Protein AF-A0A3M2DKM9-F1 (afdb_monomer_lite)

Structure (mmCIF, N/CA/C/O backbone):
data_AF-A0A3M2DKM9-F1
#
_entry.id   AF-A0A3M2DKM9-F1
#
loop_
_atom_site.group_PDB
_atom_site.id
_atom_site.type_symbol
_atom_site.label_atom_id
_atom_site.label_alt_id
_atom_site.label_comp_id
_atom_site.label_asym_id
_atom_site.label_entity_id
_atom_site.label_seq_id
_atom_site.pdbx_PDB_ins_code
_atom_site.Cartn_x
_atom_site.Cartn_y
_atom_site.Cartn_z
_atom_site.occupancy
_atom_site.B_iso_or_equiv
_atom_site.auth_seq_id
_atom_site.auth_comp_id
_atom_site.auth_asym_id
_atom_site.auth_atom_id
_atom_site.pdbx_PDB_model_num
ATOM 1 N N . MET A 1 1 ? 48.509 48.312 -132.848 1.00 40.78 1 MET A N 1
ATOM 2 C CA . MET A 1 1 ? 49.251 49.530 -132.464 1.00 40.78 1 MET A CA 1
ATOM 3 C C . MET A 1 1 ? 50.641 49.055 -132.110 1.00 40.78 1 MET A C 1
ATOM 5 O O . MET A 1 1 ? 50.792 48.368 -131.117 1.00 40.78 1 MET A O 1
ATOM 9 N N . ALA A 1 2 ? 51.507 49.007 -133.115 1.00 39.03 2 ALA A N 1
ATOM 10 C CA . ALA A 1 2 ? 52.372 50.134 -133.467 1.00 39.03 2 ALA A CA 1
ATOM 11 C C . ALA A 1 2 ? 53.429 50.289 -132.359 1.00 39.03 2 ALA A C 1
ATOM 13 O O . ALA A 1 2 ? 53.085 50.701 -131.257 1.00 39.03 2 ALA A O 1
ATOM 14 N N . THR A 1 3 ? 54.604 49.678 -132.530 1.00 37.81 3 THR A N 1
ATOM 15 C CA . THR A 1 3 ? 55.772 50.157 -133.320 1.00 37.81 3 THR A CA 1
ATOM 16 C C . THR A 1 3 ? 56.804 50.645 -132.294 1.00 37.81 3 THR A C 1
ATOM 18 O O . THR A 1 3 ? 56.481 51.518 -131.496 1.00 37.81 3 THR A O 1
ATOM 21 N N . ASP A 1 4 ? 57.950 49.975 -132.148 1.00 36.50 4 ASP A N 1
ATOM 22 C CA . ASP A 1 4 ? 59.178 50.271 -132.921 1.00 36.50 4 ASP A CA 1
ATOM 23 C C . ASP A 1 4 ? 60.067 51.219 -132.097 1.00 36.50 4 ASP A C 1
ATOM 25 O O . ASP A 1 4 ? 59.572 51.957 -131.256 1.00 36.50 4 ASP A O 1
ATOM 29 N N . HIS A 1 5 ? 61.379 51.312 -132.236 1.00 39.25 5 HIS A N 1
ATOM 30 C CA . HIS A 1 5 ? 62.398 50.636 -133.030 1.00 39.25 5 HIS A CA 1
ATOM 31 C C . HIS A 1 5 ? 63.730 51.099 -132.377 1.00 39.25 5 HIS A C 1
ATOM 33 O O . HIS A 1 5 ? 63.782 52.173 -131.783 1.00 39.25 5 HIS A O 1
ATOM 39 N N . GLU A 1 6 ? 64.765 50.253 -132.312 1.00 41.53 6 GLU A N 1
ATOM 40 C CA . GLU A 1 6 ? 65.942 50.352 -133.209 1.00 41.53 6 GLU A CA 1
ATOM 41 C C . GLU A 1 6 ? 67.006 51.303 -132.648 1.00 41.53 6 GLU A C 1
ATOM 43 O O . GLU A 1 6 ? 66.744 52.347 -132.068 1.00 41.53 6 GLU A O 1
ATOM 48 N N . THR A 1 7 ? 68.275 50.948 -132.703 1.00 38.78 7 THR A N 1
ATOM 49 C CA . THR A 1 7 ? 69.098 51.061 -133.911 1.00 38.78 7 THR A CA 1
ATOM 50 C C . THR A 1 7 ? 70.447 50.454 -133.542 1.00 38.78 7 THR A C 1
ATOM 52 O O . THR A 1 7 ? 70.921 50.608 -132.420 1.00 38.78 7 THR A O 1
ATOM 55 N N . SER A 1 8 ? 71.133 49.698 -134.386 1.00 37.88 8 SER A N 1
ATOM 56 C CA . SER A 1 8 ? 71.907 50.156 -135.552 1.00 37.88 8 SER A CA 1
ATOM 57 C C . SER A 1 8 ? 72.928 49.024 -135.790 1.00 37.88 8 SER A C 1
ATOM 59 O O . SER A 1 8 ? 73.368 48.421 -134.817 1.00 37.88 8 SER A O 1
ATOM 61 N N . SER A 1 9 ? 73.417 48.628 -136.962 1.00 36.59 9 SER A N 1
ATOM 62 C CA . SER A 1 9 ? 73.521 49.200 -138.311 1.00 36.59 9 SER A CA 1
ATOM 63 C C . SER A 1 9 ? 74.550 48.312 -139.046 1.00 36.59 9 SER A C 1
ATOM 65 O O . SER A 1 9 ? 75.369 47.689 -138.380 1.00 36.59 9 SER A O 1
ATOM 67 N N . PHE A 1 10 ? 74.710 48.201 -140.362 1.00 33.03 10 PHE A N 1
ATOM 68 C CA . PHE A 1 10 ? 74.061 48.671 -141.588 1.00 33.03 10 PHE A CA 1
ATOM 69 C C . PHE A 1 10 ? 74.544 47.683 -142.700 1.00 33.03 10 PHE A C 1
ATOM 71 O O . PHE A 1 10 ? 75.555 47.001 -142.507 1.00 33.03 10 PHE A O 1
ATOM 78 N N . PRO A 1 11 ? 73.866 47.593 -143.857 1.00 62.91 11 PRO A N 1
ATOM 79 C CA . PRO A 1 11 ? 74.068 46.610 -144.925 1.00 62.91 11 PRO A CA 1
ATOM 80 C C . PRO A 1 11 ? 74.673 47.247 -146.198 1.00 62.91 11 PRO A C 1
ATOM 82 O O . PRO A 1 11 ? 75.058 48.409 -146.172 1.00 62.91 11 PRO A O 1
ATOM 85 N N . PHE A 1 12 ? 74.716 46.517 -147.323 1.00 32.66 12 PHE A N 1
ATOM 86 C CA . PHE A 1 12 ? 74.093 46.943 -148.595 1.00 32.66 12 PHE A CA 1
ATOM 87 C C . PHE A 1 12 ? 74.062 45.801 -149.638 1.00 32.66 12 PHE A C 1
ATOM 89 O O . PHE A 1 12 ? 74.926 44.928 -149.664 1.00 32.66 12 PHE A O 1
ATOM 96 N N . LEU A 1 13 ? 73.001 45.816 -150.452 1.00 40.53 13 LEU A N 1
ATOM 97 C CA . LEU A 1 13 ? 72.541 44.833 -151.447 1.00 40.53 13 LEU A CA 1
ATOM 98 C C . LEU A 1 13 ? 73.169 45.010 -152.848 1.00 40.53 13 LEU A C 1
ATOM 100 O O . LEU A 1 13 ? 73.512 46.129 -153.221 1.00 40.53 13 LEU A O 1
ATOM 104 N N . GLY A 1 14 ? 73.090 43.958 -153.685 1.00 32.16 14 GLY A N 1
ATOM 105 C CA . GLY A 1 14 ? 72.869 44.102 -155.140 1.00 32.16 14 GLY A CA 1
ATOM 106 C C . GLY A 1 14 ? 73.488 43.023 -156.048 1.00 32.16 14 GLY A C 1
ATOM 107 O O . GLY A 1 14 ? 74.704 42.954 -156.179 1.00 32.16 14 GLY A O 1
ATOM 108 N N . PHE A 1 15 ? 72.649 42.224 -156.724 1.00 48.16 15 PHE A N 1
ATOM 109 C CA . PHE A 1 15 ? 73.003 41.227 -157.754 1.00 48.16 15 PHE A CA 1
ATOM 110 C C . PHE A 1 15 ? 72.816 41.790 -159.178 1.00 48.16 15 PHE A C 1
ATOM 112 O O . PHE A 1 15 ? 71.734 42.279 -159.488 1.00 48.16 15 PHE A O 1
ATOM 119 N N . ALA A 1 16 ? 73.824 41.620 -160.044 1.00 37.25 16 ALA A N 1
ATOM 120 C CA . ALA A 1 16 ? 73.736 41.362 -161.492 1.00 37.25 16 ALA A CA 1
ATOM 121 C C . ALA A 1 16 ? 75.155 41.065 -162.037 1.00 37.25 16 ALA A C 1
ATOM 123 O O . ALA A 1 16 ? 76.061 41.885 -161.919 1.00 37.25 16 ALA A O 1
ATOM 124 N N . THR A 1 17 ? 75.352 39.875 -162.609 1.00 44.47 17 THR A N 1
ATOM 125 C CA . THR A 1 17 ? 76.458 39.493 -163.525 1.00 44.47 17 THR A CA 1
ATOM 126 C C . THR A 1 17 ? 76.159 40.058 -164.945 1.00 44.47 17 THR A C 1
ATOM 128 O O . THR A 1 17 ? 75.095 40.669 -165.065 1.00 44.47 17 THR A O 1
ATOM 131 N N . PRO A 1 18 ? 76.925 39.860 -166.061 1.00 55.22 18 PRO A N 1
ATOM 132 C CA . PRO A 1 18 ? 78.117 39.013 -166.307 1.00 55.22 18 PRO A CA 1
ATOM 133 C C . PRO A 1 18 ? 79.193 39.559 -167.318 1.00 55.22 18 PRO A C 1
ATOM 135 O O . PRO A 1 18 ? 78.980 40.533 -168.025 1.00 55.22 18 PRO A O 1
ATOM 138 N N . VAL A 1 19 ? 80.318 38.821 -167.435 1.00 34.06 19 VAL A N 1
ATOM 139 C CA . VAL A 1 19 ? 81.259 38.656 -168.589 1.00 34.06 19 VAL A CA 1
ATOM 140 C C . VAL A 1 19 ? 81.908 39.909 -169.229 1.00 34.06 19 VAL A C 1
ATOM 142 O O . VAL A 1 19 ? 81.307 40.576 -170.059 1.00 34.06 19 VAL A O 1
ATOM 145 N N . LEU A 1 20 ? 83.204 40.149 -168.969 1.00 31.19 20 LEU A N 1
ATOM 146 C CA . LEU A 1 20 ? 84.380 39.791 -169.805 1.00 31.19 20 LEU A CA 1
ATOM 147 C C . LEU A 1 20 ? 85.623 40.584 -169.327 1.00 31.19 20 LEU A C 1
ATOM 149 O O . LEU A 1 20 ? 85.521 41.684 -168.794 1.00 31.19 20 LEU A O 1
ATOM 153 N N . ALA A 1 21 ? 86.800 39.990 -169.507 1.00 35.53 21 ALA A N 1
ATOM 154 C CA . ALA A 1 21 ? 88.103 40.449 -169.043 1.00 35.53 21 ALA A CA 1
ATOM 155 C C . ALA A 1 21 ? 88.785 41.543 -169.906 1.00 35.53 21 ALA A C 1
ATOM 157 O O . ALA A 1 21 ? 88.562 41.605 -171.113 1.00 35.53 21 ALA A O 1
ATOM 158 N N . LEU A 1 22 ? 89.760 42.215 -169.257 1.00 32.47 22 LEU A N 1
ATOM 159 C CA . LEU A 1 22 ? 91.100 42.639 -169.742 1.00 32.47 22 LEU A CA 1
ATOM 160 C C . LEU A 1 22 ? 91.321 44.077 -170.297 1.00 32.47 22 LEU A C 1
ATOM 162 O O . LEU A 1 22 ? 90.711 44.438 -171.295 1.00 32.47 22 LEU A O 1
ATOM 166 N N . ALA A 1 23 ? 92.277 44.825 -169.689 1.00 25.06 23 ALA A N 1
ATOM 167 C CA . ALA A 1 23 ? 93.256 45.784 -170.286 1.00 25.06 23 ALA A CA 1
ATOM 168 C C . ALA A 1 23 ? 93.846 46.737 -169.199 1.00 25.06 23 ALA A C 1
ATOM 170 O O . ALA A 1 23 ? 93.084 47.477 -168.589 1.00 25.06 23 ALA A O 1
ATOM 171 N N . LEU A 1 24 ? 95.146 46.862 -168.867 1.00 24.81 24 LEU A N 1
ATOM 172 C CA . LEU A 1 24 ? 96.426 46.237 -169.273 1.00 24.81 24 LEU A CA 1
ATOM 173 C C . LEU A 1 24 ? 96.325 44.702 -169.406 1.00 24.81 24 LEU A C 1
ATOM 175 O O . LEU A 1 24 ? 95.862 44.056 -168.480 1.00 24.81 24 LEU A O 1
ATOM 179 N N . ALA A 1 25 ? 96.752 43.996 -170.455 1.00 24.02 25 ALA A N 1
ATOM 180 C CA . ALA A 1 25 ? 97.632 44.323 -171.570 1.00 24.02 25 ALA A CA 1
ATOM 181 C C . ALA A 1 25 ? 97.016 45.196 -172.679 1.00 24.02 25 ALA A C 1
ATOM 183 O O . ALA A 1 25 ? 95.804 45.352 -172.793 1.00 24.02 25 ALA A O 1
ATOM 184 N N . VAL A 1 26 ? 97.927 45.765 -173.473 1.00 28.75 26 VAL A N 1
ATOM 185 C CA . VAL A 1 26 ? 97.728 46.604 -174.658 1.00 28.75 26 VAL A CA 1
ATOM 186 C C . VAL A 1 26 ? 96.779 45.968 -175.679 1.00 28.75 26 VAL A C 1
ATOM 188 O O . VAL A 1 26 ? 96.843 44.777 -175.975 1.00 28.75 26 VAL A O 1
ATOM 191 N N . ALA A 1 27 ? 95.921 46.844 -176.198 1.00 25.73 27 ALA A N 1
ATOM 192 C CA . ALA A 1 27 ? 94.850 46.645 -177.151 1.00 25.73 27 ALA A CA 1
ATOM 193 C C . ALA A 1 27 ? 95.329 46.400 -178.596 1.00 25.73 27 ALA A C 1
ATOM 195 O O . ALA A 1 27 ? 96.192 47.113 -179.103 1.00 25.73 27 ALA A O 1
ATOM 196 N N . LEU A 1 28 ? 94.653 45.482 -179.293 1.00 35.88 28 LEU A N 1
ATOM 197 C CA . LEU A 1 28 ? 94.324 45.604 -180.717 1.00 35.88 28 LEU A CA 1
ATOM 198 C C . LEU A 1 28 ? 92.892 45.070 -180.918 1.00 35.88 28 LEU A C 1
ATOM 200 O O . LEU A 1 28 ? 92.553 44.034 -180.340 1.00 35.88 28 LEU A O 1
ATOM 204 N N . PRO A 1 29 ? 92.029 45.759 -181.687 1.00 37.44 29 PRO A N 1
ATOM 205 C CA . PRO A 1 29 ? 90.675 45.300 -181.971 1.00 37.44 29 PRO A CA 1
ATOM 206 C C . PRO A 1 29 ? 90.658 44.207 -183.052 1.00 37.44 29 PRO A C 1
ATOM 208 O O . PRO A 1 29 ? 91.504 44.188 -183.945 1.00 37.44 29 PRO A O 1
ATOM 211 N N . SER A 1 30 ? 89.602 43.385 -183.047 1.00 63.59 30 SER A N 1
ATOM 212 C CA . SER A 1 30 ? 88.922 43.017 -184.293 1.00 63.59 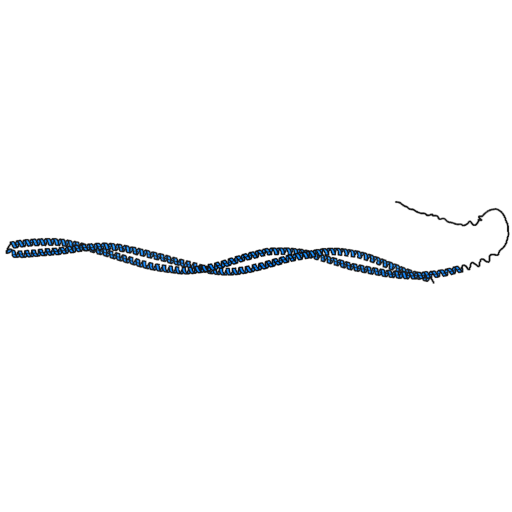30 SER A CA 1
ATOM 213 C C . SER A 1 30 ? 87.429 43.358 -184.185 1.00 63.59 30 SER A C 1
ATOM 215 O O . SER A 1 30 ? 86.724 42.918 -183.282 1.00 63.59 30 SER A O 1
ATOM 217 N N . GLN A 1 31 ? 86.981 44.194 -185.116 1.00 35.72 31 GLN A N 1
ATOM 218 C CA . GLN A 1 31 ? 85.618 44.336 -185.620 1.00 35.72 31 GLN A CA 1
ATOM 219 C C . GLN A 1 31 ? 85.753 44.486 -187.145 1.00 35.72 31 GLN A C 1
ATOM 221 O O . GLN A 1 31 ? 86.799 44.944 -187.616 1.00 35.72 31 GLN A O 1
ATOM 226 N N . PRO A 1 32 ? 84.748 44.053 -187.921 1.00 47.41 32 PRO A N 1
ATOM 227 C CA . PRO A 1 32 ? 84.899 43.715 -189.325 1.00 47.41 32 PRO A CA 1
ATOM 228 C C . PRO A 1 32 ? 84.267 44.760 -190.254 1.00 47.41 32 PRO A C 1
ATOM 230 O O . PRO A 1 32 ? 83.357 45.488 -189.864 1.00 47.41 32 PRO A O 1
ATOM 233 N N . ARG A 1 33 ? 84.675 44.692 -191.529 1.00 31.95 33 ARG A N 1
ATOM 234 C CA . ARG A 1 33 ? 84.238 45.466 -192.711 1.00 31.95 33 ARG A CA 1
ATOM 235 C C . ARG A 1 33 ? 85.130 46.648 -193.075 1.00 31.95 33 ARG A C 1
ATOM 237 O O . ARG A 1 33 ? 85.587 47.393 -192.223 1.00 31.95 33 ARG A O 1
ATOM 244 N N . ALA A 1 34 ? 85.185 46.841 -194.395 1.00 30.95 34 ALA A N 1
ATOM 245 C CA . ALA A 1 34 ? 85.683 48.015 -195.102 1.00 30.95 34 ALA A CA 1
ATOM 246 C C . ALA A 1 34 ? 87.230 48.100 -195.153 1.00 30.95 34 ALA A C 1
ATOM 248 O O . ALA A 1 34 ? 87.918 47.831 -194.183 1.00 30.95 34 ALA A O 1
ATOM 249 N N . VAL A 1 35 ? 87.854 48.278 -196.327 1.00 45.62 35 VAL A N 1
ATOM 250 C CA . VAL A 1 35 ? 88.031 49.607 -196.957 1.00 45.62 35 VAL A CA 1
ATOM 251 C C . VAL A 1 35 ? 88.682 50.537 -195.915 1.00 45.62 35 VAL A C 1
ATOM 253 O O . VAL A 1 35 ? 88.012 50.931 -194.975 1.00 45.62 35 VAL A O 1
ATOM 256 N N . TYR A 1 36 ? 89.958 50.925 -195.969 1.00 35.00 36 TYR A N 1
ATOM 257 C CA . TYR A 1 36 ? 90.927 51.001 -197.062 1.00 35.00 36 TYR A CA 1
ATOM 258 C C . TYR A 1 36 ? 92.336 51.244 -196.452 1.00 35.00 36 TYR A C 1
ATOM 260 O O . TYR A 1 36 ? 92.433 52.038 -195.525 1.00 35.00 36 TYR A O 1
ATOM 268 N N . ALA A 1 37 ? 93.377 50.633 -197.047 1.00 40.59 37 ALA A N 1
ATOM 269 C CA . ALA A 1 37 ? 94.753 51.149 -197.256 1.00 40.59 37 ALA A CA 1
ATOM 270 C C . ALA A 1 37 ? 95.659 51.442 -196.014 1.00 40.59 37 ALA A C 1
ATOM 272 O O . ALA A 1 37 ? 95.249 52.117 -195.087 1.00 40.59 37 ALA A O 1
ATOM 273 N N . ILE A 1 38 ? 96.928 51.007 -195.894 1.00 37.72 38 ILE A N 1
ATOM 274 C CA . ILE A 1 38 ? 98.065 50.952 -196.839 1.00 37.72 38 ILE A CA 1
ATOM 275 C C . ILE A 1 38 ? 99.169 49.993 -196.298 1.00 37.72 38 ILE A C 1
ATOM 277 O O . ILE A 1 38 ? 99.542 50.118 -195.139 1.00 37.72 38 ILE A O 1
ATOM 281 N N . LEU A 1 39 ? 99.658 49.092 -197.179 1.00 42.66 39 LEU A N 1
ATOM 282 C CA . LEU A 1 39 ? 101.039 48.596 -197.474 1.00 42.66 39 LEU A CA 1
ATOM 283 C C . LEU A 1 39 ? 102.097 48.309 -196.362 1.00 42.66 39 LEU A C 1
ATOM 285 O O . LEU A 1 39 ? 102.216 49.082 -195.431 1.00 42.66 39 LEU A O 1
ATOM 289 N N . VAL A 1 40 ? 103.060 47.360 -196.447 1.00 47.22 40 VAL A N 1
ATOM 290 C CA . VAL A 1 40 ? 103.466 46.247 -197.355 1.00 47.22 40 VAL A CA 1
ATOM 291 C C . VAL A 1 40 ? 104.731 45.549 -196.763 1.00 47.22 40 VAL A C 1
ATOM 293 O O . VAL A 1 40 ? 105.481 46.185 -196.033 1.00 47.22 40 VAL A O 1
ATOM 296 N N . ALA A 1 41 ? 104.987 44.299 -197.198 1.00 41.50 41 ALA A N 1
ATOM 297 C CA . ALA A 1 41 ? 106.278 43.569 -197.350 1.00 41.50 41 ALA A CA 1
ATOM 298 C C . ALA A 1 41 ? 106.975 42.803 -196.186 1.00 41.50 41 ALA A C 1
ATOM 300 O O . ALA A 1 41 ? 107.648 43.382 -195.347 1.00 41.50 41 ALA A O 1
ATOM 301 N N . ALA A 1 42 ? 106.949 41.465 -196.346 1.00 43.56 42 ALA A N 1
ATOM 302 C CA . ALA A 1 42 ? 108.077 40.520 -196.539 1.00 43.56 42 ALA A CA 1
ATOM 303 C C . ALA A 1 42 ? 109.099 40.171 -195.425 1.00 43.56 42 ALA A C 1
ATOM 305 O O . ALA A 1 42 ? 109.743 41.037 -194.850 1.00 43.56 42 ALA A O 1
ATOM 306 N N . GLY A 1 43 ? 109.407 38.862 -195.318 1.00 36.06 43 GLY A N 1
ATOM 307 C CA . GLY A 1 43 ? 110.764 38.359 -195.012 1.00 36.06 43 GLY A CA 1
ATOM 308 C C . GLY A 1 43 ? 110.853 37.139 -194.077 1.00 36.06 43 GLY A C 1
ATOM 309 O O . GLY A 1 43 ? 110.277 37.153 -193.005 1.00 36.06 43 GLY A O 1
ATOM 310 N N . ALA A 1 44 ? 111.577 36.091 -194.487 1.00 47.34 44 ALA A N 1
ATOM 311 C CA . ALA A 1 44 ? 111.606 34.720 -193.944 1.00 47.34 44 ALA A CA 1
ATOM 312 C C . ALA A 1 44 ? 112.627 34.414 -192.803 1.00 47.34 44 ALA A C 1
ATOM 314 O O . ALA A 1 44 ? 113.497 35.236 -192.531 1.00 47.34 44 ALA A O 1
ATOM 315 N N . LEU A 1 45 ? 112.566 33.151 -192.301 1.00 43.47 45 LEU A N 1
ATOM 316 C CA . LEU A 1 45 ? 113.481 32.334 -191.435 1.00 43.47 45 LEU A CA 1
ATOM 317 C C . LEU A 1 45 ? 113.050 32.203 -189.949 1.00 43.47 45 LEU A C 1
ATOM 319 O O . LEU A 1 45 ? 112.655 33.188 -189.351 1.00 43.47 45 LEU A O 1
ATOM 323 N N . GLY A 1 46 ? 113.101 31.060 -189.240 1.00 38.03 46 GLY A N 1
ATOM 324 C CA . GLY A 1 46 ? 113.615 29.703 -189.490 1.00 38.03 46 GLY A CA 1
ATOM 325 C C . GLY A 1 46 ? 113.343 28.779 -188.257 1.00 38.03 46 GLY A C 1
ATOM 326 O O . GLY A 1 46 ? 113.470 29.246 -187.126 1.00 38.03 46 GLY A O 1
ATOM 327 N N . PRO A 1 47 ? 112.935 27.501 -188.427 1.00 53.94 47 PRO A N 1
ATOM 328 C CA . PRO A 1 47 ? 112.438 26.610 -187.358 1.00 53.94 47 PRO A CA 1
ATOM 329 C C . PRO A 1 47 ? 113.540 25.767 -186.673 1.00 53.94 47 PRO A C 1
ATOM 331 O O . PRO A 1 47 ? 114.344 25.170 -187.384 1.00 53.94 47 PRO A O 1
ATOM 334 N N . LEU A 1 48 ? 113.555 25.656 -185.323 1.00 36.31 48 LEU A N 1
ATOM 335 C CA . LEU A 1 48 ? 114.358 24.648 -184.571 1.00 36.31 48 LEU A CA 1
ATOM 336 C C . LEU A 1 48 ? 114.058 24.472 -183.045 1.00 36.31 48 LEU A C 1
ATOM 338 O O . LEU A 1 48 ? 114.944 24.044 -182.309 1.00 36.31 48 LEU A O 1
ATOM 342 N N . TRP A 1 49 ? 112.857 24.767 -182.512 1.00 45.88 49 TRP A N 1
ATOM 343 C CA . TRP A 1 49 ? 112.638 24.829 -181.037 1.00 45.88 49 TRP A CA 1
ATOM 344 C C . TRP A 1 49 ? 111.516 23.939 -180.446 1.00 45.88 49 TRP A C 1
ATOM 346 O O . TRP A 1 49 ? 111.094 24.142 -179.311 1.00 45.88 49 TRP A O 1
ATOM 356 N N . GLU A 1 50 ? 111.035 22.924 -181.173 1.00 47.28 50 GLU A N 1
ATOM 357 C CA . GLU A 1 50 ? 109.792 22.199 -180.818 1.00 47.28 50 GLU A CA 1
ATOM 358 C C . GLU A 1 50 ? 109.977 20.818 -180.145 1.00 47.28 50 GLU A C 1
ATOM 360 O O . GLU A 1 50 ? 109.004 20.203 -179.720 1.00 47.28 50 GLU A O 1
ATOM 365 N N . LEU A 1 51 ? 111.204 20.307 -179.988 1.00 46.03 51 LEU A N 1
ATOM 366 C CA . LEU A 1 51 ? 111.432 18.924 -179.518 1.00 46.03 51 LEU A CA 1
ATOM 367 C C . LEU A 1 51 ? 111.824 18.771 -178.035 1.00 46.03 5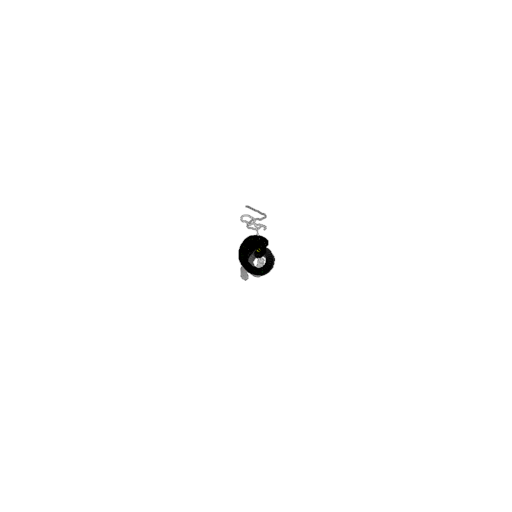1 LEU A C 1
ATOM 369 O O . LEU A 1 51 ? 111.763 17.663 -177.514 1.00 46.03 51 LEU A O 1
ATOM 373 N N . PHE A 1 52 ? 112.135 19.850 -177.308 1.00 49.81 52 PHE A N 1
ATOM 374 C CA . PHE A 1 52 ? 112.600 19.752 -175.909 1.00 49.81 52 PHE A CA 1
ATOM 375 C C . PHE A 1 52 ? 111.524 19.969 -174.824 1.00 49.81 52 PHE A C 1
ATOM 377 O O . PHE A 1 52 ? 111.808 19.772 -173.646 1.00 49.81 52 PHE A O 1
ATOM 384 N N . ARG A 1 53 ? 110.274 20.329 -175.166 1.00 50.38 53 ARG A N 1
ATOM 385 C CA . ARG A 1 53 ? 109.247 20.686 -174.156 1.00 50.38 53 ARG A CA 1
ATOM 386 C C . ARG A 1 53 ? 108.366 19.525 -173.664 1.00 50.38 53 ARG A C 1
ATOM 388 O O . ARG A 1 53 ? 107.687 19.683 -172.656 1.00 50.38 53 ARG A O 1
ATOM 395 N N . ARG A 1 54 ? 108.355 18.362 -174.327 1.00 52.72 54 ARG A N 1
ATOM 396 C CA . ARG A 1 54 ? 107.404 17.269 -174.013 1.00 52.72 54 ARG A CA 1
ATOM 397 C C . ARG A 1 54 ? 107.847 16.263 -172.939 1.00 52.72 54 ARG A C 1
ATOM 399 O O . ARG A 1 54 ? 106.991 15.543 -172.442 1.00 52.72 54 ARG A O 1
ATOM 406 N N . GLN A 1 55 ? 109.117 16.228 -172.529 1.00 53.84 55 GLN A N 1
ATOM 407 C CA . GLN A 1 55 ? 109.595 15.212 -171.573 1.00 53.84 55 GLN A CA 1
ATOM 408 C C . GLN A 1 55 ? 109.300 15.555 -170.092 1.00 53.84 55 GLN A C 1
ATOM 410 O O . GLN A 1 55 ? 109.223 14.656 -169.268 1.00 53.84 55 GLN A O 1
ATOM 415 N N . ALA A 1 56 ? 109.074 16.827 -169.734 1.00 55.78 56 ALA A N 1
ATOM 416 C CA . ALA A 1 56 ? 108.969 17.263 -168.330 1.00 55.78 56 ALA A CA 1
ATOM 417 C C . ALA A 1 56 ? 107.558 17.177 -167.695 1.00 55.78 56 ALA A C 1
ATOM 419 O O . ALA A 1 56 ? 107.407 17.477 -166.515 1.00 55.78 56 ALA A O 1
ATOM 420 N N . GLN A 1 57 ? 106.510 16.800 -168.443 1.00 56.50 57 GLN A N 1
ATOM 421 C CA . GLN A 1 57 ? 105.119 16.793 -167.944 1.00 56.50 57 GLN A CA 1
ATOM 422 C C . GLN A 1 57 ? 104.609 15.424 -167.455 1.00 56.50 57 GLN A C 1
ATOM 424 O O . GLN A 1 57 ? 103.571 15.380 -166.800 1.00 56.50 57 GLN A O 1
ATOM 429 N N . ILE A 1 58 ? 105.310 14.319 -167.735 1.00 58.56 58 ILE A N 1
ATOM 430 C CA . ILE A 1 58 ? 104.858 12.968 -167.345 1.00 58.56 58 ILE A CA 1
ATOM 431 C C . ILE A 1 58 ? 105.338 12.588 -165.932 1.00 58.56 58 ILE A C 1
ATOM 433 O O . ILE A 1 58 ? 104.570 11.989 -165.180 1.00 58.56 58 ILE A O 1
ATOM 437 N N . ASP A 1 59 ? 106.524 13.034 -165.508 1.00 56.28 59 ASP A N 1
ATOM 438 C CA . ASP A 1 59 ? 107.055 12.718 -164.169 1.00 56.28 59 ASP A CA 1
ATOM 439 C C . ASP A 1 59 ? 106.275 13.401 -163.022 1.00 56.28 59 ASP A C 1
ATOM 441 O O . ASP A 1 59 ? 106.266 12.910 -161.897 1.00 56.28 59 ASP A O 1
ATOM 445 N N . ALA A 1 60 ? 105.527 14.480 -163.295 1.00 58.09 60 ALA A N 1
ATOM 446 C CA . ALA A 1 60 ? 104.760 15.212 -162.278 1.00 58.09 60 ALA A CA 1
ATOM 447 C C . ALA A 1 60 ? 103.405 14.568 -161.888 1.00 58.09 60 ALA A C 1
ATOM 449 O O . ALA A 1 60 ? 102.879 14.864 -160.817 1.00 58.09 60 ALA A O 1
ATOM 450 N N . LEU A 1 61 ? 102.821 13.690 -162.717 1.00 57.47 61 LEU A N 1
ATOM 451 C CA . LEU A 1 61 ? 101.510 13.067 -162.440 1.00 57.47 61 LEU A CA 1
ATOM 452 C C . LEU A 1 61 ? 101.610 11.754 -161.645 1.00 57.47 61 LEU A C 1
ATOM 454 O O . LEU A 1 61 ? 100.672 11.396 -160.931 1.00 57.47 61 LEU A O 1
ATOM 458 N N . VAL A 1 62 ? 102.749 11.058 -161.714 1.00 60.84 62 VAL A N 1
ATOM 459 C CA . VAL A 1 62 ? 102.977 9.813 -160.959 1.00 60.84 62 VAL A CA 1
ATOM 460 C C . VAL A 1 62 ? 103.171 10.098 -159.462 1.00 60.84 62 VAL A C 1
ATOM 462 O O . VAL A 1 62 ? 102.648 9.360 -158.625 1.00 60.84 62 VAL A O 1
ATOM 465 N N . ASP A 1 63 ? 103.800 11.222 -159.105 1.00 57.12 63 ASP A N 1
ATOM 466 C CA . ASP A 1 63 ? 104.006 11.607 -157.701 1.00 57.12 63 ASP A CA 1
ATOM 467 C C . ASP A 1 63 ? 102.708 12.054 -156.994 1.00 57.12 63 ASP A C 1
ATOM 469 O O . ASP A 1 63 ? 102.537 11.844 -155.790 1.00 57.12 63 ASP A O 1
ATOM 473 N N . GLN A 1 64 ? 101.731 12.597 -157.732 1.00 57.41 64 GLN A N 1
ATOM 474 C CA . GLN A 1 64 ? 100.469 13.065 -157.148 1.00 57.41 64 GLN A CA 1
ATOM 475 C C . GLN A 1 64 ? 99.502 11.912 -156.800 1.00 57.41 64 GLN A C 1
ATOM 477 O O . GLN A 1 64 ? 98.786 11.987 -155.797 1.00 57.41 64 GLN A O 1
ATOM 482 N N . LEU A 1 65 ? 99.516 10.805 -157.558 1.00 57.59 65 LEU A N 1
ATOM 483 C CA . LEU A 1 65 ? 98.695 9.622 -157.256 1.00 57.59 65 LEU A CA 1
ATOM 484 C C . LEU A 1 65 ? 99.265 8.792 -156.088 1.00 57.59 65 LEU A C 1
ATOM 486 O O . LEU A 1 65 ? 98.503 8.289 -155.258 1.00 57.59 65 LEU A O 1
ATOM 490 N N . ALA A 1 66 ? 100.595 8.725 -155.949 1.00 56.75 66 ALA A N 1
ATOM 491 C CA . ALA A 1 66 ? 101.257 8.060 -154.821 1.00 56.75 66 ALA A CA 1
ATOM 492 C C . ALA A 1 66 ? 101.038 8.782 -153.467 1.00 56.75 66 ALA A C 1
ATOM 494 O O . ALA A 1 66 ? 101.204 8.174 -152.400 1.00 56.75 66 ALA A O 1
ATOM 495 N N . GLY A 1 67 ? 100.640 10.063 -153.487 1.00 54.47 67 GLY A N 1
ATOM 496 C CA . GLY A 1 67 ? 100.221 10.833 -152.308 1.00 54.47 67 GLY A CA 1
ATOM 497 C C . GLY A 1 67 ? 98.781 10.551 -151.847 1.00 54.47 67 GLY A C 1
ATOM 498 O O . GLY A 1 67 ? 98.510 10.547 -150.645 1.00 54.47 67 GLY A O 1
ATOM 499 N N . LEU A 1 68 ? 97.863 10.239 -152.769 1.00 58.34 68 LEU A N 1
ATOM 500 C CA . LEU A 1 68 ? 96.447 9.977 -152.464 1.00 58.34 68 LEU A CA 1
ATOM 501 C C . LEU A 1 68 ? 96.215 8.594 -151.831 1.00 58.34 68 LEU A C 1
ATOM 503 O O . LEU A 1 68 ? 95.424 8.482 -150.892 1.00 58.34 68 LEU A O 1
ATOM 507 N N . GLN A 1 69 ? 96.961 7.561 -152.244 1.00 55.97 69 GLN A N 1
ATOM 508 C CA . GLN A 1 69 ? 96.876 6.234 -151.611 1.00 55.97 69 GLN A CA 1
ATOM 509 C C . GLN A 1 69 ? 97.424 6.209 -150.172 1.00 55.97 69 GLN A C 1
ATOM 511 O O . GLN A 1 69 ? 96.844 5.547 -149.313 1.00 55.97 69 GLN A O 1
ATOM 516 N N . ARG A 1 70 ? 98.481 6.975 -149.858 1.00 56.69 70 ARG A N 1
ATOM 517 C CA . ARG A 1 70 ? 98.995 7.084 -148.476 1.00 56.69 70 ARG A CA 1
ATOM 518 C C . ARG A 1 70 ? 98.085 7.916 -147.557 1.00 56.69 70 ARG A C 1
ATOM 520 O O . ARG A 1 70 ? 98.062 7.678 -146.352 1.00 56.69 70 ARG A O 1
ATOM 527 N N . GLY A 1 71 ? 97.292 8.842 -148.103 1.00 55.19 71 GLY A N 1
ATOM 528 C CA . GLY A 1 71 ? 96.350 9.670 -147.336 1.00 55.19 71 GLY A CA 1
ATOM 529 C C . GLY A 1 71 ? 95.053 8.965 -146.904 1.00 55.19 71 GLY A C 1
ATOM 530 O O . GLY A 1 71 ? 94.485 9.323 -145.871 1.00 55.19 71 GLY A O 1
ATOM 531 N N . LEU A 1 72 ? 94.585 7.962 -147.657 1.00 59.31 72 LEU A N 1
ATOM 532 C CA . LEU A 1 72 ? 93.347 7.224 -147.359 1.00 59.31 72 LEU A CA 1
ATOM 533 C C . LEU A 1 72 ? 93.541 6.132 -146.294 1.00 59.31 72 LEU A C 1
ATOM 535 O O . LEU A 1 72 ? 92.714 6.027 -145.388 1.00 59.31 72 LEU A O 1
ATOM 539 N N . GLY A 1 73 ? 94.672 5.414 -146.305 1.00 56.28 73 GLY A N 1
ATOM 540 C CA . GLY A 1 73 ? 94.992 4.421 -145.266 1.00 56.28 73 GLY A CA 1
ATOM 541 C C . GLY A 1 73 ? 95.073 5.025 -143.855 1.00 56.28 73 GLY A C 1
ATOM 542 O O . GLY A 1 73 ? 94.512 4.482 -142.906 1.00 56.28 73 GLY A O 1
ATOM 543 N N . GLY A 1 74 ? 95.649 6.227 -143.724 1.00 56.69 74 GLY A N 1
ATOM 544 C CA . GLY A 1 74 ? 95.784 6.922 -142.436 1.00 56.69 74 GLY A CA 1
ATOM 545 C C . GLY A 1 74 ? 94.499 7.559 -141.874 1.00 56.69 74 GLY A C 1
ATOM 546 O O . GLY A 1 74 ? 94.512 8.035 -140.733 1.00 56.69 74 GLY A O 1
ATOM 547 N N . LYS A 1 75 ? 93.398 7.611 -142.643 1.00 59.62 75 LYS A N 1
ATOM 548 C CA . LYS A 1 75 ? 92.078 8.075 -142.162 1.00 59.62 75 LYS A CA 1
ATOM 549 C C . LYS A 1 75 ? 91.202 6.923 -141.658 1.00 59.62 75 LYS A C 1
ATOM 551 O O . LYS A 1 75 ? 90.477 7.119 -140.686 1.00 59.62 75 LYS A O 1
ATOM 556 N N . VAL A 1 76 ? 91.310 5.732 -142.249 1.00 60.62 76 VAL A N 1
ATOM 557 C CA . VAL A 1 76 ? 90.540 4.544 -141.831 1.00 60.62 76 VAL A CA 1
ATOM 558 C C . VAL A 1 76 ? 91.010 4.021 -140.466 1.00 60.62 76 VAL A C 1
ATOM 560 O O . VAL A 1 76 ? 90.178 3.726 -139.609 1.00 60.62 76 VAL A O 1
ATOM 563 N N . GLU A 1 77 ? 92.320 4.021 -140.189 1.00 57.44 77 GLU A N 1
ATOM 564 C CA . GLU A 1 77 ? 92.840 3.644 -138.861 1.00 57.44 77 GLU A CA 1
ATOM 565 C C . GLU A 1 77 ? 92.412 4.613 -137.746 1.00 57.44 77 GLU A C 1
ATOM 567 O O . GLU A 1 77 ? 92.072 4.176 -136.644 1.00 57.44 77 GLU A O 1
ATOM 572 N N . ARG A 1 78 ? 92.342 5.923 -138.028 1.00 58.69 78 ARG A N 1
ATOM 573 C CA . ARG A 1 78 ? 91.858 6.920 -137.054 1.00 58.69 78 ARG A CA 1
ATOM 574 C C . ARG A 1 78 ? 90.358 6.793 -136.771 1.00 58.69 78 ARG A C 1
ATOM 576 O O . ARG A 1 78 ? 89.951 6.967 -135.625 1.00 58.69 78 ARG A O 1
ATOM 583 N N . LEU A 1 79 ? 89.550 6.423 -137.768 1.00 60.34 79 LEU A N 1
ATOM 584 C CA . LEU A 1 79 ? 88.116 6.170 -137.578 1.00 60.34 79 LEU A CA 1
ATOM 585 C C . LEU A 1 79 ? 87.862 4.891 -136.753 1.00 60.34 79 LEU A C 1
ATOM 587 O O . LEU A 1 79 ? 86.993 4.869 -135.883 1.00 60.34 79 LEU A O 1
ATOM 591 N N . ALA A 1 80 ? 88.658 3.838 -136.971 1.00 58.97 80 ALA A N 1
ATOM 592 C CA . ALA A 1 80 ? 88.563 2.584 -136.220 1.00 58.97 80 ALA A CA 1
ATOM 593 C C . ALA A 1 80 ? 89.057 2.699 -134.761 1.00 58.97 80 ALA A C 1
ATOM 595 O O . ALA A 1 80 ? 88.617 1.933 -133.899 1.00 58.97 80 ALA A O 1
ATOM 596 N N . ALA A 1 81 ? 89.961 3.641 -134.469 1.00 58.53 81 ALA A N 1
ATOM 597 C CA . ALA A 1 81 ? 90.386 3.961 -133.105 1.00 58.53 81 ALA A CA 1
ATOM 598 C C . ALA A 1 81 ? 89.311 4.761 -132.343 1.00 58.53 81 ALA A C 1
ATOM 600 O O . ALA A 1 81 ? 88.879 4.319 -131.281 1.00 58.53 81 ALA A O 1
ATOM 601 N N . ALA A 1 82 ? 88.784 5.847 -132.927 1.00 60.69 82 ALA A N 1
ATOM 602 C CA . ALA A 1 82 ? 87.715 6.654 -132.317 1.00 60.69 82 ALA A CA 1
ATOM 603 C C . ALA A 1 82 ? 86.422 5.848 -132.074 1.00 60.69 82 ALA A C 1
ATOM 605 O O . ALA A 1 82 ? 85.716 6.036 -131.085 1.00 60.69 82 ALA A O 1
ATOM 606 N N . SER A 1 83 ? 86.136 4.884 -132.950 1.00 58.47 83 SER A N 1
ATOM 607 C CA . SER A 1 83 ? 84.992 3.987 -132.807 1.00 58.47 83 SER A CA 1
ATOM 608 C C . SER A 1 83 ? 85.129 2.976 -131.658 1.00 58.47 83 SER A C 1
ATOM 610 O O . SER A 1 83 ? 84.100 2.493 -131.189 1.00 58.47 83 SER A O 1
ATOM 612 N N . ARG A 1 84 ? 86.344 2.599 -131.237 1.00 59.03 84 ARG A N 1
ATOM 613 C CA . ARG A 1 84 ? 86.553 1.690 -130.090 1.00 59.03 84 ARG A CA 1
ATOM 614 C C . ARG A 1 84 ? 86.457 2.424 -128.753 1.00 59.03 84 ARG A C 1
ATOM 616 O O . ARG A 1 84 ? 85.994 1.843 -127.782 1.00 59.03 84 ARG A O 1
ATOM 623 N N . GLU A 1 85 ? 86.826 3.700 -128.726 1.00 58.75 85 GLU A N 1
ATOM 624 C CA . GLU A 1 85 ? 86.668 4.573 -127.558 1.00 58.75 85 GLU A CA 1
ATOM 625 C C . GLU A 1 85 ? 85.184 4.876 -127.270 1.00 58.75 85 GLU A C 1
ATOM 627 O O . GLU A 1 85 ? 84.740 4.781 -126.129 1.00 58.75 85 GLU A O 1
ATOM 632 N N . HIS A 1 86 ? 84.373 5.110 -128.311 1.00 61.50 86 HIS A N 1
ATOM 633 C CA . HIS A 1 86 ? 82.929 5.346 -128.156 1.00 61.50 86 HIS A CA 1
ATOM 634 C C . HIS A 1 86 ? 82.138 4.133 -127.616 1.00 61.50 86 HIS A C 1
ATOM 636 O O . HIS A 1 86 ? 81.133 4.326 -126.937 1.00 61.50 86 HIS A O 1
ATOM 642 N N . ASP A 1 87 ? 82.590 2.895 -127.863 1.00 59.31 87 ASP A N 1
ATOM 643 C CA . ASP A 1 87 ? 81.972 1.681 -127.286 1.00 59.31 87 ASP A CA 1
ATOM 644 C C . ASP A 1 87 ? 82.206 1.559 -125.785 1.00 59.31 87 ASP A C 1
ATOM 646 O O . ASP A 1 87 ? 81.304 1.163 -125.047 1.00 59.31 87 ASP A O 1
ATOM 650 N N . GLY A 1 88 ? 83.408 1.927 -125.332 1.00 60.38 88 GLY A N 1
ATOM 651 C CA . GLY A 1 88 ? 83.715 1.979 -123.908 1.00 60.38 88 GLY A CA 1
ATOM 652 C C . GLY A 1 88 ? 82.770 2.933 -123.181 1.00 60.38 88 GLY A C 1
ATOM 653 O O . GLY A 1 88 ? 82.234 2.577 -122.137 1.00 60.38 88 GLY A O 1
ATOM 654 N N . HIS A 1 89 ? 82.498 4.098 -123.779 1.00 67.88 89 HIS A N 1
ATOM 655 C CA . HIS A 1 89 ? 81.615 5.111 -123.202 1.00 67.88 89 HIS A CA 1
ATOM 656 C C . HIS A 1 89 ? 80.122 4.737 -123.228 1.00 67.88 89 HIS A C 1
ATOM 658 O O . HIS A 1 89 ? 79.424 4.991 -122.245 1.00 67.88 89 HIS A O 1
ATOM 664 N N . LEU A 1 90 ? 79.627 4.099 -124.297 1.00 66.62 90 LEU A N 1
ATOM 665 C CA . LEU A 1 90 ? 78.233 3.629 -124.378 1.00 66.62 90 LEU A CA 1
ATOM 666 C C . LEU A 1 90 ? 77.951 2.481 -123.396 1.00 66.62 90 LEU A C 1
ATOM 668 O O . LEU A 1 90 ? 76.943 2.519 -122.690 1.00 66.62 90 LEU A O 1
ATOM 672 N N . GLY A 1 91 ? 78.868 1.515 -123.281 1.00 65.31 91 GLY A N 1
ATOM 673 C CA . GLY A 1 91 ? 78.752 0.421 -122.313 1.00 65.31 91 GLY A CA 1
ATOM 674 C C . GLY A 1 91 ? 78.784 0.905 -120.859 1.00 65.31 91 GLY A C 1
ATOM 675 O O . GLY A 1 91 ? 78.005 0.429 -120.033 1.00 65.31 91 GLY A O 1
ATOM 676 N N . THR A 1 92 ? 79.619 1.905 -120.540 1.00 73.75 92 THR A N 1
ATOM 677 C CA . THR A 1 92 ? 79.603 2.535 -119.208 1.00 73.75 92 THR A CA 1
ATOM 678 C C . THR A 1 92 ? 78.319 3.319 -118.948 1.00 73.75 92 THR A C 1
ATOM 680 O O . THR A 1 92 ? 77.766 3.205 -117.861 1.00 73.75 92 THR A O 1
ATOM 683 N N . ALA A 1 93 ? 77.789 4.045 -119.940 1.00 73.12 93 ALA A N 1
ATOM 684 C CA . ALA A 1 93 ? 76.557 4.822 -119.781 1.00 73.12 93 ALA A CA 1
ATOM 685 C C . ALA A 1 93 ? 75.325 3.931 -119.540 1.00 73.12 93 ALA A C 1
ATOM 687 O O . ALA A 1 93 ? 74.481 4.258 -118.706 1.00 73.12 93 ALA A O 1
ATOM 688 N N . LEU A 1 94 ? 75.234 2.782 -120.219 1.00 74.88 94 LEU A N 1
ATOM 689 C CA . LEU A 1 94 ? 74.175 1.796 -119.980 1.00 74.88 94 LEU A CA 1
ATOM 690 C C . LEU A 1 94 ? 74.298 1.140 -118.598 1.00 74.88 94 LEU A C 1
ATOM 692 O O . LEU A 1 94 ? 73.288 0.975 -117.915 1.00 74.88 94 LEU A O 1
ATOM 696 N N . GLY A 1 95 ? 75.522 0.827 -118.157 1.00 76.38 95 GLY A N 1
ATOM 697 C CA . GLY A 1 95 ? 75.776 0.315 -116.807 1.00 76.38 95 GLY A CA 1
ATOM 698 C C . GLY A 1 95 ? 75.447 1.329 -115.703 1.00 76.38 95 GLY A C 1
ATOM 699 O O . GLY A 1 95 ? 74.896 0.957 -114.664 1.00 76.38 95 GLY A O 1
ATOM 700 N N . ASP A 1 96 ? 75.724 2.614 -115.932 1.00 79.88 96 ASP A N 1
ATOM 701 C CA . ASP A 1 96 ? 75.375 3.692 -115.004 1.00 79.88 96 ASP A CA 1
ATOM 702 C C . ASP A 1 96 ? 73.859 3.943 -114.961 1.00 79.88 96 ASP A C 1
ATOM 704 O O . ASP A 1 96 ? 73.306 4.105 -113.874 1.00 79.88 96 ASP A O 1
ATOM 708 N N . LEU A 1 97 ? 73.156 3.884 -116.100 1.00 79.62 97 LEU A N 1
ATOM 709 C CA . LEU A 1 97 ? 71.687 3.955 -116.147 1.00 79.62 97 LEU A CA 1
ATOM 710 C C . LEU A 1 97 ? 71.015 2.753 -115.479 1.00 79.62 97 LEU A C 1
ATOM 712 O O . LEU A 1 97 ? 69.995 2.922 -114.818 1.00 79.62 97 LEU A O 1
ATOM 716 N N . GLU A 1 98 ? 71.581 1.550 -115.589 1.00 78.12 98 GLU A N 1
ATOM 717 C CA . GLU A 1 98 ? 71.071 0.366 -114.892 1.00 78.12 98 GLU A CA 1
ATOM 718 C C . GLU A 1 98 ? 71.227 0.488 -113.369 1.00 78.12 98 GLU A C 1
ATOM 720 O O . GLU A 1 98 ? 70.285 0.211 -112.623 1.00 78.12 98 GLU A O 1
ATOM 725 N N . ARG A 1 99 ? 72.369 1.003 -112.898 1.00 81.81 99 ARG A N 1
ATOM 726 C CA . ARG A 1 99 ? 72.564 1.344 -111.479 1.00 81.81 99 ARG A CA 1
ATOM 727 C C . ARG A 1 99 ? 71.602 2.436 -111.016 1.00 81.81 99 ARG A C 1
ATOM 729 O O . ARG A 1 99 ? 71.077 2.348 -109.908 1.00 81.81 99 ARG A O 1
ATOM 736 N N . LEU A 1 100 ? 71.347 3.441 -111.852 1.00 83.88 100 LEU A N 1
ATOM 737 C CA . LEU A 1 100 ? 70.426 4.536 -111.551 1.00 83.88 100 LEU A CA 1
ATOM 738 C C . LEU A 1 100 ? 68.964 4.052 -111.500 1.00 83.88 100 LEU A C 1
ATOM 740 O O . LEU A 1 100 ? 68.226 4.428 -110.592 1.00 83.88 100 LEU A O 1
ATOM 744 N N . ALA A 1 101 ? 68.561 3.161 -112.409 1.00 79.38 101 ALA A N 1
ATOM 745 C CA . ALA A 1 101 ? 67.246 2.522 -112.402 1.00 79.38 101 ALA A CA 1
ATOM 746 C C . ALA A 1 101 ? 67.056 1.658 -111.146 1.00 79.38 101 ALA A C 1
ATOM 748 O O . ALA A 1 101 ? 66.026 1.745 -110.474 1.00 79.38 101 ALA A O 1
ATOM 749 N N . GLN A 1 102 ? 68.076 0.877 -110.774 1.00 82.62 102 GLN A N 1
ATOM 750 C CA . GLN A 1 102 ? 68.062 0.083 -109.546 1.00 82.62 102 GLN A CA 1
ATOM 751 C C . GLN A 1 102 ? 68.008 0.971 -108.291 1.00 82.62 102 GLN A C 1
ATOM 753 O O . GLN A 1 102 ? 67.275 0.654 -107.355 1.00 82.62 102 GLN A O 1
ATOM 758 N N . PHE A 1 103 ? 68.714 2.106 -108.286 1.00 86.94 103 PHE A N 1
ATOM 759 C CA . PHE A 1 103 ? 68.652 3.106 -107.218 1.00 86.94 103 PHE A CA 1
ATOM 760 C C . PHE A 1 103 ? 67.248 3.706 -107.073 1.00 86.94 103 PHE A C 1
ATOM 762 O O . PHE A 1 103 ? 66.709 3.729 -105.967 1.00 86.94 103 PHE A O 1
ATOM 769 N N . PHE A 1 104 ? 66.613 4.138 -108.168 1.00 85.44 104 PHE A N 1
ATOM 770 C CA . PHE A 1 104 ? 65.249 4.669 -108.114 1.00 85.44 104 PHE A CA 1
ATOM 771 C C . PHE A 1 104 ? 64.229 3.607 -107.685 1.00 85.44 104 PHE A C 1
ATOM 773 O O . PHE A 1 104 ? 63.362 3.906 -106.866 1.00 85.44 104 PHE A O 1
ATOM 780 N N . ALA A 1 105 ? 64.362 2.357 -108.140 1.00 82.44 105 ALA A N 1
ATOM 781 C CA . ALA A 1 105 ? 63.508 1.254 -107.695 1.00 82.44 105 ALA A CA 1
ATOM 782 C C . ALA A 1 105 ? 63.656 0.970 -106.188 1.00 82.44 105 ALA A C 1
ATOM 784 O O . ALA A 1 105 ? 62.656 0.803 -105.487 1.00 82.44 105 ALA A O 1
ATOM 785 N N . GLN A 1 106 ? 64.889 0.974 -105.668 1.00 85.94 106 GLN A N 1
ATOM 786 C CA . GLN A 1 106 ? 65.154 0.843 -104.231 1.00 85.94 106 GLN A CA 1
ATOM 787 C C . GLN A 1 106 ? 64.580 2.021 -103.432 1.00 85.94 106 GLN A C 1
ATOM 789 O O . GLN A 1 106 ? 64.008 1.807 -102.365 1.00 85.94 106 GLN A O 1
ATOM 794 N N . GLN A 1 107 ? 64.669 3.248 -103.954 1.00 86.56 107 GLN A N 1
ATOM 795 C CA . GLN A 1 107 ? 64.110 4.436 -103.304 1.00 86.56 107 GLN A CA 1
ATOM 796 C C . GLN A 1 107 ? 62.576 4.443 -103.300 1.00 86.56 107 GLN A C 1
ATOM 798 O O . GLN A 1 107 ? 61.979 4.790 -102.285 1.00 86.56 107 GLN A O 1
ATOM 803 N N . VAL A 1 108 ? 61.919 4.013 -104.384 1.00 85.69 108 VAL A N 1
ATOM 804 C CA . VAL A 1 108 ? 60.453 3.848 -104.419 1.00 85.69 108 VAL A CA 1
ATOM 805 C C . VAL A 1 108 ? 60.010 2.806 -103.391 1.00 85.69 108 VAL A C 1
ATOM 807 O O . VAL A 1 108 ? 59.109 3.087 -102.606 1.00 85.69 108 VAL A O 1
ATOM 810 N N . ALA A 1 109 ? 60.684 1.653 -103.316 1.00 85.62 109 ALA A N 1
ATOM 811 C CA . ALA A 1 109 ? 60.384 0.631 -102.312 1.00 85.62 109 ALA A CA 1
ATOM 812 C C . ALA A 1 109 ? 60.606 1.133 -100.870 1.00 85.62 109 ALA A C 1
ATOM 814 O O . ALA A 1 109 ? 59.804 0.841 -99.982 1.00 85.62 109 ALA A O 1
ATOM 815 N N . ALA A 1 110 ? 61.658 1.923 -100.627 1.00 86.00 110 ALA A N 1
ATOM 816 C CA . ALA A 1 110 ? 61.912 2.544 -99.327 1.00 86.00 110 ALA A CA 1
ATOM 817 C C . ALA A 1 110 ? 60.827 3.570 -98.948 1.00 86.00 110 ALA A C 1
ATOM 819 O O . ALA A 1 110 ? 60.379 3.599 -97.799 1.00 86.00 110 ALA A O 1
ATOM 820 N N . VAL A 1 111 ? 60.363 4.380 -99.906 1.00 88.81 111 VAL A N 1
ATOM 821 C CA . VAL A 1 111 ? 59.264 5.337 -99.708 1.00 88.81 111 VAL A CA 1
ATOM 822 C C . VAL A 1 111 ? 57.929 4.626 -99.490 1.00 88.81 111 VAL A C 1
ATOM 824 O O . VAL A 1 111 ? 57.180 5.034 -98.604 1.00 88.81 111 VAL A O 1
ATOM 827 N N . ASP A 1 112 ? 57.638 3.542 -100.210 1.00 86.56 112 ASP A N 1
ATOM 828 C CA . ASP A 1 112 ? 56.429 2.739 -99.990 1.00 86.56 112 ASP A CA 1
ATOM 829 C C . ASP A 1 112 ? 56.451 2.063 -98.607 1.00 86.56 112 ASP A C 1
ATOM 831 O O . ASP A 1 112 ? 55.457 2.121 -97.885 1.00 86.56 112 ASP A O 1
ATOM 835 N N . ASN A 1 113 ? 57.598 1.527 -98.171 1.00 87.19 113 ASN A N 1
ATOM 836 C CA . ASN A 1 113 ? 57.755 0.991 -96.815 1.00 87.19 113 ASN A CA 1
ATOM 837 C C . ASN A 1 113 ? 57.575 2.080 -95.739 1.00 87.19 113 ASN A C 1
ATOM 839 O O . ASN A 1 113 ? 56.902 1.861 -94.737 1.00 87.19 113 ASN A O 1
ATOM 843 N N . THR A 1 114 ? 58.124 3.279 -95.962 1.00 87.12 114 THR A N 1
ATOM 844 C CA . THR A 1 114 ? 57.950 4.426 -95.049 1.00 87.12 114 THR A CA 1
ATOM 845 C C . THR A 1 114 ? 56.503 4.934 -95.036 1.00 87.12 114 THR A C 1
ATOM 847 O O . THR A 1 114 ? 56.004 5.397 -94.013 1.00 87.12 114 THR A O 1
ATOM 850 N N . THR A 1 115 ? 55.799 4.831 -96.163 1.00 88.38 115 THR A N 1
ATOM 851 C CA . THR A 1 115 ? 54.376 5.174 -96.255 1.00 88.38 115 THR A CA 1
ATOM 852 C C . THR A 1 115 ? 53.541 4.180 -95.450 1.00 88.38 115 THR A C 1
ATOM 854 O O . THR A 1 115 ? 52.735 4.604 -94.629 1.00 88.38 115 THR A O 1
ATOM 857 N N . ALA A 1 116 ? 53.792 2.875 -95.597 1.00 87.56 116 ALA A N 1
ATOM 858 C CA . ALA A 1 116 ? 53.098 1.834 -94.840 1.00 87.56 116 ALA A CA 1
ATOM 859 C C . ALA A 1 116 ? 53.324 1.955 -93.320 1.00 87.56 116 ALA A C 1
ATOM 861 O O . ALA A 1 116 ? 52.386 1.796 -92.537 1.00 87.56 116 ALA A O 1
ATOM 862 N N . THR A 1 117 ? 54.545 2.284 -92.877 1.00 88.00 117 THR A N 1
ATOM 863 C CA . THR A 1 117 ? 54.822 2.508 -91.447 1.00 88.00 117 THR A CA 1
ATOM 864 C C . THR A 1 117 ? 54.139 3.765 -90.910 1.00 88.00 117 THR A C 1
ATOM 866 O O . THR A 1 117 ? 53.639 3.742 -89.787 1.00 88.00 117 THR A O 1
ATOM 869 N N . LEU A 1 118 ? 54.048 4.843 -91.696 1.00 88.69 118 LEU A N 1
ATOM 870 C CA . LEU A 1 118 ? 53.306 6.048 -91.308 1.00 88.69 118 LEU A CA 1
ATOM 871 C C . LEU A 1 118 ? 51.787 5.853 -91.315 1.00 88.69 118 LEU A C 1
ATOM 873 O O . LEU A 1 118 ? 51.108 6.424 -90.465 1.00 88.69 118 LEU A O 1
ATOM 877 N N . GLU A 1 119 ? 51.245 5.043 -92.222 1.00 86.88 119 GLU A N 1
ATOM 878 C CA . GLU A 1 119 ? 49.829 4.654 -92.208 1.00 86.88 119 GLU A CA 1
ATOM 879 C C . GLU A 1 119 ? 49.497 3.840 -90.951 1.00 86.88 119 GLU A C 1
ATOM 881 O O . GLU A 1 119 ? 48.526 4.153 -90.257 1.00 86.88 119 GLU A O 1
ATOM 886 N N . ALA A 1 120 ? 50.345 2.869 -90.592 1.00 87.44 120 ALA A N 1
ATOM 887 C CA . ALA A 1 120 ? 50.223 2.124 -89.339 1.00 87.44 120 ALA A CA 1
ATOM 888 C C . ALA A 1 120 ? 50.347 3.041 -88.107 1.00 87.44 120 ALA A C 1
ATOM 890 O O . ALA A 1 120 ? 49.569 2.920 -87.161 1.00 87.44 120 ALA A O 1
ATOM 891 N N . MET A 1 121 ? 51.274 4.005 -88.134 1.00 88.12 121 MET A N 1
ATOM 892 C CA . MET A 1 121 ? 51.421 5.010 -87.077 1.00 88.12 121 MET A CA 1
ATOM 893 C C . MET A 1 121 ? 50.170 5.890 -86.950 1.00 88.12 121 MET A C 1
ATOM 895 O O . MET A 1 121 ? 49.731 6.170 -85.840 1.00 88.12 121 MET A O 1
ATOM 899 N N . ASN A 1 122 ? 49.555 6.296 -88.062 1.00 86.12 122 ASN A N 1
ATOM 900 C CA . ASN A 1 122 ? 48.334 7.102 -88.057 1.00 86.12 122 ASN A CA 1
ATOM 901 C C . ASN A 1 122 ? 47.114 6.323 -87.523 1.00 86.12 122 ASN A C 1
ATOM 903 O O . ASN A 1 122 ? 46.286 6.880 -86.798 1.00 86.12 122 ASN A O 1
ATOM 907 N N . ALA A 1 123 ? 47.022 5.025 -87.827 1.00 86.88 123 ALA A N 1
ATOM 908 C CA . ALA A 1 123 ? 46.025 4.141 -87.226 1.00 86.88 123 ALA A CA 1
ATOM 909 C C . ALA A 1 123 ? 46.224 4.025 -85.703 1.00 86.88 123 ALA A C 1
ATOM 911 O O . ALA A 1 123 ? 45.273 4.229 -84.948 1.00 86.88 123 ALA A O 1
ATOM 912 N N . ALA A 1 124 ? 47.465 3.816 -85.247 1.00 87.69 124 ALA A N 1
ATOM 913 C CA . ALA A 1 124 ? 47.798 3.791 -83.822 1.00 87.69 124 ALA A CA 1
ATOM 914 C C . ALA A 1 124 ? 47.481 5.130 -83.124 1.00 87.69 124 ALA A C 1
ATOM 916 O O . ALA A 1 124 ? 46.925 5.140 -82.030 1.00 87.69 124 ALA A O 1
ATOM 917 N N . LEU A 1 125 ? 47.750 6.276 -83.762 1.00 87.75 125 LEU A N 1
ATOM 918 C CA . LEU A 1 125 ? 47.383 7.601 -83.234 1.00 87.75 125 LEU A CA 1
ATOM 919 C C . LEU A 1 125 ? 45.864 7.786 -83.087 1.00 87.75 125 LEU A C 1
ATOM 921 O O . LEU A 1 125 ? 45.408 8.439 -82.145 1.00 87.75 125 LEU A O 1
ATOM 925 N N . THR A 1 126 ? 45.077 7.192 -83.986 1.00 86.81 126 THR A N 1
ATOM 926 C CA . THR A 1 126 ? 43.608 7.215 -83.910 1.00 86.81 126 THR A CA 1
ATOM 927 C C . THR A 1 126 ? 43.103 6.376 -82.732 1.00 86.81 126 THR A C 1
ATOM 929 O O . THR A 1 126 ? 42.247 6.831 -81.975 1.00 86.81 126 THR A O 1
ATOM 932 N N . GLU A 1 127 ? 43.673 5.189 -82.520 1.00 87.75 127 GLU A N 1
ATOM 933 C CA . GLU A 1 127 ? 43.354 4.324 -81.374 1.00 87.75 127 GLU A CA 1
ATOM 934 C C . GLU A 1 127 ? 43.731 4.975 -80.033 1.00 87.75 127 GLU A C 1
ATOM 936 O O . GLU A 1 127 ? 42.944 4.963 -79.080 1.00 87.75 127 GLU A O 1
ATOM 941 N N . ILE A 1 128 ? 44.900 5.621 -79.966 1.00 89.38 128 ILE A N 1
ATOM 942 C CA . ILE A 1 128 ? 45.307 6.356 -78.767 1.00 89.38 128 ILE A CA 1
ATOM 943 C C . ILE A 1 128 ? 44.368 7.541 -78.515 1.00 89.38 128 ILE A C 1
ATOM 945 O O . ILE A 1 128 ? 43.995 7.777 -77.370 1.00 89.38 128 ILE A O 1
ATOM 949 N N . SER A 1 129 ? 43.909 8.243 -79.554 1.00 86.88 129 SER A N 1
ATOM 950 C CA .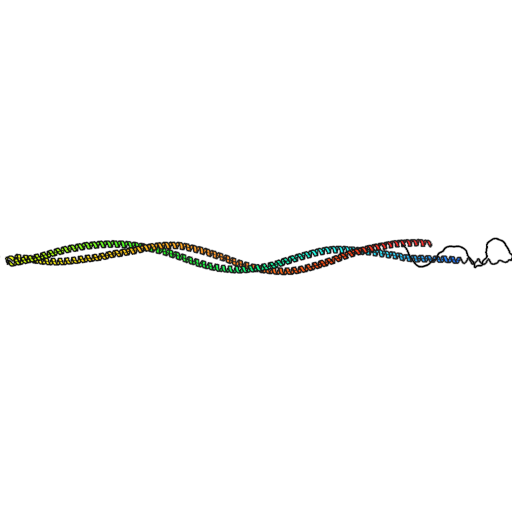 SER A 1 129 ? 42.934 9.332 -79.393 1.00 86.88 129 SER A CA 1
ATOM 951 C C . SER A 1 129 ? 41.625 8.846 -78.751 1.00 86.88 129 SER A C 1
ATOM 953 O O . SER A 1 129 ? 41.142 9.476 -77.813 1.00 86.88 129 SER A O 1
ATOM 955 N N . GLY A 1 130 ? 41.099 7.690 -79.177 1.00 87.69 130 GLY A N 1
ATOM 956 C CA . GLY A 1 130 ? 39.929 7.070 -78.535 1.00 87.69 130 GLY A CA 1
ATOM 957 C C . GLY A 1 130 ? 40.197 6.626 -77.088 1.00 87.69 130 GLY A C 1
ATOM 958 O O . GLY A 1 130 ? 39.333 6.746 -76.215 1.00 87.69 130 GLY A O 1
ATOM 959 N N . SER A 1 131 ? 41.422 6.180 -76.799 1.00 88.88 131 SER A N 1
ATOM 960 C CA . SER A 1 131 ? 41.852 5.840 -75.435 1.00 88.88 131 SER A CA 1
ATOM 961 C C . SER A 1 131 ? 41.945 7.077 -74.530 1.00 88.88 131 SER A C 1
ATOM 963 O O . SER A 1 131 ? 41.535 7.022 -73.373 1.00 88.88 131 SER A O 1
ATOM 965 N N . VAL A 1 132 ? 42.432 8.207 -75.054 1.00 89.88 132 VAL A N 1
ATOM 966 C CA . VAL A 1 132 ? 42.497 9.501 -74.353 1.00 89.88 132 VAL A CA 1
ATOM 967 C C . VAL A 1 132 ? 41.097 10.037 -74.056 1.00 89.88 132 VAL A C 1
ATOM 969 O O . VAL A 1 132 ? 40.859 10.509 -72.949 1.00 89.88 132 VAL A O 1
ATOM 972 N N . GLU A 1 133 ? 40.159 9.921 -74.998 1.00 87.94 133 GLU A N 1
ATOM 973 C CA . GLU A 1 133 ? 38.754 10.303 -74.792 1.00 87.94 133 GLU A CA 1
ATOM 974 C C . GLU A 1 133 ? 38.084 9.444 -73.707 1.00 87.94 133 GLU A C 1
ATOM 976 O O . GLU A 1 133 ? 37.426 9.966 -72.807 1.00 87.94 133 GLU A O 1
ATOM 981 N N . THR A 1 134 ? 38.338 8.132 -73.717 1.00 92.06 134 THR A N 1
ATOM 982 C CA . THR A 1 134 ? 37.858 7.217 -72.669 1.00 92.06 134 THR A CA 1
ATOM 983 C C . THR A 1 134 ? 38.458 7.563 -71.301 1.00 92.06 134 THR A C 1
ATOM 985 O O . THR A 1 134 ? 37.753 7.557 -70.291 1.00 92.06 134 THR A O 1
ATOM 988 N N . LEU A 1 135 ? 39.752 7.900 -71.252 1.00 91.00 135 LEU A N 1
ATOM 989 C CA . LEU A 1 135 ? 40.431 8.297 -70.018 1.00 91.00 135 LEU A CA 1
ATOM 990 C C . LEU A 1 135 ? 39.925 9.651 -69.492 1.00 91.00 135 LEU A C 1
ATOM 992 O O . LEU A 1 135 ? 39.779 9.806 -68.281 1.00 91.00 135 LEU A O 1
ATOM 996 N N . ALA A 1 136 ? 39.601 10.597 -70.380 1.00 88.56 136 ALA A N 1
ATOM 997 C CA . ALA A 1 136 ? 38.973 11.869 -70.023 1.00 88.56 136 ALA A CA 1
ATOM 998 C C . ALA A 1 136 ? 37.610 11.646 -69.358 1.00 88.56 136 ALA A C 1
ATOM 1000 O O . ALA A 1 136 ? 37.386 12.114 -68.242 1.00 88.56 136 ALA A O 1
ATOM 1001 N N . ALA A 1 137 ? 36.743 10.852 -69.992 1.00 90.56 137 ALA A N 1
ATOM 1002 C CA . ALA A 1 137 ? 35.433 10.512 -69.442 1.00 90.56 137 ALA A CA 1
ATOM 1003 C C . ALA A 1 137 ? 35.547 9.789 -68.085 1.00 90.56 137 ALA A C 1
ATOM 1005 O O . ALA A 1 137 ? 34.813 10.098 -67.145 1.00 90.56 137 ALA A O 1
ATOM 1006 N N . ALA A 1 138 ? 36.507 8.868 -67.941 1.00 90.94 138 ALA A N 1
ATOM 1007 C CA . ALA A 1 138 ? 36.765 8.177 -66.678 1.00 90.94 138 ALA A CA 1
ATOM 1008 C C . ALA A 1 138 ? 37.268 9.122 -65.568 1.00 90.94 138 ALA A C 1
ATOM 1010 O O . ALA A 1 138 ? 36.887 8.962 -64.403 1.00 90.94 138 ALA A O 1
ATOM 1011 N N . ALA A 1 139 ? 38.100 10.113 -65.909 1.00 90.56 139 ALA A N 1
ATOM 1012 C CA . ALA A 1 139 ? 38.573 11.131 -64.972 1.00 90.56 139 ALA A CA 1
ATOM 1013 C C . ALA A 1 139 ? 37.432 12.061 -64.523 1.00 90.56 139 ALA A C 1
ATOM 1015 O O . ALA A 1 139 ? 37.285 12.307 -63.325 1.00 90.56 139 ALA A O 1
ATOM 1016 N N . GLU A 1 140 ? 36.575 12.509 -65.446 1.00 89.75 140 GLU A N 1
ATOM 1017 C CA . GLU A 1 140 ? 35.384 13.312 -65.130 1.00 89.75 140 GLU A CA 1
ATOM 1018 C C . GLU A 1 140 ? 34.414 12.552 -64.215 1.00 89.75 140 GLU A C 1
ATOM 1020 O O . GLU A 1 140 ? 33.999 13.068 -63.173 1.00 89.75 140 GLU A O 1
ATOM 1025 N N . GLN A 1 141 ? 34.112 11.292 -64.543 1.00 92.19 141 GLN A N 1
ATOM 1026 C CA . GLN A 1 141 ? 33.260 10.436 -63.715 1.00 92.19 141 GLN A CA 1
ATOM 1027 C C . GLN A 1 141 ? 33.862 10.188 -62.322 1.00 92.19 141 GLN A C 1
ATOM 1029 O O . GLN A 1 141 ? 33.142 10.205 -61.317 1.00 92.19 141 GLN A O 1
ATOM 1034 N N . SER A 1 142 ? 35.179 9.972 -62.242 1.00 91.81 142 SER A N 1
ATOM 1035 C CA . SER A 1 142 ? 35.877 9.814 -60.961 1.00 91.81 142 SER A CA 1
ATOM 1036 C C . SER A 1 142 ? 35.779 11.087 -60.125 1.00 91.81 142 SER A C 1
ATOM 1038 O O . SER A 1 142 ? 35.457 11.008 -58.942 1.00 91.81 142 SER A O 1
ATOM 1040 N N . SER A 1 143 ? 35.973 12.258 -60.739 1.00 91.19 143 SER A N 1
ATOM 1041 C CA . SER A 1 143 ? 35.837 13.558 -60.074 1.00 91.19 143 SER A CA 1
ATOM 1042 C C . SER A 1 143 ? 34.441 13.742 -59.472 1.00 91.19 143 SER A C 1
ATOM 1044 O O . SER A 1 143 ? 34.310 14.022 -58.278 1.00 91.19 143 SER A O 1
ATOM 1046 N N . ALA A 1 144 ? 33.391 13.474 -60.257 1.00 91.56 144 ALA A N 1
ATOM 1047 C CA . ALA A 1 144 ? 32.010 13.543 -59.783 1.00 91.56 144 ALA A CA 1
ATOM 1048 C C . ALA A 1 144 ? 31.751 12.591 -58.600 1.00 91.56 144 ALA A C 1
ATOM 1050 O O . ALA A 1 144 ? 31.163 12.995 -57.595 1.00 91.56 144 ALA A O 1
ATOM 1051 N N . SER A 1 145 ? 32.248 11.353 -58.682 1.00 93.50 145 SER A N 1
ATOM 1052 C CA . SER A 1 145 ? 32.095 10.349 -57.619 1.00 93.50 145 SER A CA 1
ATOM 1053 C C . SER A 1 145 ? 32.808 10.760 -56.323 1.00 93.50 145 SER A C 1
ATOM 1055 O O . SER A 1 145 ? 32.284 10.557 -55.229 1.00 93.50 145 SER A O 1
ATOM 1057 N N . ILE A 1 146 ? 33.989 11.381 -56.425 1.00 92.69 146 ILE A N 1
ATOM 1058 C CA . ILE A 1 146 ? 34.753 11.867 -55.267 1.00 92.69 146 ILE A CA 1
ATOM 1059 C C . ILE A 1 146 ? 34.057 13.058 -54.606 1.00 92.69 146 ILE A C 1
ATOM 1061 O O . ILE A 1 146 ? 34.020 13.129 -53.381 1.00 92.69 146 ILE A O 1
ATOM 1065 N N . LEU A 1 147 ? 33.479 13.976 -55.386 1.00 90.25 147 LEU A N 1
ATOM 1066 C CA . LEU A 1 147 ? 32.703 15.094 -54.838 1.00 90.25 147 LEU A CA 1
ATOM 1067 C C . LEU A 1 147 ? 31.455 14.606 -54.094 1.00 90.25 147 LEU A C 1
ATOM 1069 O O . LEU A 1 147 ? 31.170 15.088 -52.999 1.00 90.25 147 LEU A O 1
ATOM 1073 N N . GLN A 1 148 ? 30.751 13.614 -54.644 1.00 92.81 148 GLN A N 1
ATOM 1074 C CA . GLN A 1 148 ? 29.626 12.972 -53.958 1.00 92.81 148 GLN A CA 1
ATOM 1075 C C . GLN A 1 148 ? 30.069 12.275 -52.666 1.00 92.81 148 GLN A C 1
ATOM 1077 O O . GLN A 1 148 ? 29.413 12.423 -51.638 1.00 92.81 148 GLN A O 1
ATOM 1082 N N . MET A 1 149 ? 31.200 11.564 -52.691 1.00 92.31 149 MET A N 1
ATOM 1083 C CA . MET A 1 149 ? 31.767 10.928 -51.500 1.00 92.31 149 MET A CA 1
ATOM 1084 C C . MET A 1 149 ? 32.165 11.955 -50.431 1.00 92.31 149 MET A C 1
ATOM 1086 O O . MET A 1 149 ? 31.922 11.719 -49.251 1.00 92.31 149 MET A O 1
ATOM 1090 N N . ALA A 1 150 ? 32.747 13.091 -50.823 1.00 90.12 150 ALA A N 1
ATOM 1091 C CA . ALA A 1 150 ? 33.094 14.166 -49.899 1.00 90.12 150 ALA A CA 1
ATOM 1092 C C . ALA A 1 150 ? 31.845 14.742 -49.216 1.00 90.12 150 ALA A C 1
ATOM 1094 O O . ALA A 1 150 ? 31.822 14.838 -47.993 1.00 90.12 150 ALA A O 1
ATOM 1095 N N . ALA A 1 151 ? 30.795 15.038 -49.989 1.00 91.31 151 ALA A N 1
ATOM 1096 C CA . ALA A 1 151 ? 29.533 15.546 -49.454 1.00 91.31 151 ALA A CA 1
ATOM 1097 C C . ALA A 1 151 ? 28.861 14.546 -48.497 1.00 91.31 151 ALA A C 1
ATOM 1099 O O . ALA A 1 151 ? 28.482 14.917 -47.389 1.00 91.31 151 ALA A O 1
ATOM 1100 N N . ALA A 1 152 ? 28.778 13.268 -48.884 1.00 93.19 152 ALA A N 1
ATOM 1101 C CA . ALA A 1 152 ? 28.227 12.218 -48.026 1.00 93.19 152 ALA A CA 1
ATOM 1102 C C . ALA A 1 152 ? 29.033 12.054 -46.728 1.00 93.19 152 ALA A C 1
ATOM 1104 O O . ALA A 1 152 ? 28.476 11.777 -45.669 1.00 93.19 152 ALA A O 1
ATOM 1105 N N . ASN A 1 153 ? 30.352 12.229 -46.790 1.00 93.31 153 ASN A N 1
ATOM 1106 C CA . ASN A 1 153 ? 31.197 12.113 -45.614 1.00 93.31 153 ASN A CA 1
ATOM 1107 C C . ASN A 1 153 ? 31.095 13.326 -44.674 1.00 93.31 153 ASN A C 1
ATOM 1109 O O . ASN A 1 153 ? 31.152 13.143 -43.459 1.00 93.31 153 ASN A O 1
ATOM 1113 N N . ASP A 1 154 ? 30.904 14.534 -45.209 1.00 90.12 154 ASP A N 1
ATOM 1114 C CA . ASP A 1 154 ? 30.600 15.721 -44.402 1.00 90.12 154 ASP A CA 1
ATOM 1115 C C . ASP A 1 154 ? 29.241 15.563 -43.687 1.00 90.12 154 ASP A C 1
ATOM 1117 O O . ASP A 1 154 ? 29.139 15.848 -42.494 1.00 90.12 154 ASP A O 1
ATOM 1121 N N . GLU A 1 155 ? 28.230 15.003 -44.364 1.00 94.31 155 GLU A N 1
ATOM 1122 C CA . GLU A 1 155 ? 26.931 14.665 -43.758 1.00 94.31 155 GLU A CA 1
ATOM 1123 C C . GLU A 1 155 ? 27.066 13.592 -42.660 1.00 94.31 155 GLU A C 1
ATOM 1125 O O . GLU A 1 155 ? 26.461 13.702 -41.591 1.00 94.31 155 GLU A O 1
ATOM 1130 N N . ILE A 1 156 ? 27.896 12.562 -42.875 1.00 94.81 156 ILE A N 1
ATOM 1131 C CA . ILE A 1 156 ? 28.221 11.577 -41.831 1.00 94.81 156 ILE A CA 1
ATOM 1132 C C . ILE A 1 156 ? 28.839 12.281 -40.621 1.00 94.81 156 ILE A C 1
ATOM 1134 O O . ILE A 1 156 ? 28.403 12.030 -39.499 1.00 94.81 156 ILE A O 1
ATOM 1138 N N . ALA A 1 157 ? 29.824 13.160 -40.820 1.00 90.62 157 ALA A N 1
ATOM 1139 C CA . ALA A 1 157 ? 30.481 13.870 -39.726 1.00 90.62 157 ALA A CA 1
ATOM 1140 C C . ALA A 1 157 ? 29.489 14.707 -38.901 1.00 90.62 157 ALA A C 1
ATOM 1142 O O . ALA A 1 157 ? 29.529 14.655 -37.671 1.00 90.62 157 ALA A O 1
ATOM 1143 N N . GLU A 1 158 ? 28.574 15.422 -39.559 1.00 92.31 158 GLU A N 1
ATOM 1144 C CA . GLU A 1 158 ? 27.511 16.183 -38.895 1.00 92.31 158 GLU A CA 1
ATOM 1145 C C . GLU A 1 158 ? 26.583 15.265 -38.082 1.00 92.31 158 GLU A C 1
ATOM 1147 O O . GLU A 1 158 ? 26.385 15.480 -36.883 1.00 92.31 158 GLU A O 1
ATOM 1152 N N . ASN A 1 159 ? 26.102 14.176 -38.688 1.00 94.50 159 ASN A N 1
ATOM 1153 C CA . ASN A 1 159 ? 25.256 13.191 -38.012 1.00 94.50 159 ASN A CA 1
ATOM 1154 C C . ASN A 1 159 ? 25.948 12.553 -36.796 1.00 94.50 159 ASN A C 1
ATOM 1156 O O . ASN A 1 159 ? 25.294 12.269 -35.788 1.00 94.50 159 ASN A O 1
ATOM 1160 N N . MET A 1 160 ? 27.271 12.355 -36.846 1.00 94.00 160 MET A N 1
ATOM 1161 C CA . MET A 1 160 ? 28.028 11.835 -35.706 1.00 94.00 160 MET A CA 1
ATOM 1162 C C . MET A 1 160 ? 28.073 12.812 -34.529 1.00 94.00 160 MET A C 1
ATOM 1164 O O . MET A 1 160 ? 28.032 12.358 -33.385 1.00 94.00 160 MET A O 1
ATOM 1168 N N . VAL A 1 161 ? 28.119 14.126 -34.778 1.00 92.38 161 VAL A N 1
ATOM 1169 C CA . VAL A 1 161 ? 28.044 15.145 -33.715 1.00 92.38 161 VAL A CA 1
ATOM 1170 C C . VAL A 1 161 ? 26.686 15.076 -33.022 1.00 92.38 161 VAL A C 1
ATOM 1172 O O . VAL A 1 161 ? 26.627 14.974 -31.796 1.00 92.38 161 VAL A O 1
ATOM 1175 N N . THR A 1 162 ? 25.595 15.038 -33.789 1.00 95.25 162 THR A N 1
ATOM 1176 C CA . THR A 1 162 ? 24.239 14.906 -33.236 1.00 95.25 162 THR A CA 1
ATOM 1177 C C . THR A 1 162 ? 24.066 13.602 -32.456 1.00 95.25 162 THR A C 1
ATOM 1179 O O . THR A 1 162 ? 23.513 13.605 -31.353 1.00 95.25 162 THR A O 1
ATOM 1182 N N . LEU A 1 163 ? 24.585 12.485 -32.979 1.00 95.56 163 LEU A N 1
ATOM 1183 C CA . LEU A 1 163 ? 24.555 11.201 -32.282 1.00 95.56 163 LEU A CA 1
ATOM 1184 C C . LEU A 1 163 ? 25.368 11.243 -30.980 1.00 95.56 163 LEU A C 1
ATOM 1186 O O . LEU A 1 163 ? 24.932 10.681 -29.978 1.00 95.56 163 LEU A O 1
ATOM 1190 N N . ALA A 1 164 ? 26.522 11.916 -30.960 1.00 94.06 164 ALA A N 1
ATOM 1191 C CA . ALA A 1 164 ? 27.331 12.070 -29.752 1.00 94.06 164 ALA A CA 1
ATOM 1192 C C . ALA A 1 164 ? 26.564 12.802 -28.644 1.00 94.06 164 ALA A C 1
ATOM 1194 O O . ALA A 1 164 ? 26.565 12.341 -27.501 1.00 94.06 164 ALA A O 1
ATOM 1195 N N . THR A 1 165 ? 25.876 13.895 -28.986 1.00 95.56 165 THR A N 1
ATOM 1196 C CA . THR A 1 165 ? 25.017 14.631 -28.048 1.00 95.56 165 THR A CA 1
ATOM 1197 C C . THR A 1 165 ? 23.877 13.754 -27.539 1.00 95.56 165 THR A C 1
ATOM 1199 O O . THR A 1 165 ? 23.699 13.630 -26.333 1.00 95.56 165 THR A O 1
ATOM 1202 N N . SER A 1 166 ? 23.172 13.047 -28.428 1.00 96.12 166 SER A N 1
ATOM 1203 C CA . SER A 1 166 ? 22.063 12.166 -28.033 1.00 96.12 166 SER A CA 1
ATOM 1204 C C . SER A 1 166 ? 22.505 11.016 -27.115 1.00 96.12 166 SER A C 1
ATOM 1206 O O . SER A 1 166 ? 21.794 10.656 -26.172 1.00 96.12 166 SER A O 1
ATOM 1208 N N . VAL A 1 167 ? 23.697 10.454 -27.345 1.00 96.44 167 VAL A N 1
ATOM 1209 C CA . VAL A 1 167 ? 24.293 9.438 -26.463 1.00 96.44 167 VAL A CA 1
ATOM 1210 C C . VAL A 1 167 ? 24.636 10.026 -25.091 1.00 96.44 167 VAL A C 1
ATOM 1212 O O . VAL A 1 167 ? 24.417 9.351 -24.085 1.00 96.44 167 VAL A O 1
ATOM 1215 N N . ALA A 1 168 ? 25.146 11.260 -25.033 1.00 94.50 168 ALA A N 1
ATOM 1216 C CA . ALA A 1 168 ? 25.439 11.943 -23.773 1.00 94.50 168 ALA A CA 1
ATOM 1217 C C . ALA A 1 168 ? 24.161 12.230 -22.968 1.00 94.50 168 ALA A C 1
ATOM 1219 O O . ALA A 1 168 ? 24.097 11.874 -21.793 1.00 94.50 168 ALA A O 1
ATOM 1220 N N . ASP A 1 169 ? 23.121 12.762 -23.614 1.00 96.31 169 ASP A N 1
ATOM 1221 C CA . ASP A 1 169 ? 21.823 13.022 -22.980 1.00 96.31 169 ASP A CA 1
ATOM 1222 C C . ASP A 1 169 ? 21.188 11.725 -22.457 1.00 96.31 169 ASP A C 1
ATOM 1224 O O . ASP A 1 169 ? 20.701 11.662 -21.327 1.00 96.31 169 ASP A O 1
ATOM 1228 N N . SER A 1 170 ? 21.259 10.650 -23.253 1.00 95.75 170 SER A N 1
ATOM 1229 C CA . SER A 1 170 ? 20.794 9.321 -22.840 1.00 95.75 170 SER A CA 1
ATOM 1230 C C . SER A 1 170 ? 21.554 8.819 -21.614 1.00 95.75 170 SER A C 1
ATOM 1232 O O . SER A 1 170 ? 20.945 8.249 -20.712 1.00 95.75 170 SER A O 1
ATOM 1234 N N . ALA A 1 171 ? 22.873 9.027 -21.557 1.00 95.25 171 ALA A N 1
ATOM 1235 C CA . ALA A 1 171 ? 23.673 8.624 -20.408 1.00 95.25 171 ALA A CA 1
ATOM 1236 C C . ALA A 1 171 ? 23.240 9.368 -19.134 1.00 95.25 171 ALA A C 1
ATOM 1238 O O . ALA A 1 171 ? 22.980 8.728 -18.117 1.00 95.25 171 ALA A O 1
ATOM 1239 N N . SER A 1 172 ? 23.062 10.689 -19.200 1.00 96.19 172 SER A N 1
ATOM 1240 C CA . SER A 1 172 ? 22.574 11.474 -18.060 1.00 96.19 172 SER A CA 1
ATOM 1241 C C . SER A 1 172 ? 21.182 11.035 -17.591 1.00 96.19 172 SER A C 1
ATOM 1243 O O . SER A 1 172 ? 20.969 10.856 -16.393 1.00 96.19 172 SER A O 1
ATOM 1245 N N . ALA A 1 173 ? 20.252 10.765 -18.513 1.00 96.44 173 ALA A N 1
ATOM 1246 C CA . ALA A 1 173 ? 18.917 10.270 -18.164 1.00 96.44 173 ALA A CA 1
ATOM 1247 C C . ALA A 1 173 ? 18.956 8.893 -17.469 1.00 96.44 173 ALA A C 1
ATOM 1249 O O . ALA A 1 173 ? 18.173 8.616 -16.559 1.00 96.44 173 ALA A O 1
ATOM 1250 N N . ILE A 1 174 ? 19.882 8.015 -17.867 1.00 96.25 174 ILE A N 1
ATOM 1251 C CA . ILE A 1 174 ? 20.055 6.708 -17.223 1.00 96.25 174 ILE A CA 1
ATOM 1252 C C . ILE A 1 174 ? 20.681 6.846 -15.823 1.00 96.25 174 ILE A C 1
ATOM 1254 O O . ILE A 1 174 ? 20.324 6.081 -14.921 1.00 96.25 174 ILE A O 1
ATOM 1258 N N . GLU A 1 175 ? 21.582 7.807 -15.602 1.00 95.00 175 GLU A N 1
ATOM 1259 C CA . GLU A 1 175 ? 22.113 8.107 -14.264 1.00 95.00 175 GLU A CA 1
ATOM 1260 C C . GLU A 1 175 ? 21.003 8.583 -13.317 1.00 95.00 175 GLU A C 1
ATOM 1262 O O . GLU A 1 175 ? 20.876 8.060 -12.206 1.00 95.00 175 GLU A O 1
ATOM 1267 N N . GLU A 1 176 ? 20.147 9.499 -13.776 1.00 96.25 176 GLU A N 1
ATOM 1268 C CA . GLU A 1 176 ? 18.982 9.972 -13.020 1.00 96.25 176 GLU A CA 1
ATOM 1269 C C . GLU A 1 176 ? 18.008 8.825 -12.709 1.00 96.25 176 GLU A C 1
ATOM 1271 O O . GLU A 1 176 ? 17.604 8.631 -11.560 1.00 96.25 176 GLU A O 1
ATOM 1276 N N . MET A 1 177 ? 17.711 7.979 -13.700 1.00 95.31 177 MET A N 1
ATOM 1277 C CA . MET A 1 177 ? 16.899 6.776 -13.504 1.00 95.31 177 MET A CA 1
ATOM 1278 C C . MET A 1 177 ? 17.521 5.824 -12.475 1.00 95.31 177 MET A C 1
ATOM 1280 O O . MET A 1 177 ? 16.806 5.232 -11.665 1.00 95.31 177 MET A O 1
ATOM 1284 N N . THR A 1 178 ? 18.847 5.672 -12.470 1.00 95.00 178 THR A N 1
ATOM 1285 C CA . THR A 1 178 ? 19.559 4.839 -11.489 1.00 95.00 178 THR A CA 1
ATOM 1286 C C . THR A 1 178 ? 19.415 5.403 -10.078 1.00 95.00 178 THR A C 1
ATOM 1288 O O . THR A 1 178 ? 19.207 4.640 -9.133 1.00 95.00 178 THR A O 1
ATOM 1291 N N . TYR A 1 179 ? 19.495 6.726 -9.922 1.00 96.00 179 TYR A N 1
ATOM 1292 C CA . TYR A 1 179 ? 19.257 7.389 -8.641 1.00 96.00 179 TYR A CA 1
ATOM 1293 C C . TYR A 1 179 ? 17.815 7.181 -8.162 1.00 96.00 179 TYR A C 1
ATOM 1295 O O . TYR A 1 179 ? 17.608 6.682 -7.057 1.00 96.00 179 TYR A O 1
ATOM 1303 N N . SER A 1 180 ? 16.830 7.443 -9.025 1.00 96.94 180 SER A N 1
ATOM 1304 C CA . SER A 1 180 ? 15.410 7.239 -8.713 1.00 96.94 180 SER A CA 1
ATOM 1305 C C . SER A 1 180 ? 15.104 5.782 -8.339 1.00 96.94 180 SER A C 1
ATOM 1307 O O . SER A 1 180 ? 14.412 5.517 -7.361 1.00 96.94 180 SER A O 1
ATOM 1309 N N . THR A 1 181 ? 15.705 4.813 -9.038 1.00 96.94 181 THR A N 1
ATOM 1310 C CA . THR A 1 181 ? 15.556 3.381 -8.719 1.00 96.94 181 THR A CA 1
ATOM 1311 C C . THR A 1 181 ? 16.083 3.054 -7.315 1.00 96.94 181 THR A C 1
ATOM 1313 O O . THR A 1 181 ? 15.470 2.270 -6.592 1.00 96.94 181 THR A O 1
ATOM 1316 N N . LYS A 1 182 ? 17.201 3.663 -6.893 1.00 95.12 182 LYS A N 1
ATOM 1317 C CA . LYS A 1 182 ? 17.741 3.490 -5.531 1.00 95.12 182 LYS A CA 1
ATOM 1318 C C . LYS A 1 182 ? 16.836 4.106 -4.467 1.00 95.12 182 LYS A C 1
ATOM 1320 O O . LYS A 1 182 ? 16.681 3.516 -3.403 1.00 95.12 182 LYS A O 1
ATOM 1325 N N . GLU A 1 183 ? 16.242 5.259 -4.750 1.00 97.56 183 GLU A N 1
ATOM 1326 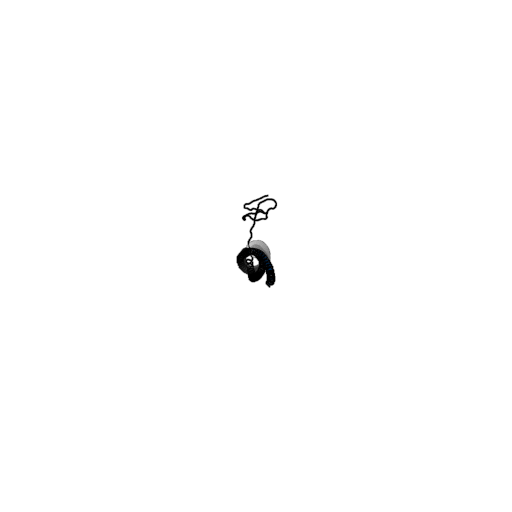C CA . GLU A 1 183 ? 15.284 5.905 -3.850 1.00 97.56 183 GLU A CA 1
ATOM 1327 C C . GLU A 1 183 ? 14.024 5.046 -3.677 1.00 97.56 183 GLU A C 1
ATOM 1329 O O . GLU A 1 183 ? 13.611 4.771 -2.552 1.00 97.56 183 GLU A O 1
ATOM 1334 N N . VAL A 1 184 ? 13.481 4.507 -4.775 1.00 97.62 184 VAL A N 1
ATOM 1335 C CA . VAL A 1 184 ? 12.368 3.548 -4.721 1.00 97.62 184 VAL A CA 1
ATOM 1336 C C . VAL A 1 184 ? 12.742 2.323 -3.883 1.00 97.62 184 VAL A C 1
ATOM 1338 O O . VAL A 1 184 ? 11.947 1.903 -3.049 1.00 97.62 184 VAL A O 1
ATOM 1341 N N . ALA A 1 185 ? 13.956 1.780 -4.030 1.00 95.44 185 ALA A N 1
ATOM 1342 C CA . ALA A 1 185 ? 14.413 0.652 -3.213 1.00 95.44 185 ALA A CA 1
ATOM 1343 C C . ALA A 1 185 ? 14.449 0.981 -1.707 1.00 95.44 185 ALA A C 1
ATOM 1345 O O . ALA A 1 185 ? 14.085 0.141 -0.884 1.00 95.44 185 ALA A O 1
ATOM 1346 N N . ALA A 1 186 ? 14.870 2.195 -1.339 1.00 96.19 186 ALA A N 1
ATOM 1347 C CA . ALA A 1 186 ? 14.854 2.647 0.051 1.00 96.19 186 ALA A CA 1
ATOM 1348 C C . ALA A 1 186 ? 13.417 2.761 0.590 1.00 96.19 186 ALA A C 1
ATOM 1350 O O . ALA A 1 186 ? 13.126 2.227 1.660 1.00 96.19 186 ALA A O 1
ATOM 1351 N N . ASN A 1 187 ? 12.510 3.353 -0.192 1.00 96.62 187 ASN A N 1
ATOM 1352 C CA . ASN A 1 187 ? 11.096 3.495 0.170 1.00 96.62 187 ASN A CA 1
ATOM 1353 C C . ASN A 1 187 ? 10.395 2.136 0.322 1.00 96.62 187 ASN A C 1
ATOM 1355 O O . ASN A 1 187 ? 9.542 1.969 1.188 1.00 96.62 187 ASN A O 1
ATOM 1359 N N . VAL A 1 188 ? 10.760 1.142 -0.493 1.00 96.88 188 VAL A N 1
ATOM 1360 C CA . VAL A 1 188 ? 10.253 -0.236 -0.378 1.00 96.88 188 VAL A CA 1
ATOM 1361 C C . VAL A 1 188 ? 10.657 -0.869 0.954 1.00 96.88 188 VAL A C 1
ATOM 1363 O O . VAL A 1 188 ? 9.822 -1.507 1.594 1.00 96.88 188 VAL A O 1
ATOM 1366 N N . ASN A 1 189 ? 11.902 -0.672 1.400 1.00 93.94 189 ASN A N 1
ATOM 1367 C CA . ASN A 1 189 ? 12.351 -1.168 2.703 1.00 93.94 189 ASN A CA 1
ATOM 1368 C C . ASN A 1 189 ? 11.598 -0.492 3.855 1.00 93.94 189 ASN A C 1
ATOM 1370 O O . ASN A 1 189 ? 11.164 -1.174 4.779 1.00 93.94 189 ASN A O 1
ATOM 1374 N N . GLU A 1 190 ? 11.407 0.828 3.791 1.00 96.25 190 GLU A N 1
ATOM 1375 C CA . GLU A 1 190 ? 10.624 1.560 4.794 1.00 96.25 190 GLU A CA 1
ATOM 1376 C C . GLU A 1 190 ? 9.169 1.075 4.835 1.00 96.25 190 GLU A C 1
ATOM 1378 O O . GLU A 1 190 ? 8.640 0.783 5.907 1.00 96.25 190 GLU A O 1
ATOM 1383 N N . LEU A 1 191 ? 8.542 0.895 3.668 1.00 95.56 191 LEU A N 1
ATOM 1384 C CA . LEU A 1 191 ? 7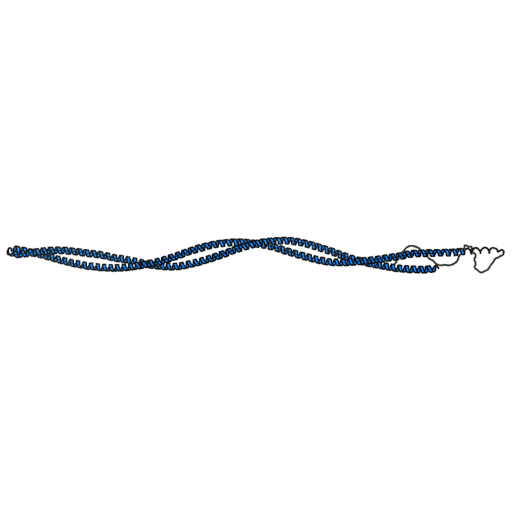.173 0.396 3.566 1.00 95.56 191 LEU A CA 1
ATOM 1385 C C . LEU A 1 191 ? 7.032 -1.031 4.120 1.00 95.56 191 LEU A C 1
ATOM 1387 O O . LEU A 1 191 ? 6.010 -1.342 4.730 1.00 95.56 191 LEU A O 1
ATOM 1391 N N . SER A 1 192 ? 8.054 -1.878 3.953 1.00 95.12 192 SER A N 1
ATOM 1392 C CA . SER A 1 192 ? 8.103 -3.211 4.569 1.00 95.12 192 SER A CA 1
ATOM 1393 C C . SER A 1 192 ? 8.078 -3.121 6.096 1.00 95.12 192 SER A C 1
ATOM 1395 O O . SER A 1 192 ? 7.249 -3.771 6.729 1.00 95.12 192 SER A O 1
ATOM 1397 N N . THR A 1 193 ? 8.925 -2.273 6.686 1.00 95.75 193 THR A N 1
ATOM 1398 C CA . THR A 1 193 ? 8.968 -2.059 8.142 1.00 95.75 193 THR A CA 1
ATOM 1399 C C . THR A 1 193 ? 7.629 -1.545 8.670 1.00 95.75 193 THR A C 1
ATOM 1401 O O . THR A 1 193 ? 7.092 -2.087 9.632 1.00 95.75 193 THR A O 1
ATOM 1404 N N . VAL A 1 194 ? 7.032 -0.551 8.005 1.00 96.12 194 VAL A N 1
ATOM 1405 C CA . VAL A 1 194 ? 5.725 0.001 8.402 1.00 96.12 194 VAL A CA 1
ATOM 1406 C C . VAL A 1 194 ? 4.616 -1.052 8.305 1.00 96.12 194 VAL A C 1
ATOM 1408 O O . VAL A 1 194 ? 3.726 -1.098 9.160 1.00 96.12 194 VAL A O 1
ATOM 1411 N N . ALA A 1 195 ? 4.650 -1.920 7.290 1.00 95.88 195 ALA A N 1
ATOM 1412 C CA . ALA A 1 195 ? 3.698 -3.021 7.164 1.00 95.88 195 ALA A CA 1
ATOM 1413 C C . ALA A 1 195 ? 3.845 -4.038 8.311 1.00 95.88 195 ALA A C 1
ATOM 1415 O O . ALA A 1 195 ? 2.835 -4.470 8.871 1.00 95.88 195 ALA A O 1
ATOM 1416 N N . GLU A 1 196 ? 5.075 -4.379 8.704 1.00 94.56 196 GLU A N 1
ATOM 1417 C CA . GLU A 1 196 ? 5.356 -5.257 9.848 1.00 94.56 196 GLU A CA 1
ATOM 1418 C C . GLU A 1 196 ? 4.880 -4.649 11.176 1.00 94.56 196 GLU A C 1
ATOM 1420 O O . GLU A 1 196 ? 4.164 -5.307 11.936 1.00 94.56 196 GLU A O 1
ATOM 1425 N N . GLU A 1 197 ? 5.196 -3.377 11.435 1.00 96.38 197 GLU A N 1
ATOM 1426 C CA . GLU A 1 197 ? 4.749 -2.652 12.633 1.00 96.38 197 GLU A CA 1
ATOM 1427 C C . GLU A 1 197 ? 3.220 -2.563 12.711 1.00 96.38 197 GLU A C 1
ATOM 1429 O O . GLU A 1 197 ? 2.616 -2.790 13.767 1.00 96.38 197 GLU A O 1
ATOM 1434 N N . THR A 1 198 ? 2.569 -2.286 11.579 1.00 96.38 198 THR A N 1
ATOM 1435 C CA . THR A 1 198 ? 1.105 -2.237 11.512 1.00 96.38 198 THR A CA 1
ATOM 1436 C C . THR A 1 198 ? 0.497 -3.619 11.749 1.00 96.38 198 THR A C 1
ATOM 1438 O O . THR A 1 198 ? -0.488 -3.730 12.477 1.00 96.38 198 THR A O 1
ATOM 1441 N N . SER A 1 199 ? 1.092 -4.681 11.199 1.00 95.38 199 SER A N 1
ATOM 1442 C CA . SER A 1 199 ? 0.666 -6.065 11.444 1.00 95.38 199 SER A CA 1
ATOM 1443 C C . SER A 1 199 ? 0.761 -6.433 12.930 1.00 95.38 199 SER A C 1
ATOM 1445 O O . SER A 1 199 ? -0.197 -6.949 13.509 1.00 95.38 199 SER A O 1
ATOM 1447 N N . SER A 1 200 ? 1.871 -6.079 13.588 1.00 95.88 200 SER A N 1
ATOM 1448 C CA . SER A 1 200 ? 2.040 -6.276 15.034 1.00 95.88 200 SER A CA 1
ATOM 1449 C C . SER A 1 200 ? 0.980 -5.518 15.837 1.00 95.88 200 SER A C 1
ATOM 1451 O O . SER A 1 200 ? 0.339 -6.090 16.717 1.00 95.88 200 SER A O 1
ATOM 1453 N N . SER A 1 201 ? 0.731 -4.255 15.485 1.00 97.06 201 SER A N 1
ATOM 1454 C CA . SER A 1 201 ? -0.286 -3.420 16.138 1.00 97.06 201 SER A CA 1
ATOM 1455 C C . SER A 1 201 ? -1.698 -3.993 15.979 1.00 97.06 201 SER A C 1
ATOM 1457 O O . SER A 1 201 ? -2.516 -3.912 16.895 1.00 97.06 201 SER A O 1
ATOM 1459 N N . MET A 1 202 ? -1.998 -4.603 14.828 1.00 96.44 202 MET A N 1
ATOM 1460 C CA . MET A 1 202 ? -3.282 -5.268 14.596 1.00 96.44 202 MET A CA 1
ATOM 1461 C C . MET A 1 202 ? -3.436 -6.549 15.420 1.00 96.44 202 MET A C 1
ATOM 1463 O O . MET A 1 202 ? -4.530 -6.799 15.919 1.00 96.44 202 MET A O 1
ATOM 1467 N N . ASN A 1 203 ? -2.365 -7.319 15.637 1.00 94.00 203 ASN A N 1
ATOM 1468 C CA . ASN A 1 203 ? -2.405 -8.473 16.543 1.00 94.00 203 ASN A CA 1
ATOM 1469 C C . ASN A 1 203 ? -2.676 -8.051 17.995 1.00 94.00 203 ASN A C 1
ATOM 1471 O O . ASN A 1 203 ? -3.495 -8.666 18.678 1.00 94.00 203 ASN A O 1
ATOM 1475 N N . GLU A 1 204 ? -2.037 -6.978 18.468 1.00 96.62 204 GLU A N 1
ATOM 1476 C CA . GLU A 1 204 ? -2.322 -6.422 19.798 1.00 96.62 204 GLU A CA 1
ATOM 1477 C C . GLU A 1 204 ? -3.766 -5.909 19.903 1.00 96.62 204 GLU A C 1
ATOM 1479 O O . GLU A 1 204 ? -4.437 -6.112 20.920 1.00 96.62 204 GLU A O 1
ATOM 1484 N N . MET A 1 205 ? -4.273 -5.284 18.836 1.00 96.06 205 MET A N 1
ATOM 1485 C CA . MET A 1 205 ? -5.657 -4.821 18.762 1.00 96.06 205 MET A CA 1
ATOM 1486 C C . MET A 1 205 ? -6.654 -5.983 18.839 1.00 96.06 205 MET A C 1
ATOM 1488 O O . MET A 1 205 ? -7.626 -5.882 19.585 1.00 96.06 205 MET A O 1
ATOM 1492 N N . ASP A 1 206 ? -6.408 -7.086 18.130 1.00 94.88 206 ASP A N 1
ATOM 1493 C CA . ASP A 1 206 ? -7.248 -8.290 18.172 1.00 94.88 206 ASP A CA 1
ATOM 1494 C C . ASP A 1 206 ? -7.324 -8.875 19.594 1.00 94.88 206 ASP A C 1
ATOM 1496 O O . ASP A 1 206 ? -8.414 -9.108 20.129 1.00 94.88 206 ASP A O 1
ATOM 1500 N N . MET A 1 207 ? -6.176 -8.979 20.277 1.00 95.69 207 MET A N 1
ATOM 1501 C CA . MET A 1 207 ? -6.123 -9.389 21.684 1.00 95.69 207 MET A CA 1
ATOM 1502 C C . MET A 1 207 ? -6.919 -8.444 22.595 1.00 95.69 207 MET A C 1
ATOM 1504 O O . MET A 1 207 ? -7.674 -8.898 23.461 1.00 95.69 207 MET A O 1
ATOM 1508 N N . SER A 1 208 ? -6.780 -7.131 22.397 1.00 97.44 208 SER A N 1
ATOM 1509 C CA . SER A 1 208 ? -7.497 -6.120 23.178 1.00 97.44 208 SER A CA 1
ATOM 1510 C C . SER A 1 208 ? -9.012 -6.203 22.965 1.00 97.44 208 SER A C 1
ATOM 1512 O O . SER A 1 208 ? -9.773 -6.193 23.935 1.00 97.44 208 SER A O 1
ATOM 1514 N N . ILE A 1 209 ? -9.463 -6.373 21.719 1.00 97.56 209 ILE A N 1
ATOM 1515 C CA . ILE A 1 209 ? -10.880 -6.544 21.373 1.00 97.56 209 ILE A CA 1
ATOM 1516 C C . ILE A 1 209 ? -11.457 -7.776 22.077 1.00 97.56 209 ILE A C 1
ATOM 1518 O O . ILE A 1 209 ? -12.520 -7.688 22.700 1.00 97.56 209 ILE A O 1
ATOM 1522 N N . HIS A 1 210 ? -10.740 -8.902 22.052 1.00 94.56 210 HIS A N 1
ATOM 1523 C CA . HIS A 1 210 ? -11.146 -10.111 22.765 1.00 94.56 210 HIS A CA 1
ATOM 1524 C C . HIS A 1 210 ? -11.228 -9.906 24.282 1.00 94.56 210 HIS A C 1
ATOM 1526 O O . HIS A 1 210 ? -12.170 -10.381 24.925 1.00 94.56 210 HIS A O 1
ATOM 1532 N N . GLN A 1 211 ? -10.289 -9.162 24.866 1.00 97.00 211 GLN A N 1
ATOM 1533 C CA . GLN A 1 211 ? -10.322 -8.842 26.289 1.00 97.00 211 GLN A CA 1
ATOM 1534 C C . GLN A 1 211 ? -11.529 -7.958 26.649 1.00 97.00 211 GLN A C 1
ATOM 1536 O O . GLN A 1 211 ? -12.236 -8.254 27.615 1.00 97.00 211 GLN A O 1
ATOM 1541 N N . VAL A 1 212 ? -11.823 -6.923 25.854 1.00 97.75 212 VAL A N 1
ATOM 1542 C CA . VAL A 1 212 ? -13.001 -6.059 26.054 1.00 97.75 212 VAL A CA 1
ATOM 1543 C C . VAL A 1 212 ? -14.296 -6.862 25.924 1.00 97.75 212 VAL A C 1
ATOM 1545 O O . VAL A 1 212 ? -15.193 -6.707 26.753 1.00 97.75 212 VAL A O 1
ATOM 1548 N N . GLN A 1 213 ? -14.389 -7.763 24.943 1.00 95.88 213 GLN A N 1
ATOM 1549 C CA . GLN A 1 213 ? -15.548 -8.642 24.774 1.00 95.88 213 GLN A CA 1
ATOM 1550 C C . GLN A 1 213 ? -15.771 -9.533 26.009 1.00 95.88 213 GLN A C 1
ATOM 1552 O O . GLN A 1 213 ? -16.903 -9.670 26.483 1.00 95.88 213 GLN A O 1
ATOM 1557 N N . ASN A 1 214 ? -14.702 -10.116 26.558 1.00 95.38 214 ASN A N 1
ATOM 1558 C CA . ASN A 1 214 ? -14.776 -10.931 27.771 1.00 95.38 214 ASN A CA 1
ATOM 1559 C C . ASN A 1 214 ? -15.228 -10.104 28.982 1.00 95.38 214 ASN A C 1
ATOM 1561 O O . ASN A 1 214 ? -16.154 -10.513 29.684 1.00 95.38 214 ASN A O 1
ATOM 1565 N N . HIS A 1 215 ? -14.653 -8.914 29.182 1.00 96.69 215 HIS A N 1
ATOM 1566 C CA . HIS A 1 215 ? -15.050 -8.014 30.268 1.00 96.69 215 HIS A CA 1
ATOM 1567 C C . HIS A 1 215 ? -16.498 -7.531 30.143 1.00 96.69 215 HIS A C 1
ATOM 1569 O O . HIS A 1 215 ? -17.205 -7.452 31.150 1.00 96.69 215 HIS A O 1
ATOM 1575 N N . ALA A 1 216 ? -16.977 -7.252 28.928 1.00 97.19 216 ALA A N 1
ATOM 1576 C CA . ALA A 1 216 ? -18.368 -6.874 28.697 1.00 97.19 216 ALA A CA 1
ATOM 1577 C C . ALA A 1 216 ? -19.328 -8.014 29.077 1.00 97.19 216 ALA A C 1
ATOM 1579 O O . ALA A 1 216 ? -20.318 -7.787 29.776 1.00 97.19 216 ALA A O 1
ATOM 1580 N N . ASN A 1 217 ? -19.011 -9.252 28.684 1.00 95.25 217 ASN A N 1
ATOM 1581 C CA . ASN A 1 217 ? -19.803 -10.432 29.042 1.00 95.25 217 ASN A CA 1
ATOM 1582 C C . ASN A 1 217 ? -19.816 -10.692 30.555 1.00 95.25 217 ASN A C 1
ATOM 1584 O O . ASN A 1 217 ? -20.876 -10.948 31.130 1.00 95.25 217 ASN A O 1
ATOM 1588 N N . GLU A 1 218 ? -18.660 -10.598 31.211 1.00 97.00 218 GLU A N 1
ATOM 1589 C CA . GLU A 1 218 ? -18.540 -10.766 32.661 1.00 97.00 218 GLU A CA 1
ATOM 1590 C C . GLU A 1 218 ? -19.324 -9.685 33.420 1.00 97.00 218 GLU A C 1
ATOM 1592 O O . GLU A 1 218 ? -20.125 -9.995 34.304 1.00 97.00 218 GLU A O 1
ATOM 1597 N N . THR A 1 219 ? -19.200 -8.424 33.002 1.00 97.81 219 THR A N 1
ATOM 1598 C CA . THR A 1 219 ? -19.932 -7.295 33.596 1.00 97.81 219 THR A CA 1
ATOM 1599 C C . THR A 1 219 ? -21.443 -7.423 33.381 1.00 97.81 219 THR A C 1
ATOM 1601 O O . THR A 1 219 ? -22.231 -7.114 34.281 1.00 97.81 219 THR A O 1
ATOM 1604 N N . ALA A 1 220 ? -21.886 -7.923 32.222 1.00 96.44 220 ALA A N 1
ATOM 1605 C CA . ALA A 1 220 ? -23.300 -8.185 31.952 1.00 96.44 220 ALA A CA 1
ATOM 1606 C C . ALA A 1 220 ? -23.876 -9.284 32.860 1.00 96.44 220 ALA A C 1
ATOM 1608 O O . ALA A 1 220 ? -25.041 -9.193 33.267 1.00 96.44 220 ALA A O 1
ATOM 1609 N N . LYS A 1 221 ? -23.069 -10.304 33.184 1.00 96.44 221 LYS A N 1
ATOM 1610 C CA . LYS A 1 221 ? -23.428 -11.369 34.126 1.00 96.44 221 LYS A CA 1
ATOM 1611 C C . LYS A 1 221 ? -23.497 -10.841 35.559 1.00 96.44 221 LYS A C 1
ATOM 1613 O O . LYS A 1 221 ? -24.508 -11.054 36.221 1.00 96.44 221 LYS A O 1
ATOM 1618 N N . LEU A 1 222 ? -22.491 -10.085 36.005 1.00 97.56 222 LEU A N 1
ATOM 1619 C CA . LEU A 1 222 ? -22.486 -9.466 37.334 1.00 97.56 222 LEU A CA 1
ATOM 1620 C C . LEU A 1 222 ? -23.678 -8.514 37.518 1.00 97.56 222 LEU A C 1
ATOM 1622 O O . LEU A 1 222 ? -24.350 -8.540 38.544 1.00 97.56 222 LEU A O 1
ATOM 1626 N N . SER A 1 223 ? -24.005 -7.725 36.491 1.00 98.12 223 SER A N 1
ATOM 1627 C CA . SER A 1 223 ? -25.192 -6.858 36.499 1.00 98.12 223 SER A CA 1
ATOM 1628 C C . SER A 1 223 ? -26.492 -7.659 36.636 1.00 98.12 223 SER A C 1
ATOM 1630 O O . SER A 1 223 ? -27.421 -7.224 37.310 1.00 98.12 223 SER A O 1
ATOM 1632 N N . GLU A 1 224 ? -26.568 -8.851 36.039 1.00 96.50 224 GLU A N 1
ATOM 1633 C CA . GLU A 1 224 ? -27.714 -9.748 36.213 1.00 96.50 224 GLU A CA 1
ATOM 1634 C C . GLU A 1 224 ? -27.834 -10.260 37.653 1.00 96.50 224 GLU A C 1
ATOM 1636 O O . GLU A 1 224 ? -28.936 -10.331 38.197 1.00 96.50 224 GLU A O 1
ATOM 1641 N N . GLU A 1 225 ? -26.711 -10.598 38.283 1.00 97.75 225 GLU A N 1
ATOM 1642 C CA . GLU A 1 225 ? -26.669 -11.035 39.680 1.00 97.75 225 GLU A CA 1
ATOM 1643 C C . GLU A 1 225 ? -27.092 -9.904 40.630 1.00 97.75 225 GLU A C 1
ATOM 1645 O O . GLU A 1 225 ? -27.924 -10.127 41.512 1.00 97.75 225 GLU A O 1
ATOM 1650 N N . VAL A 1 226 ? -26.619 -8.674 40.393 1.00 98.31 226 VAL A N 1
ATOM 1651 C CA . VAL A 1 226 ? -27.040 -7.478 41.144 1.00 98.31 226 VAL A CA 1
ATOM 1652 C C . VAL A 1 226 ? -28.537 -7.214 40.974 1.00 98.31 226 VAL A C 1
ATOM 1654 O O . VAL A 1 226 ? -29.222 -6.962 41.965 1.00 98.31 226 VAL A O 1
ATOM 1657 N N . ALA A 1 227 ? -29.072 -7.319 39.754 1.00 97.56 227 ALA A N 1
ATOM 1658 C CA . ALA A 1 227 ? -30.503 -7.156 39.497 1.00 97.56 227 ALA A CA 1
ATOM 1659 C C . ALA A 1 227 ? -31.340 -8.192 40.269 1.00 97.56 227 ALA A C 1
ATOM 1661 O O . ALA A 1 227 ? -32.322 -7.838 40.926 1.00 97.56 227 ALA A O 1
ATOM 1662 N N . ARG A 1 228 ? -30.921 -9.466 40.266 1.00 97.19 228 ARG A N 1
ATOM 1663 C CA . ARG A 1 228 ? -31.588 -10.522 41.045 1.00 97.19 228 ARG A CA 1
ATOM 1664 C C . ARG A 1 228 ? -31.530 -10.250 42.549 1.00 97.19 228 ARG A C 1
ATOM 1666 O O . ARG A 1 228 ? -32.553 -10.380 43.220 1.00 97.19 228 ARG A O 1
ATOM 1673 N N . ALA A 1 229 ? -30.372 -9.847 43.072 1.00 97.69 229 ALA A N 1
ATOM 1674 C CA . ALA A 1 229 ? -30.203 -9.528 44.488 1.00 97.69 229 ALA A CA 1
ATOM 1675 C C . ALA A 1 229 ? -31.061 -8.326 44.915 1.00 97.69 229 ALA A C 1
ATOM 1677 O O . ALA A 1 229 ? -31.748 -8.390 45.934 1.00 97.69 229 ALA A O 1
ATOM 1678 N N . ALA A 1 230 ? -31.091 -7.260 44.110 1.00 97.88 230 ALA A N 1
ATOM 1679 C CA . ALA A 1 230 ? -31.932 -6.093 44.358 1.00 97.88 230 ALA A CA 1
ATOM 1680 C C . ALA A 1 230 ? -33.425 -6.452 44.326 1.00 97.88 230 ALA A C 1
ATOM 1682 O O . ALA A 1 230 ? -34.168 -6.050 45.220 1.00 97.88 230 ALA A O 1
ATOM 1683 N N . SER A 1 231 ? -33.859 -7.265 43.356 1.00 97.19 231 SER A N 1
ATOM 1684 C CA . SER A 1 231 ? -35.241 -7.758 43.281 1.00 97.19 231 SER A CA 1
ATOM 1685 C C . SER A 1 231 ? -35.627 -8.588 44.509 1.00 97.19 231 SER A C 1
ATOM 1687 O O . SER A 1 231 ? -36.719 -8.407 45.045 1.00 97.19 231 SER A O 1
ATOM 1689 N N . ALA A 1 232 ? -34.745 -9.478 44.974 1.00 97.38 232 ALA A N 1
ATOM 1690 C CA . ALA A 1 232 ? -34.971 -10.245 46.198 1.00 97.38 232 ALA A CA 1
ATOM 1691 C C . ALA A 1 232 ? -35.042 -9.331 47.436 1.00 97.38 232 ALA A C 1
ATOM 1693 O O . ALA A 1 232 ? -35.897 -9.524 48.298 1.00 97.38 232 ALA A O 1
ATOM 1694 N N . GLY A 1 233 ? -34.198 -8.295 47.494 1.00 97.56 233 GLY A N 1
ATOM 1695 C CA . GLY A 1 233 ? -34.236 -7.278 48.544 1.00 97.56 233 GLY A CA 1
ATOM 1696 C C . GLY A 1 233 ? -35.550 -6.491 48.572 1.00 97.56 233 GLY A C 1
ATOM 1697 O O . GLY A 1 233 ? -36.108 -6.279 49.647 1.00 97.56 233 GLY A O 1
ATOM 1698 N N . VAL A 1 234 ? -36.075 -6.089 47.406 1.00 96.94 234 VAL A N 1
ATOM 1699 C CA . VAL A 1 234 ? -37.381 -5.408 47.302 1.00 96.94 234 VAL A CA 1
ATOM 1700 C C . VAL A 1 234 ? -38.487 -6.289 47.879 1.00 96.94 234 VAL A C 1
ATOM 1702 O O . VAL A 1 234 ? -39.332 -5.803 48.628 1.00 96.94 234 VAL A O 1
ATOM 1705 N N . GLU A 1 235 ? -38.475 -7.586 47.571 1.00 96.44 235 GLU A N 1
ATOM 1706 C CA . GLU A 1 235 ? -39.471 -8.522 48.096 1.00 96.44 235 GLU A CA 1
ATOM 1707 C C . GLU A 1 235 ? -39.355 -8.698 49.620 1.00 96.44 235 GLU A C 1
ATOM 1709 O O . GLU A 1 235 ? -40.360 -8.651 50.329 1.00 96.44 235 GLU A O 1
ATOM 1714 N N . ALA A 1 236 ? -38.134 -8.798 50.153 1.00 97.00 236 ALA A N 1
ATOM 1715 C CA . ALA A 1 236 ? -37.902 -8.867 51.597 1.00 97.00 236 ALA A CA 1
ATOM 1716 C C . ALA A 1 236 ? -38.390 -7.604 52.339 1.00 97.00 236 ALA A C 1
ATOM 1718 O O . ALA A 1 236 ? -38.998 -7.701 53.410 1.00 97.00 236 ALA A O 1
ATOM 1719 N N . ILE A 1 237 ? -38.187 -6.413 51.765 1.00 96.88 237 ILE A N 1
ATOM 1720 C CA . ILE A 1 237 ? -38.695 -5.148 52.319 1.00 96.88 237 ILE A CA 1
ATOM 1721 C C . ILE A 1 237 ? -40.226 -5.095 52.290 1.00 96.88 237 ILE A C 1
ATOM 1723 O O . ILE A 1 237 ? -40.837 -4.654 53.266 1.00 96.88 237 ILE A O 1
ATOM 1727 N N . LYS A 1 238 ? -40.873 -5.592 51.228 1.00 94.12 238 LYS A N 1
ATOM 1728 C CA . LYS A 1 238 ? -42.342 -5.688 51.177 1.00 94.12 238 LYS A CA 1
ATOM 1729 C C . LYS A 1 238 ? -42.892 -6.590 52.278 1.00 94.12 238 LYS A C 1
ATOM 1731 O O . LYS A 1 238 ? -43.837 -6.207 52.966 1.00 94.12 238 LYS A O 1
ATOM 1736 N N . GLN A 1 239 ? -42.277 -7.755 52.485 1.00 95.12 239 GLN A N 1
ATOM 1737 C CA . GLN A 1 239 ? -42.645 -8.672 53.569 1.00 95.12 239 GLN A CA 1
ATOM 1738 C C . GLN A 1 239 ? -42.439 -8.032 54.948 1.00 95.12 239 GLN A C 1
ATOM 1740 O O . GLN A 1 239 ? -43.303 -8.142 55.818 1.00 95.12 239 GLN A O 1
ATOM 1745 N N . THR A 1 240 ? -41.336 -7.301 55.127 1.00 94.69 240 THR A N 1
ATOM 1746 C CA . THR A 1 240 ? -41.044 -6.554 56.360 1.00 94.69 240 THR A CA 1
ATOM 1747 C C . THR A 1 240 ? -42.094 -5.473 56.613 1.00 94.69 240 THR A C 1
ATOM 1749 O O . THR A 1 240 ? -42.639 -5.382 57.709 1.00 94.69 240 THR A O 1
ATOM 1752 N N . THR A 1 241 ? -42.455 -4.706 55.585 1.00 93.75 241 THR A N 1
ATOM 1753 C CA . THR A 1 241 ? -43.481 -3.657 55.669 1.00 93.75 241 THR A CA 1
ATOM 1754 C C . THR A 1 241 ? -44.847 -4.243 56.039 1.00 93.75 241 THR A C 1
ATOM 1756 O O . THR A 1 241 ? -45.536 -3.714 56.911 1.00 93.75 241 THR A O 1
ATOM 1759 N N . ALA A 1 242 ? -45.222 -5.385 55.453 1.00 93.88 242 ALA A N 1
ATOM 1760 C CA . ALA A 1 242 ? -46.443 -6.104 55.818 1.00 93.88 242 ALA A CA 1
ATOM 1761 C C . ALA A 1 242 ? -46.433 -6.579 57.286 1.00 93.88 242 ALA A C 1
ATOM 1763 O O . ALA A 1 242 ? -47.442 -6.456 57.985 1.00 93.88 242 ALA A O 1
ATOM 1764 N N . ALA A 1 243 ? -45.295 -7.075 57.783 1.00 94.31 243 ALA A N 1
ATOM 1765 C CA . ALA A 1 243 ? -45.141 -7.456 59.186 1.00 94.31 243 ALA A CA 1
ATOM 1766 C C . ALA A 1 243 ? -45.256 -6.246 60.131 1.00 94.31 243 ALA A C 1
ATOM 1768 O O . ALA A 1 243 ? -45.940 -6.332 61.150 1.00 94.31 243 ALA A O 1
ATOM 1769 N N . ILE A 1 244 ? -44.666 -5.101 59.770 1.00 93.50 244 ILE A N 1
ATOM 1770 C CA . ILE A 1 244 ? -44.773 -3.848 60.534 1.00 93.50 244 ILE A CA 1
ATOM 1771 C C . ILE A 1 244 ? -46.229 -3.359 60.588 1.00 93.50 244 ILE A C 1
ATOM 1773 O O . ILE A 1 244 ? -46.701 -2.966 61.655 1.00 93.50 244 ILE A O 1
ATOM 1777 N N . HIS A 1 245 ? -46.986 -3.454 59.490 1.00 91.94 245 HIS A N 1
ATOM 1778 C CA . HIS A 1 245 ? -48.421 -3.149 59.507 1.00 91.94 245 HIS A CA 1
ATOM 1779 C C . HIS A 1 245 ? -49.203 -4.039 60.482 1.00 91.94 245 HIS A C 1
ATOM 1781 O O . HIS A 1 245 ? -50.060 -3.538 61.210 1.00 91.94 245 HIS A O 1
ATOM 1787 N N . LYS A 1 246 ? -48.871 -5.331 60.563 1.00 93.31 246 LYS A N 1
ATOM 1788 C CA . LYS A 1 246 ? -49.487 -6.253 61.528 1.00 93.31 246 LYS A CA 1
ATOM 1789 C C . LYS A 1 246 ? -49.135 -5.905 62.980 1.00 93.31 246 LYS A C 1
ATOM 1791 O O . LYS A 1 246 ? -49.978 -6.040 63.869 1.00 93.31 246 LYS A O 1
ATOM 1796 N N . ILE A 1 247 ? -47.912 -5.427 63.229 1.00 91.88 247 ILE A N 1
ATOM 1797 C CA . ILE A 1 247 ? -47.508 -4.895 64.540 1.00 91.88 247 ILE A CA 1
ATOM 1798 C C . ILE A 1 247 ? -48.337 -3.652 64.876 1.00 91.88 247 ILE A C 1
ATOM 1800 O O . ILE A 1 247 ? -48.875 -3.573 65.975 1.00 91.88 247 ILE A O 1
ATOM 1804 N N . ARG A 1 248 ? -48.511 -2.722 63.928 1.00 88.62 248 ARG A N 1
ATOM 1805 C CA . ARG A 1 248 ? -49.340 -1.517 64.106 1.00 88.62 248 ARG A CA 1
ATOM 1806 C C . ARG A 1 248 ? -50.772 -1.861 64.518 1.00 88.62 248 ARG A C 1
ATOM 1808 O O . ARG A 1 248 ? -51.298 -1.272 65.458 1.00 88.62 248 ARG A O 1
ATOM 1815 N N . GLU A 1 249 ? -51.381 -2.831 63.837 1.00 91.56 249 GLU A N 1
ATOM 1816 C CA . GLU A 1 249 ? -52.726 -3.326 64.148 1.00 91.56 249 GLU A CA 1
ATOM 1817 C C . GLU A 1 249 ? -52.790 -3.948 65.552 1.00 91.56 249 GLU A C 1
ATOM 1819 O O . GLU A 1 249 ? -53.661 -3.598 66.349 1.00 91.56 249 GLU A O 1
ATOM 1824 N N . SER A 1 250 ? -51.814 -4.795 65.896 1.00 91.62 250 SER A N 1
ATOM 1825 C CA . SER A 1 250 ? -51.730 -5.443 67.213 1.00 91.62 250 SER A CA 1
ATOM 1826 C C . SER A 1 250 ? -51.526 -4.433 68.351 1.00 91.62 250 SER A C 1
ATOM 1828 O O . SER A 1 250 ? -52.150 -4.553 69.404 1.00 91.62 250 SER A O 1
ATOM 1830 N N . SER A 1 251 ? -50.698 -3.407 68.138 1.00 91.38 251 SER A N 1
ATOM 1831 C CA . SER A 1 251 ? -50.489 -2.313 69.092 1.00 91.38 251 SER A CA 1
ATOM 1832 C C . SER A 1 251 ? -51.750 -1.470 69.274 1.00 91.38 251 SER A C 1
ATOM 1834 O O . SER A 1 251 ? -52.115 -1.154 70.403 1.00 91.38 251 SER A O 1
ATOM 1836 N N . SER A 1 252 ? -52.459 -1.149 68.186 1.00 90.12 252 SER A N 1
ATOM 1837 C CA . SER A 1 252 ? -53.735 -0.425 68.258 1.00 90.12 252 SER A CA 1
ATOM 1838 C C . SER A 1 252 ? -54.777 -1.194 69.076 1.00 90.12 252 SER A C 1
ATOM 1840 O O . SER A 1 252 ? -55.505 -0.603 69.877 1.00 90.12 252 SER A O 1
ATOM 1842 N N . GLU A 1 253 ? -54.843 -2.512 68.896 1.00 92.81 253 GLU A N 1
ATOM 1843 C CA . GLU A 1 253 ? -55.729 -3.376 69.673 1.00 92.81 253 GLU A CA 1
ATOM 1844 C C . GLU A 1 253 ? -55.319 -3.432 71.154 1.00 92.81 253 GLU A C 1
ATOM 1846 O O . GLU A 1 253 ? -56.174 -3.320 72.034 1.00 92.81 253 GLU A O 1
ATOM 1851 N N . ALA A 1 254 ? -54.017 -3.507 71.450 1.00 91.00 254 ALA A N 1
ATOM 1852 C CA . ALA A 1 254 ? -53.511 -3.444 72.821 1.00 91.00 254 ALA A CA 1
ATOM 1853 C C . ALA A 1 254 ? -53.902 -2.127 73.515 1.00 91.00 254 ALA A C 1
ATOM 1855 O O . ALA A 1 254 ? -54.431 -2.162 74.628 1.00 91.00 254 ALA A O 1
ATOM 1856 N N . THR A 1 255 ? -53.741 -0.978 72.848 1.00 91.50 255 THR A N 1
ATOM 1857 C CA . THR A 1 255 ? -54.183 0.329 73.369 1.00 91.50 255 THR A CA 1
ATOM 1858 C C . THR A 1 255 ? -55.677 0.328 73.689 1.00 91.50 255 THR A C 1
ATOM 1860 O O . THR A 1 255 ? -56.084 0.807 74.750 1.00 91.50 255 THR A O 1
ATOM 1863 N N . ARG A 1 256 ? -56.507 -0.255 72.813 1.00 92.69 256 ARG A N 1
ATOM 1864 C CA . ARG A 1 256 ? -57.958 -0.364 73.024 1.00 92.69 256 ARG A CA 1
ATOM 1865 C C . ARG A 1 256 ? -58.289 -1.200 74.263 1.00 92.69 256 ARG A C 1
ATOM 1867 O O . ARG A 1 256 ? -59.109 -0.778 75.079 1.00 92.69 256 ARG A O 1
ATOM 1874 N N . VAL A 1 257 ? -57.665 -2.369 74.414 1.00 93.88 257 VAL A N 1
ATOM 1875 C CA . VAL A 1 257 ? -57.904 -3.285 75.544 1.00 93.88 257 VAL A CA 1
ATOM 1876 C C . VAL A 1 257 ? -57.432 -2.676 76.867 1.00 93.88 257 VAL A C 1
ATOM 1878 O O . VAL A 1 257 ? -58.176 -2.702 77.848 1.00 93.88 257 VAL A O 1
ATOM 1881 N N . ILE A 1 258 ? -56.242 -2.069 76.899 1.00 92.88 258 ILE A N 1
ATOM 1882 C CA . ILE A 1 258 ? -55.708 -1.418 78.106 1.00 92.88 258 ILE A CA 1
ATOM 1883 C C . ILE A 1 258 ? -56.552 -0.188 78.471 1.00 92.88 258 ILE A C 1
ATOM 1885 O O . ILE A 1 258 ? -56.857 0.027 79.643 1.00 92.88 258 ILE A O 1
ATOM 1889 N N . GLY A 1 259 ? -57.010 0.585 77.483 1.00 90.75 259 GLY A N 1
ATOM 1890 C CA . GLY A 1 259 ? -57.938 1.696 77.705 1.00 90.75 259 GLY A CA 1
ATOM 1891 C C . GLY A 1 259 ? -59.261 1.243 78.334 1.00 90.75 259 GLY A C 1
ATOM 1892 O O . GLY A 1 259 ? -59.738 1.856 79.290 1.00 90.75 259 GLY A O 1
ATOM 1893 N N . GLN A 1 260 ? -59.828 0.126 77.861 1.00 92.50 260 GLN A N 1
ATOM 1894 C CA . GLN A 1 260 ? -61.024 -0.478 78.463 1.00 92.50 260 GLN A CA 1
ATOM 1895 C C . GLN A 1 260 ? -60.776 -0.959 79.898 1.00 92.50 260 GLN A C 1
ATOM 1897 O O . GLN A 1 260 ? -61.638 -0.764 80.758 1.00 92.50 260 GLN A O 1
ATOM 1902 N N . LEU A 1 261 ? -59.610 -1.550 80.174 1.00 92.00 261 LEU A N 1
ATOM 1903 C CA . LEU A 1 261 ? -59.204 -1.934 81.526 1.00 92.00 261 LEU A CA 1
ATOM 1904 C C . LEU A 1 261 ? -59.112 -0.707 82.445 1.00 92.00 261 LEU A C 1
ATOM 1906 O O . LEU A 1 261 ? -59.703 -0.716 83.521 1.00 92.00 261 LEU A O 1
ATOM 1910 N N . GLY A 1 262 ? -58.467 0.372 81.995 1.00 90.62 262 GLY A N 1
ATOM 1911 C CA . GLY A 1 262 ? -58.385 1.633 82.738 1.00 90.62 262 GLY A CA 1
ATOM 1912 C C . GLY A 1 262 ? -59.759 2.234 83.060 1.00 90.62 262 GLY A C 1
ATOM 1913 O O . GLY A 1 262 ? -59.964 2.736 84.165 1.00 90.62 262 GLY A O 1
ATOM 1914 N N . GLY A 1 263 ? -60.719 2.124 82.133 1.00 89.94 263 GLY A N 1
ATOM 1915 C CA . GLY A 1 263 ? -62.116 2.505 82.362 1.00 89.94 263 GLY A CA 1
ATOM 1916 C C . GLY A 1 263 ? -62.803 1.655 83.436 1.00 89.94 263 GLY A C 1
ATOM 1917 O O . GLY A 1 263 ? -63.395 2.204 84.362 1.00 89.94 263 GLY A O 1
ATOM 1918 N N . ARG A 1 264 ? -62.660 0.324 83.372 1.00 91.62 264 ARG A N 1
ATOM 1919 C CA . ARG A 1 264 ? -63.216 -0.603 84.380 1.00 91.62 264 ARG A CA 1
ATOM 1920 C C . ARG A 1 264 ? -62.605 -0.398 85.766 1.00 91.62 264 ARG A C 1
ATOM 1922 O O . ARG A 1 264 ? -63.318 -0.442 86.759 1.00 91.62 264 ARG A O 1
ATOM 1929 N N . ILE A 1 265 ? -61.302 -0.135 85.845 1.00 92.69 265 ILE A N 1
ATOM 1930 C CA . ILE A 1 265 ? -60.611 0.171 87.107 1.00 92.69 265 ILE A CA 1
ATOM 1931 C C . ILE A 1 265 ? -61.167 1.460 87.728 1.00 92.69 265 ILE A C 1
ATOM 1933 O O . ILE A 1 265 ? -61.386 1.511 88.934 1.00 92.69 265 ILE A O 1
ATOM 1937 N N . ALA A 1 266 ? -61.466 2.477 86.914 1.00 89.50 266 ALA A N 1
ATOM 1938 C CA . ALA A 1 266 ? -62.092 3.708 87.396 1.00 89.50 266 ALA A CA 1
ATOM 1939 C C . ALA A 1 266 ? -63.535 3.499 87.898 1.00 89.50 266 ALA A C 1
ATOM 1941 O O . ALA A 1 266 ? -63.992 4.233 88.772 1.00 89.50 266 ALA A O 1
ATOM 1942 N N . GLU A 1 267 ? -64.270 2.516 87.368 1.00 92.38 267 GLU A N 1
ATOM 1943 C CA . GLU A 1 267 ? -65.569 2.111 87.923 1.00 92.38 267 GLU A CA 1
ATOM 1944 C C . GLU A 1 267 ? -65.413 1.403 89.275 1.00 92.38 267 GLU A C 1
ATOM 1946 O O . GLU A 1 267 ? -66.177 1.691 90.194 1.00 92.38 267 GLU A O 1
ATOM 1951 N N . ILE A 1 268 ? -64.399 0.542 89.429 1.00 92.00 268 ILE A N 1
ATOM 1952 C CA . ILE A 1 268 ? -64.086 -0.113 90.709 1.00 92.00 268 ILE A CA 1
ATOM 1953 C C . ILE A 1 268 ? -63.713 0.925 91.776 1.00 92.00 268 ILE A C 1
ATOM 1955 O O . ILE A 1 268 ? -64.206 0.828 92.894 1.00 92.00 268 ILE A O 1
ATOM 1959 N N . ASP A 1 269 ? -62.920 1.945 91.437 1.00 91.88 269 ASP A N 1
ATOM 1960 C CA . ASP A 1 269 ? -62.568 3.038 92.361 1.00 91.88 269 ASP A CA 1
ATOM 1961 C C . ASP A 1 269 ? -63.816 3.747 92.924 1.00 91.88 269 ASP A C 1
ATOM 1963 O O . ASP A 1 269 ? -63.916 3.978 94.128 1.00 91.88 269 ASP A O 1
ATOM 1967 N N . LYS A 1 270 ? -64.832 3.996 92.082 1.00 91.19 270 LYS A N 1
ATOM 1968 C CA . LYS A 1 270 ? -66.125 4.557 92.526 1.00 91.19 270 LYS A CA 1
ATOM 1969 C C . LYS A 1 270 ? -66.875 3.619 93.469 1.00 91.19 270 LYS A C 1
ATOM 1971 O O . LYS A 1 270 ? -67.501 4.081 94.416 1.00 91.19 270 LYS A O 1
ATOM 1976 N N . ILE A 1 271 ? -66.842 2.312 93.207 1.00 91.94 271 ILE A N 1
ATOM 1977 C CA . ILE A 1 271 ? -67.479 1.315 94.079 1.00 91.94 271 ILE A CA 1
ATOM 1978 C C . ILE A 1 271 ? -66.771 1.281 95.436 1.00 91.94 271 ILE A C 1
ATOM 1980 O O . ILE A 1 271 ? -67.442 1.251 96.462 1.00 91.94 271 ILE A O 1
ATOM 1984 N N . LEU A 1 272 ? -65.437 1.333 95.457 1.00 92.88 272 LEU A N 1
ATOM 1985 C CA . LEU A 1 272 ? -64.659 1.363 96.696 1.00 92.88 272 LEU A CA 1
ATOM 1986 C C . LEU A 1 272 ? -64.949 2.614 97.526 1.00 92.88 272 LEU A C 1
ATOM 1988 O O . LEU A 1 272 ? -65.072 2.488 98.736 1.00 92.88 272 LEU A O 1
ATOM 1992 N N . GLN A 1 273 ? -65.137 3.782 96.901 1.00 89.75 273 GLN A N 1
ATOM 1993 C CA . GLN A 1 273 ? -65.585 4.993 97.607 1.00 89.75 273 GLN A CA 1
ATOM 1994 C C . GLN A 1 273 ? -66.934 4.774 98.305 1.00 89.75 273 GLN A C 1
ATOM 1996 O O . GLN A 1 273 ? -67.063 5.066 99.486 1.00 89.75 273 GLN A O 1
ATOM 2001 N N . VAL A 1 274 ? -67.910 4.172 97.615 1.00 93.31 274 VAL A N 1
ATOM 2002 C CA . VAL A 1 274 ? -69.212 3.839 98.222 1.00 93.31 274 VAL A CA 1
ATOM 2003 C C . VAL A 1 274 ? -69.060 2.827 99.363 1.00 93.31 274 VAL A C 1
ATOM 2005 O O . VAL A 1 274 ? -69.764 2.926 100.363 1.00 93.31 274 VAL A O 1
ATOM 2008 N N . ILE A 1 275 ? -68.162 1.844 99.238 1.00 91.38 275 ILE A N 1
ATOM 2009 C CA . ILE A 1 275 ? -67.908 0.861 100.302 1.00 91.38 275 ILE A CA 1
ATOM 2010 C C . ILE A 1 275 ? -67.239 1.522 101.514 1.00 91.38 275 ILE A C 1
ATOM 2012 O O . ILE A 1 275 ? -67.636 1.213 102.635 1.00 91.38 275 ILE A O 1
ATOM 2016 N N . ASP A 1 276 ? -66.275 2.426 101.311 1.00 91.25 276 ASP A N 1
ATOM 2017 C CA . ASP A 1 276 ? -65.619 3.182 102.390 1.00 91.25 276 ASP A CA 1
ATOM 2018 C C . ASP A 1 276 ? -66.646 4.065 103.118 1.00 91.25 276 ASP A C 1
ATOM 2020 O O . ASP A 1 276 ? -66.742 4.001 104.342 1.00 91.25 276 ASP A O 1
ATOM 2024 N N . ASP A 1 277 ? -67.516 4.759 102.371 1.00 91.25 277 ASP A N 1
ATOM 2025 C CA . ASP A 1 277 ? -68.631 5.540 102.923 1.00 91.25 277 ASP A CA 1
ATOM 2026 C C . ASP A 1 277 ? -69.591 4.660 103.748 1.00 91.25 277 ASP A C 1
ATOM 2028 O O . ASP A 1 277 ? -70.025 5.038 104.840 1.00 91.25 277 ASP A O 1
ATOM 2032 N N . VAL A 1 278 ? -69.935 3.462 103.253 1.00 90.38 278 VAL A N 1
ATOM 2033 C CA . VAL A 1 278 ? -70.797 2.506 103.971 1.00 90.38 278 VAL A CA 1
ATOM 2034 C C . VAL A 1 278 ? -70.098 1.954 105.213 1.00 90.38 278 VAL A C 1
ATOM 2036 O O . VAL A 1 278 ? -70.744 1.807 106.252 1.00 90.38 278 VAL A O 1
ATOM 2039 N N . ALA A 1 279 ? -68.800 1.656 105.145 1.00 90.75 279 ALA A N 1
ATOM 2040 C CA . ALA A 1 279 ? -68.016 1.196 106.285 1.00 90.75 279 ALA A CA 1
ATOM 2041 C C . ALA A 1 279 ? -67.924 2.288 107.362 1.00 90.75 279 ALA A C 1
ATOM 2043 O O . ALA A 1 279 ? -68.155 2.003 108.536 1.00 90.75 279 ALA A O 1
ATOM 2044 N N . GLU A 1 280 ? -67.700 3.548 106.980 1.00 89.94 280 GLU A N 1
ATOM 2045 C CA . GLU A 1 280 ? -67.696 4.692 107.895 1.00 89.94 280 GLU A CA 1
ATOM 2046 C C . GLU A 1 280 ? -69.078 4.921 108.528 1.00 89.94 280 GLU A C 1
ATOM 2048 O O . GLU A 1 280 ? -69.188 5.059 109.750 1.00 89.94 280 GLU A O 1
ATOM 2053 N N . GLN A 1 281 ? -70.155 4.867 107.737 1.00 90.62 281 GLN A N 1
ATOM 2054 C CA . GLN A 1 281 ? -71.527 4.930 108.255 1.00 90.62 281 GLN A CA 1
ATOM 2055 C C . GLN A 1 281 ? -71.835 3.776 109.214 1.00 90.62 281 GLN A C 1
ATOM 2057 O O . GLN A 1 281 ? -72.460 3.989 110.255 1.00 90.62 281 GLN A O 1
ATOM 2062 N N . THR A 1 282 ? -71.387 2.561 108.895 1.00 91.81 282 THR A N 1
ATOM 2063 C CA . THR A 1 282 ? -71.580 1.373 109.738 1.00 91.81 282 THR A CA 1
ATOM 2064 C C . THR A 1 282 ? -70.797 1.498 111.041 1.00 91.81 282 THR A C 1
ATOM 2066 O O . THR A 1 282 ? -71.340 1.194 112.100 1.00 91.81 282 THR A O 1
ATOM 2069 N N . ASN A 1 283 ? -69.573 2.029 110.995 1.00 89.56 283 ASN A N 1
ATOM 2070 C CA . ASN A 1 283 ? -68.761 2.323 112.174 1.00 89.56 283 ASN A CA 1
ATOM 2071 C C . ASN A 1 283 ? -69.442 3.366 113.080 1.00 89.56 283 ASN A C 1
ATOM 2073 O O . ASN A 1 283 ? -69.535 3.178 114.292 1.00 89.56 283 ASN A O 1
ATOM 2077 N N . LEU A 1 284 ? -70.002 4.435 112.500 1.00 89.81 284 LEU A N 1
ATOM 2078 C CA . LEU A 1 284 ? -70.769 5.449 113.237 1.00 89.81 284 LEU A CA 1
ATOM 2079 C C . LEU A 1 284 ? -72.060 4.882 113.848 1.00 89.81 284 LEU A C 1
ATOM 2081 O O . LEU A 1 284 ? -72.395 5.198 114.991 1.00 89.81 284 LEU A O 1
ATOM 2085 N N . LEU A 1 285 ? -72.785 4.031 113.116 1.00 88.12 285 LEU A N 1
ATOM 2086 C CA . LEU A 1 285 ? -73.977 3.337 113.614 1.00 88.12 285 LEU A CA 1
ATOM 2087 C C . LEU A 1 285 ? -73.636 2.381 114.762 1.00 88.12 285 LEU A C 1
ATOM 2089 O O . LEU A 1 285 ? -74.337 2.371 115.774 1.00 88.12 285 LEU A O 1
ATOM 2093 N N . ALA A 1 286 ? -72.551 1.619 114.626 1.00 89.25 286 ALA A N 1
ATOM 2094 C CA . ALA A 1 286 ? -72.051 0.705 115.644 1.00 89.25 286 ALA A CA 1
ATOM 2095 C C . ALA A 1 286 ? -71.591 1.453 116.899 1.00 89.25 286 ALA A C 1
ATOM 2097 O O . ALA A 1 286 ? -71.959 1.075 118.007 1.00 89.25 286 ALA A O 1
ATOM 2098 N N . LEU A 1 287 ? -70.885 2.576 116.738 1.00 86.44 287 LEU A N 1
ATOM 2099 C CA . LEU A 1 287 ? -70.497 3.454 117.840 1.00 86.44 287 LEU A CA 1
ATOM 2100 C C . LEU A 1 287 ? -71.723 4.011 118.576 1.00 86.44 287 LEU A C 1
ATOM 2102 O O . LEU A 1 287 ? -71.780 3.963 119.804 1.00 86.44 287 LEU A O 1
ATOM 2106 N N . ASN A 1 288 ? -72.733 4.488 117.842 1.00 84.62 288 ASN A N 1
ATOM 2107 C CA . ASN A 1 288 ? -73.989 4.954 118.433 1.00 84.62 288 ASN A CA 1
ATOM 2108 C C . ASN A 1 288 ? -74.720 3.825 119.180 1.00 84.62 288 ASN A C 1
ATOM 2110 O O . ASN A 1 288 ? -75.230 4.046 120.279 1.00 84.62 288 ASN A O 1
ATOM 2114 N N . ALA A 1 289 ? -74.736 2.608 118.629 1.00 85.50 289 ALA A N 1
ATOM 2115 C CA . ALA A 1 289 ? -75.315 1.435 119.282 1.00 85.50 289 ALA A CA 1
ATOM 2116 C C . ALA A 1 289 ? -74.540 1.029 120.550 1.00 85.50 289 ALA A C 1
ATOM 2118 O O . ALA A 1 289 ? -75.167 0.727 121.565 1.00 85.50 289 ALA A O 1
ATOM 2119 N N . ALA A 1 290 ? -73.205 1.088 120.531 1.00 84.00 290 ALA A N 1
ATOM 2120 C CA . ALA A 1 290 ? -72.346 0.818 121.684 1.00 84.00 290 ALA A CA 1
ATOM 2121 C C . ALA A 1 290 ? -72.561 1.849 122.806 1.00 84.00 290 ALA A C 1
ATOM 2123 O O . ALA A 1 290 ? -72.669 1.473 123.974 1.00 84.00 290 ALA A O 1
ATOM 2124 N N . ILE A 1 291 ? -72.718 3.137 122.460 1.00 82.38 291 ILE A N 1
ATOM 2125 C CA . ILE A 1 291 ? -73.065 4.207 123.411 1.00 82.38 291 ILE A CA 1
ATOM 2126 C C . ILE A 1 291 ? -74.422 3.923 124.071 1.00 82.38 291 ILE A C 1
ATOM 2128 O O . ILE A 1 291 ? -74.516 3.944 125.297 1.00 82.38 291 ILE A O 1
ATOM 2132 N N . ILE A 1 292 ? -75.461 3.612 123.285 1.00 83.12 292 ILE A N 1
ATOM 2133 C CA . ILE A 1 292 ? -76.805 3.308 123.810 1.00 83.12 292 ILE A CA 1
ATOM 2134 C C . ILE A 1 292 ? -76.782 2.039 124.680 1.00 83.12 292 ILE A C 1
ATOM 2136 O O . ILE A 1 292 ? -77.421 1.996 125.733 1.00 83.12 292 ILE A O 1
ATOM 2140 N N . ALA A 1 293 ? -76.017 1.018 124.286 1.00 81.62 293 ALA A N 1
ATOM 2141 C CA . ALA A 1 293 ? -75.859 -0.215 125.052 1.00 81.62 293 ALA A CA 1
ATOM 2142 C C . ALA A 1 293 ? -75.129 0.012 126.389 1.00 81.62 293 ALA A C 1
ATOM 2144 O O . ALA A 1 293 ? -75.554 -0.528 127.411 1.00 81.62 293 ALA A O 1
ATOM 2145 N N . ALA A 1 294 ? -74.096 0.862 126.418 1.00 78.62 294 ALA A N 1
ATOM 2146 C CA . ALA A 1 294 ? -73.437 1.291 127.652 1.00 78.62 294 ALA A CA 1
ATOM 2147 C C . ALA A 1 294 ? -74.379 2.115 128.551 1.00 78.62 294 ALA A C 1
ATOM 2149 O O . ALA A 1 294 ? -74.377 1.960 129.773 1.00 78.62 294 ALA A O 1
ATOM 2150 N N . GLN A 1 295 ? -75.236 2.945 127.947 1.00 79.19 295 GLN A N 1
ATOM 2151 C CA . GLN A 1 295 ? -76.232 3.769 128.637 1.00 79.19 295 GLN A CA 1
ATOM 2152 C C . GLN A 1 295 ? -77.360 2.934 129.279 1.00 79.19 295 GLN A C 1
ATOM 2154 O O . GLN A 1 295 ? -77.935 3.351 130.283 1.00 79.19 295 GLN A O 1
ATOM 2159 N N . ALA A 1 296 ? -77.641 1.736 128.752 1.00 78.69 296 ALA A N 1
ATOM 2160 C CA . ALA A 1 296 ? -78.608 0.775 129.296 1.00 78.69 296 ALA A CA 1
ATOM 2161 C C . ALA A 1 296 ? -78.066 -0.101 130.455 1.00 78.69 296 ALA A C 1
ATOM 2163 O O . ALA A 1 296 ? -78.800 -0.942 130.986 1.00 78.69 296 ALA A O 1
ATOM 2164 N N . GLY A 1 297 ? -76.804 0.077 130.867 1.00 75.12 297 GLY A N 1
ATOM 2165 C CA . GLY A 1 297 ? -76.211 -0.603 132.025 1.00 75.12 297 GLY A CA 1
ATOM 2166 C C . GLY A 1 297 ? -76.176 -2.134 131.897 1.00 75.12 297 GLY A C 1
ATOM 2167 O O . GLY A 1 297 ? -75.797 -2.677 130.859 1.00 75.12 297 GLY A O 1
ATOM 2168 N N . ASP A 1 298 ? -76.576 -2.859 132.949 1.00 72.06 298 ASP A N 1
ATOM 2169 C CA . ASP A 1 298 ? -76.506 -4.332 132.989 1.00 72.06 298 ASP A CA 1
ATOM 2170 C C . ASP A 1 298 ? -77.391 -5.034 131.941 1.00 72.06 298 ASP A C 1
ATOM 2172 O O . ASP A 1 298 ? -77.054 -6.135 131.502 1.00 72.06 298 ASP A O 1
ATOM 2176 N N . HIS A 1 299 ? -78.475 -4.395 131.482 1.00 70.94 299 HIS A N 1
ATOM 2177 C CA . HIS A 1 299 ? -79.362 -4.941 130.446 1.00 70.94 299 HIS A CA 1
ATOM 2178 C C . HIS A 1 299 ? -78.806 -4.783 129.018 1.00 70.94 299 HIS A C 1
ATOM 2180 O O . HIS A 1 299 ? -79.261 -5.475 128.109 1.00 70.94 299 HIS A O 1
ATOM 2186 N N . GLY A 1 300 ? -77.817 -3.903 128.811 1.00 78.00 300 GLY A N 1
ATOM 2187 C CA . GLY A 1 300 ? -77.224 -3.606 127.502 1.00 78.00 300 GLY A CA 1
ATOM 2188 C C . GLY A 1 300 ? -75.966 -4.409 127.161 1.00 78.00 300 GLY A C 1
ATOM 2189 O O . GLY A 1 300 ? -75.514 -4.361 126.021 1.00 78.00 300 GLY A O 1
ATOM 2190 N N . LYS A 1 301 ? -75.414 -5.190 128.101 1.00 73.69 301 LYS A N 1
ATOM 2191 C CA . LYS A 1 301 ? -74.127 -5.902 127.941 1.00 73.69 301 LYS A CA 1
ATOM 2192 C C . LYS A 1 301 ? -74.047 -6.793 126.695 1.00 73.69 301 LYS A C 1
ATOM 2194 O O . LYS A 1 301 ? -73.032 -6.778 126.011 1.00 73.69 301 LYS A O 1
ATOM 2199 N N . GLY A 1 302 ? -75.108 -7.539 126.372 1.00 78.81 302 GLY A N 1
ATOM 2200 C CA . GLY A 1 302 ? -75.144 -8.380 125.166 1.00 78.81 302 GLY A CA 1
ATOM 2201 C C . GLY A 1 302 ? -75.170 -7.572 123.863 1.00 78.81 302 GLY A C 1
ATOM 2202 O O . GLY A 1 302 ? -74.528 -7.955 122.891 1.00 78.81 302 GLY A O 1
ATOM 2203 N N . PHE A 1 303 ? -75.858 -6.425 123.858 1.00 81.44 303 PHE A N 1
ATOM 2204 C CA . PHE A 1 303 ? -75.897 -5.510 122.713 1.00 81.44 303 PHE A CA 1
ATOM 2205 C C . PHE A 1 303 ? -74.593 -4.725 122.546 1.00 81.44 303 PHE A C 1
ATOM 2207 O O . PHE A 1 303 ? -74.198 -4.471 121.414 1.00 81.44 303 PHE A O 1
ATOM 2214 N N . ALA A 1 304 ? -73.904 -4.392 123.642 1.00 81.31 304 ALA A N 1
ATOM 2215 C CA . ALA A 1 304 ? -72.604 -3.725 123.604 1.00 81.31 304 ALA A CA 1
ATOM 2216 C C . ALA A 1 304 ? -71.549 -4.595 122.904 1.00 81.31 304 ALA A C 1
ATOM 2218 O O . ALA A 1 304 ? -70.853 -4.104 122.026 1.00 81.31 304 ALA A O 1
ATOM 2219 N N . VAL A 1 305 ? -71.509 -5.902 123.205 1.00 83.44 305 VAL A N 1
ATOM 2220 C CA . VAL A 1 305 ? -70.594 -6.849 122.538 1.00 83.44 305 VAL A CA 1
ATOM 2221 C C . VAL A 1 305 ? -70.869 -6.934 121.034 1.00 83.44 305 VAL A C 1
ATOM 2223 O O . VAL A 1 305 ? -69.937 -6.926 120.239 1.00 83.44 305 VAL A O 1
ATOM 2226 N N . VAL A 1 306 ? -72.142 -6.978 120.622 1.00 85.88 306 VAL A N 1
ATOM 2227 C CA . VAL A 1 306 ? -72.505 -7.002 119.193 1.00 85.88 306 VAL A CA 1
ATOM 2228 C C . VAL A 1 306 ? -72.157 -5.678 118.508 1.00 85.88 306 VAL A C 1
ATOM 2230 O O . VAL A 1 306 ? -71.684 -5.687 117.377 1.00 85.88 306 VAL A O 1
ATOM 2233 N N . ALA A 1 307 ? -72.369 -4.543 119.174 1.00 87.44 307 ALA A N 1
ATOM 2234 C CA . ALA A 1 307 ? -72.016 -3.235 118.637 1.00 87.44 307 ALA A CA 1
ATOM 2235 C C . ALA A 1 307 ? -70.494 -3.068 118.476 1.00 87.44 307 ALA A C 1
ATOM 2237 O O . ALA A 1 307 ? -70.061 -2.588 117.432 1.00 87.44 307 ALA A O 1
ATOM 2238 N N . ASP A 1 308 ? -69.690 -3.523 119.442 1.00 86.81 308 ASP A N 1
ATOM 2239 C CA . ASP A 1 308 ? -68.225 -3.523 119.339 1.00 86.81 308 ASP A CA 1
ATOM 2240 C C . ASP A 1 308 ? -67.722 -4.463 118.225 1.00 86.81 308 ASP A C 1
ATOM 2242 O O . ASP A 1 308 ? -66.806 -4.095 117.494 1.00 86.81 308 ASP A O 1
ATOM 2246 N N . GLU A 1 309 ? -68.355 -5.624 118.012 1.00 90.06 309 GLU A N 1
ATOM 2247 C CA . GLU A 1 309 ? -68.011 -6.537 116.906 1.00 90.06 309 GLU A CA 1
ATOM 2248 C C . GLU A 1 309 ? -68.364 -5.941 115.528 1.00 90.06 309 GLU A C 1
ATOM 2250 O O . GLU A 1 309 ? -67.594 -6.059 114.576 1.00 90.06 309 GLU A O 1
ATOM 2255 N N . ILE A 1 310 ? -69.510 -5.253 115.401 1.00 90.94 310 ILE A N 1
ATOM 2256 C CA . ILE A 1 310 ? -69.877 -4.536 114.163 1.00 90.94 310 ILE A CA 1
ATOM 2257 C C . ILE A 1 310 ? -68.906 -3.377 113.915 1.00 90.94 310 ILE A C 1
ATOM 2259 O O . ILE A 1 310 ? -68.541 -3.121 112.768 1.00 90.94 310 ILE A O 1
ATOM 2263 N N . LYS A 1 311 ? -68.478 -2.689 114.978 1.00 87.88 311 LYS A N 1
ATOM 2264 C CA . LYS A 1 311 ? -67.493 -1.610 114.909 1.00 87.88 311 LYS A CA 1
ATOM 2265 C C . LYS A 1 311 ? -66.140 -2.127 114.409 1.00 87.88 311 LYS A C 1
ATOM 2267 O O . LYS A 1 311 ? -65.618 -1.580 113.441 1.00 87.88 311 LYS A O 1
ATOM 2272 N N . ASP A 1 312 ? -65.619 -3.206 114.998 1.00 89.38 312 ASP A N 1
ATOM 2273 C CA . ASP A 1 312 ? -64.375 -3.854 114.552 1.00 89.38 312 ASP A CA 1
ATOM 2274 C C . ASP A 1 312 ? -64.482 -4.323 113.093 1.00 89.38 312 ASP A C 1
ATOM 2276 O O . ASP A 1 312 ? -63.589 -4.073 112.281 1.00 89.38 312 ASP A O 1
ATOM 2280 N N . LEU A 1 313 ? -65.614 -4.926 112.711 1.00 90.19 313 LEU A N 1
ATOM 2281 C CA . LEU A 1 313 ? -65.856 -5.354 111.334 1.00 90.19 313 LEU A CA 1
ATOM 2282 C C . LEU A 1 313 ? -65.881 -4.172 110.354 1.00 90.19 313 LEU A C 1
ATOM 2284 O O . LEU A 1 313 ? -65.331 -4.284 109.259 1.00 90.19 313 LEU A O 1
ATOM 2288 N N . ALA A 1 314 ? -66.490 -3.046 110.735 1.00 90.31 314 ALA A N 1
ATOM 2289 C CA . ALA A 1 314 ? -66.539 -1.831 109.929 1.00 90.31 314 ALA A CA 1
ATOM 2290 C C . ALA A 1 314 ? -65.159 -1.163 109.799 1.00 90.31 314 ALA A C 1
ATOM 2292 O O . ALA A 1 314 ? -64.776 -0.766 108.699 1.00 90.31 314 ALA A O 1
ATOM 2293 N N . GLU A 1 315 ? -64.375 -1.099 110.880 1.00 89.62 315 GLU A N 1
ATOM 2294 C CA . GLU A 1 315 ? -62.993 -0.599 110.857 1.00 89.62 315 GLU A CA 1
ATOM 2295 C C . GLU A 1 315 ? -62.090 -1.484 109.982 1.00 89.62 315 GLU A C 1
ATOM 2297 O O . GLU A 1 315 ? -61.340 -0.970 109.148 1.00 89.62 315 GLU A O 1
ATOM 2302 N N . ARG A 1 316 ? -62.213 -2.814 110.086 1.00 90.19 316 ARG A N 1
ATOM 2303 C CA . ARG A 1 316 ? -61.500 -3.772 109.224 1.00 90.19 316 ARG A CA 1
ATOM 2304 C C . ARG A 1 316 ? -61.934 -3.674 107.763 1.00 90.19 316 ARG A C 1
ATOM 2306 O O . ARG A 1 316 ? -61.079 -3.706 106.882 1.00 90.19 316 ARG A O 1
ATOM 2313 N N . ALA A 1 317 ? -63.232 -3.519 107.494 1.00 90.50 317 ALA A N 1
ATOM 2314 C CA . ALA A 1 317 ? -63.752 -3.324 106.143 1.00 90.50 317 ALA A CA 1
ATOM 2315 C C . ALA A 1 317 ? -63.239 -2.016 105.520 1.00 90.50 317 ALA A C 1
ATOM 2317 O O . ALA A 1 317 ? -62.811 -2.029 104.367 1.00 90.50 317 ALA A O 1
ATOM 2318 N N . GLY A 1 318 ? -63.206 -0.915 106.277 1.00 90.62 318 GLY A N 1
ATOM 2319 C CA . GLY A 1 318 ? -62.627 0.357 105.832 1.00 90.62 318 GLY A CA 1
ATOM 2320 C C . GLY A 1 318 ? -61.118 0.259 105.582 1.00 90.62 318 GLY A C 1
ATOM 2321 O O . GLY A 1 318 ? -60.628 0.703 104.544 1.00 90.62 318 GLY A O 1
ATOM 2322 N N . ALA A 1 319 ? -60.369 -0.397 106.477 1.00 91.12 319 ALA A N 1
ATOM 2323 C CA . ALA A 1 319 ? -58.936 -0.639 106.293 1.00 91.12 319 ALA A CA 1
ATOM 2324 C C . ALA A 1 319 ? -58.648 -1.461 105.021 1.00 91.12 319 ALA A C 1
ATOM 2326 O O . ALA A 1 319 ? -57.857 -1.031 104.182 1.00 91.12 319 ALA A O 1
ATOM 2327 N N . SER A 1 320 ? -59.350 -2.582 104.816 1.00 92.44 320 SER A N 1
ATOM 2328 C CA . SER A 1 320 ? -59.222 -3.386 103.593 1.00 92.44 320 SER A CA 1
ATOM 2329 C C . SER A 1 320 ? -59.668 -2.630 102.337 1.00 92.44 320 SER A C 1
ATOM 2331 O O . SER A 1 320 ? -59.053 -2.780 101.284 1.00 92.44 320 SER A O 1
ATOM 2333 N N . THR A 1 321 ? -60.700 -1.785 102.425 1.00 92.19 321 THR A N 1
ATOM 2334 C CA . THR A 1 321 ? -61.153 -0.957 101.292 1.00 92.19 321 THR A CA 1
ATOM 2335 C C . THR A 1 321 ? -60.083 0.055 100.885 1.00 92.19 321 THR A C 1
ATOM 2337 O O . THR A 1 321 ? -59.837 0.228 99.691 1.00 92.19 321 THR A O 1
ATOM 2340 N N . LYS A 1 322 ? -59.374 0.657 101.850 1.00 90.50 322 LYS A N 1
ATOM 2341 C CA . LYS A 1 322 ? -58.237 1.554 101.587 1.00 90.50 322 LYS A CA 1
ATOM 2342 C C . LYS A 1 322 ? -57.047 0.835 100.953 1.00 90.50 322 LYS A C 1
ATOM 2344 O O . LYS A 1 322 ? -56.483 1.363 99.997 1.00 90.50 322 LYS A O 1
ATOM 2349 N N . GLU A 1 323 ? -56.706 -0.368 101.417 1.00 92.06 323 GLU A N 1
ATOM 2350 C CA . GLU A 1 323 ? -55.662 -1.198 100.792 1.00 92.06 323 GLU A CA 1
ATOM 2351 C C . GLU A 1 323 ? -56.017 -1.556 99.337 1.00 92.06 323 GLU A C 1
ATOM 2353 O O . GLU A 1 323 ? -55.191 -1.414 98.432 1.00 92.06 323 GLU A O 1
ATOM 2358 N N . ILE A 1 324 ? -57.269 -1.954 99.074 1.00 93.19 324 ILE A N 1
ATOM 2359 C CA . ILE A 1 324 ? -57.738 -2.235 97.709 1.00 93.19 324 ILE A CA 1
ATOM 2360 C C . ILE A 1 324 ? -57.734 -0.954 96.860 1.00 93.19 324 ILE A C 1
ATOM 2362 O O . ILE A 1 324 ? -57.350 -1.006 95.692 1.00 93.19 324 ILE A O 1
ATOM 2366 N N . ALA A 1 325 ? -58.107 0.201 97.418 1.00 90.56 325 ALA A N 1
ATOM 2367 C CA . ALA A 1 325 ? -58.065 1.481 96.709 1.00 90.56 325 ALA A CA 1
ATOM 2368 C C . ALA A 1 325 ? -56.630 1.878 96.310 1.00 90.56 325 ALA A C 1
ATOM 2370 O O . ALA A 1 325 ? -56.411 2.408 95.218 1.00 90.56 325 ALA A O 1
ATOM 2371 N N . GLU A 1 326 ? -55.632 1.590 97.150 1.00 92.31 326 GLU A N 1
ATOM 2372 C CA . GLU A 1 326 ? -54.217 1.800 96.821 1.00 92.31 326 GLU A CA 1
ATOM 2373 C C . GLU A 1 326 ? -53.739 0.871 95.690 1.00 92.31 326 GLU A C 1
ATOM 2375 O O . GLU A 1 326 ? -53.081 1.328 94.746 1.00 92.31 326 GLU A O 1
ATOM 2380 N N . LEU A 1 327 ? -54.147 -0.404 95.707 1.00 92.12 327 LEU A N 1
ATOM 2381 C CA . LEU A 1 327 ? -53.905 -1.333 94.597 1.00 92.12 327 LEU A CA 1
ATOM 2382 C C . LEU A 1 327 ? -54.566 -0.846 93.301 1.00 92.12 327 LEU A C 1
ATOM 2384 O O . LEU A 1 327 ? -53.920 -0.814 92.257 1.00 92.12 327 LEU A O 1
ATOM 2388 N N . VAL A 1 328 ? -55.823 -0.404 93.358 1.00 93.50 328 VAL A N 1
ATOM 2389 C CA . VAL A 1 328 ? -56.566 0.137 92.206 1.00 93.50 328 VAL A CA 1
ATOM 2390 C C . VAL A 1 328 ? -55.858 1.350 91.604 1.00 93.50 328 VAL A C 1
ATOM 2392 O O . VAL A 1 328 ? -55.673 1.398 90.386 1.00 93.50 328 VAL A O 1
ATOM 2395 N N . LYS A 1 329 ? -55.383 2.289 92.432 1.00 91.25 329 LYS A N 1
ATOM 2396 C CA . LYS A 1 329 ? -54.566 3.428 91.974 1.00 91.25 329 LYS A CA 1
ATOM 2397 C C . LYS A 1 329 ? -53.271 2.978 91.305 1.00 91.25 329 LYS A C 1
ATOM 2399 O O . LYS A 1 329 ? -52.902 3.536 90.271 1.00 91.25 329 LYS A O 1
ATOM 2404 N N . THR A 1 330 ? -52.609 1.963 91.858 1.00 93.56 330 THR A N 1
ATOM 2405 C CA . THR A 1 330 ? -51.386 1.388 91.280 1.00 93.56 330 THR A CA 1
ATOM 2406 C C . THR A 1 330 ? -51.663 0.790 89.899 1.00 93.56 330 THR A C 1
ATOM 2408 O O . THR A 1 330 ? -51.031 1.200 88.927 1.00 93.56 330 THR A O 1
ATOM 2411 N N . VAL A 1 331 ? -52.679 -0.071 89.758 1.00 92.38 331 VAL A N 1
ATOM 2412 C CA . VAL A 1 331 ? -53.044 -0.670 88.459 1.00 92.38 331 VAL A CA 1
ATOM 2413 C C . VAL A 1 331 ? -53.508 0.400 87.459 1.00 92.38 331 VAL A C 1
ATOM 2415 O O . VAL A 1 331 ? -53.231 0.304 86.262 1.00 92.38 331 VAL A O 1
ATOM 2418 N N . GLN A 1 332 ? -54.179 1.463 87.919 1.00 88.88 332 GLN A N 1
ATOM 2419 C CA . GLN A 1 332 ? -54.563 2.589 87.065 1.00 88.88 332 GLN A CA 1
ATOM 2420 C C . GLN A 1 332 ? -53.337 3.346 86.530 1.00 88.88 332 GLN A C 1
ATOM 2422 O O . GLN A 1 332 ? -53.300 3.697 85.347 1.00 88.88 332 GLN A O 1
ATOM 2427 N N . ALA A 1 333 ? -52.333 3.588 87.378 1.00 92.69 333 ALA A N 1
ATOM 2428 C CA . ALA A 1 333 ? -51.072 4.206 86.978 1.00 92.69 333 ALA A CA 1
ATOM 2429 C C . ALA A 1 333 ? -50.293 3.312 86.000 1.00 92.69 333 ALA A C 1
ATOM 2431 O O . ALA A 1 333 ? -49.862 3.789 84.950 1.00 92.69 333 ALA A O 1
ATOM 2432 N N . GLU A 1 334 ? -50.189 2.012 86.281 1.00 93.31 334 GLU A N 1
ATOM 2433 C CA . GLU A 1 334 ? -49.562 1.033 85.385 1.00 93.31 334 GLU A CA 1
ATOM 2434 C C . GLU A 1 334 ? -50.273 0.950 84.029 1.00 93.31 334 GLU A C 1
ATOM 2436 O O . GLU A 1 334 ? -49.613 0.938 82.992 1.00 93.31 334 GLU A O 1
ATOM 2441 N N . SER A 1 335 ? -51.610 0.990 84.008 1.00 92.31 335 SER A N 1
ATOM 2442 C CA . SER A 1 335 ? -52.396 0.999 82.766 1.00 92.31 335 SER A CA 1
ATOM 2443 C C . SER A 1 335 ? -52.120 2.247 81.920 1.00 92.31 335 SER A C 1
ATOM 2445 O O . SER A 1 335 ? -51.975 2.147 80.702 1.00 92.31 335 SER A O 1
ATOM 2447 N N . ARG A 1 336 ? -52.003 3.430 82.545 1.00 90.75 336 ARG A N 1
ATOM 2448 C CA . ARG A 1 336 ? -51.628 4.670 81.838 1.00 90.75 336 ARG A CA 1
ATOM 2449 C C . ARG A 1 336 ? -50.210 4.595 81.279 1.00 90.75 336 ARG A C 1
ATOM 2451 O O . ARG A 1 336 ? -50.004 4.950 80.122 1.00 90.75 336 ARG A O 1
ATOM 2458 N N . ASN A 1 337 ? -49.261 4.095 82.069 1.00 93.44 337 ASN A N 1
ATOM 2459 C CA . ASN A 1 337 ? -47.881 3.901 81.622 1.00 93.44 337 ASN A CA 1
ATOM 2460 C C . ASN A 1 337 ? -47.806 2.913 80.448 1.00 93.44 337 ASN A C 1
ATOM 2462 O O . ASN A 1 337 ? -47.070 3.148 79.493 1.00 93.44 337 ASN A O 1
ATOM 2466 N N . ALA A 1 338 ? -48.601 1.839 80.482 1.00 93.38 338 ALA A N 1
ATOM 2467 C CA . ALA A 1 338 ? -48.684 0.873 79.394 1.00 93.38 338 ALA A CA 1
ATOM 2468 C C . ALA A 1 338 ? -49.243 1.502 78.106 1.00 93.38 338 ALA A C 1
ATOM 2470 O O . ALA A 1 338 ? -48.667 1.293 77.041 1.00 93.38 338 ALA A O 1
ATOM 2471 N N . ILE A 1 339 ? -50.298 2.325 78.188 1.00 91.62 339 ILE A N 1
ATOM 2472 C CA . ILE A 1 339 ? -50.814 3.081 77.029 1.00 91.62 339 ILE A CA 1
ATOM 2473 C C . ILE A 1 339 ? -49.727 3.995 76.456 1.00 91.62 339 ILE A C 1
ATOM 2475 O O . ILE A 1 339 ? -49.465 3.943 75.257 1.00 91.62 339 ILE A O 1
ATOM 2479 N N . GLN A 1 340 ? -49.049 4.773 77.304 1.00 92.94 340 GLN A N 1
ATOM 2480 C CA . GLN A 1 340 ? -47.983 5.675 76.864 1.00 92.94 340 GLN A CA 1
ATOM 2481 C C . GLN A 1 340 ? -46.839 4.916 76.169 1.00 92.94 340 GLN A C 1
ATOM 2483 O O . GLN A 1 340 ? -46.336 5.359 75.136 1.00 92.94 340 GLN A O 1
ATOM 2488 N N . ALA A 1 341 ? -46.436 3.757 76.698 1.00 92.12 341 ALA A N 1
ATOM 2489 C CA . ALA A 1 341 ? -45.411 2.920 76.081 1.00 92.12 341 ALA A CA 1
ATOM 2490 C C . ALA A 1 341 ? -45.842 2.399 74.697 1.00 92.12 341 ALA A C 1
ATOM 2492 O O . ALA A 1 341 ? -45.039 2.403 73.762 1.00 92.12 341 ALA A O 1
ATOM 2493 N N . VAL A 1 342 ? -47.109 1.997 74.542 1.00 92.56 342 VAL A N 1
ATOM 2494 C CA . VAL A 1 342 ? -47.653 1.551 73.249 1.00 92.56 342 VAL A CA 1
ATOM 2495 C C . VAL A 1 342 ? -47.757 2.710 72.252 1.00 92.56 342 VAL A C 1
ATOM 2497 O O . VAL A 1 342 ? -47.427 2.523 71.083 1.00 92.56 342 VAL A O 1
ATOM 2500 N N . GLU A 1 343 ? -48.139 3.914 72.687 1.00 88.25 343 GLU A N 1
ATOM 2501 C CA . GLU A 1 343 ? -48.169 5.114 71.835 1.00 88.25 343 GLU A CA 1
ATOM 2502 C C . GLU A 1 343 ? -46.773 5.497 71.323 1.00 88.25 343 GLU A C 1
ATOM 2504 O O . GLU A 1 343 ? -46.604 5.758 70.131 1.00 88.25 343 GLU A O 1
ATOM 2509 N N . ILE A 1 344 ? -45.750 5.457 72.185 1.00 90.75 344 ILE A N 1
ATOM 2510 C CA . ILE A 1 344 ? -44.351 5.651 71.768 1.00 90.75 344 ILE A CA 1
ATOM 2511 C C . ILE A 1 344 ? -43.947 4.573 70.751 1.00 90.75 344 ILE A C 1
ATOM 2513 O O . ILE A 1 344 ? -43.336 4.884 69.726 1.00 90.75 344 ILE A O 1
ATOM 2517 N N . GLY A 1 345 ? -44.327 3.315 70.996 1.00 91.31 345 GLY A N 1
ATOM 2518 C CA . GLY A 1 345 ? -44.103 2.212 70.060 1.00 91.31 345 GLY A CA 1
ATOM 2519 C C . GLY A 1 345 ? -44.782 2.427 68.703 1.00 91.31 345 GLY A C 1
ATOM 2520 O O . GLY A 1 345 ? -44.192 2.120 67.670 1.00 91.31 345 GLY A O 1
ATOM 2521 N N . ALA A 1 346 ? -45.984 3.009 68.672 1.00 88.25 346 ALA A N 1
ATOM 2522 C CA . ALA A 1 346 ? -46.693 3.321 67.431 1.00 88.25 346 ALA A CA 1
ATOM 2523 C C . ALA A 1 346 ? -45.947 4.362 66.578 1.00 88.25 346 ALA A C 1
ATOM 2525 O O . ALA A 1 346 ? -45.842 4.192 65.363 1.00 88.25 346 ALA A O 1
ATOM 2526 N N . VAL A 1 347 ? -45.359 5.389 67.204 1.00 90.50 347 VAL A N 1
ATOM 2527 C CA . VAL A 1 347 ? -44.515 6.374 66.502 1.00 90.50 347 VAL A CA 1
ATOM 2528 C C . VAL A 1 347 ? -43.269 5.708 65.905 1.00 90.50 347 VAL A C 1
ATOM 2530 O O . VAL A 1 347 ? -42.914 5.977 64.758 1.00 90.50 347 VAL A O 1
ATOM 2533 N N . GLN A 1 348 ? -42.623 4.802 66.646 1.00 90.94 348 GLN A N 1
ATOM 2534 C CA . GLN A 1 348 ? -41.462 4.051 66.148 1.00 90.94 348 GLN A CA 1
ATOM 2535 C C . GLN A 1 348 ? -41.820 3.117 64.983 1.00 90.94 348 GLN A C 1
ATOM 2537 O O . GLN A 1 348 ? -41.034 2.959 64.051 1.00 90.94 348 GLN A O 1
ATOM 2542 N N . VAL A 1 349 ? -43.012 2.519 65.017 1.00 93.38 349 VAL A N 1
ATOM 2543 C CA . VAL A 1 349 ? -43.553 1.695 63.929 1.00 93.38 349 VAL A CA 1
ATOM 2544 C C . VAL A 1 349 ? -43.770 2.523 62.661 1.00 93.38 349 VAL A C 1
ATOM 2546 O O . VAL A 1 349 ? -43.336 2.094 61.592 1.00 93.38 349 VAL A O 1
ATOM 2549 N N . ASP A 1 350 ? -44.378 3.708 62.764 1.00 89.25 350 ASP A N 1
ATOM 2550 C CA . ASP A 1 350 ? -44.596 4.594 61.610 1.00 89.25 350 ASP A CA 1
ATOM 2551 C C . ASP A 1 350 ? -43.257 5.054 60.990 1.00 89.25 350 ASP A C 1
ATOM 2553 O O . ASP A 1 350 ? -43.104 5.045 59.765 1.00 89.25 350 ASP A O 1
ATOM 2557 N N . GLU A 1 351 ? -42.245 5.349 61.813 1.00 92.88 351 GLU A N 1
ATOM 2558 C CA . GLU A 1 351 ? -40.886 5.630 61.325 1.00 92.88 351 GLU A CA 1
ATOM 2559 C C . GLU A 1 351 ? -40.243 4.401 60.656 1.00 92.88 351 GLU A C 1
ATOM 2561 O O . GLU A 1 351 ? -39.613 4.517 59.603 1.00 92.88 351 GLU A O 1
ATOM 2566 N N . GLY A 1 352 ? -40.459 3.200 61.201 1.00 93.12 352 GLY A N 1
ATOM 2567 C CA . GLY A 1 352 ? -40.005 1.944 60.600 1.00 93.12 352 GLY A CA 1
ATOM 2568 C C . GLY A 1 352 ? -40.598 1.689 59.209 1.00 93.12 352 GLY A C 1
ATOM 2569 O O . GLY A 1 352 ? -39.884 1.237 58.309 1.00 93.12 352 GLY A O 1
ATOM 2570 N N . VAL A 1 353 ? -41.875 2.032 58.994 1.00 91.75 353 VAL A N 1
ATOM 2571 C CA . VAL A 1 353 ? -42.508 1.987 57.661 1.00 91.75 353 VAL A CA 1
ATOM 2572 C C . VAL A 1 353 ? -41.838 2.982 56.714 1.00 91.75 353 VAL A C 1
ATOM 2574 O O . VAL A 1 353 ? -41.505 2.618 55.585 1.00 91.75 353 VAL A O 1
ATOM 2577 N N . ARG A 1 354 ? -41.595 4.218 57.168 1.00 94.25 354 ARG A N 1
ATOM 2578 C CA . ARG A 1 354 ? -40.951 5.262 56.357 1.00 94.25 354 ARG A CA 1
ATOM 2579 C C . ARG A 1 354 ? -39.560 4.830 55.882 1.00 94.25 354 ARG A C 1
ATOM 2581 O O . ARG A 1 354 ? -39.279 4.880 54.687 1.00 94.25 354 ARG A O 1
ATOM 2588 N N . VAL A 1 355 ? -38.720 4.333 56.793 1.00 95.12 355 VAL A N 1
ATOM 2589 C CA . VAL A 1 355 ? -37.367 3.841 56.472 1.00 95.12 355 VAL A CA 1
ATOM 2590 C C . VAL A 1 355 ? -37.415 2.616 55.553 1.00 95.12 355 VAL A C 1
ATOM 2592 O O . VAL A 1 355 ? -36.602 2.504 54.634 1.00 95.12 355 VAL A O 1
ATOM 2595 N N . SER A 1 356 ? -38.388 1.718 55.743 1.00 95.81 356 SER A N 1
ATOM 2596 C CA . SER A 1 356 ? -38.590 0.569 54.849 1.00 95.81 356 SER A CA 1
ATOM 2597 C C . SER A 1 356 ? -38.925 1.017 53.424 1.00 95.81 356 SER A C 1
ATOM 2599 O O . SER A 1 356 ? -38.383 0.473 52.463 1.00 95.81 356 SER A O 1
ATOM 2601 N N . HIS A 1 357 ? -39.755 2.051 53.270 1.00 94.62 357 HIS A N 1
ATOM 2602 C CA . HIS A 1 357 ? -40.088 2.602 51.959 1.00 94.62 357 HIS A CA 1
ATOM 2603 C C . HIS A 1 357 ? -38.883 3.273 51.277 1.00 94.62 357 HIS A C 1
ATOM 2605 O O . HIS A 1 357 ? -38.652 3.073 50.082 1.00 94.62 357 HIS A O 1
ATOM 2611 N N . ASP A 1 358 ? -38.062 4.009 52.032 1.00 96.38 358 ASP A N 1
ATOM 2612 C CA . ASP A 1 358 ? -36.813 4.588 51.520 1.00 96.38 358 ASP A CA 1
ATOM 2613 C C . ASP A 1 358 ? -35.847 3.494 51.023 1.00 96.38 358 ASP A C 1
ATOM 2615 O O . ASP A 1 358 ? -35.261 3.616 49.941 1.00 96.38 358 ASP A O 1
ATOM 2619 N N . ALA A 1 359 ? -35.729 2.388 51.766 1.00 96.56 359 ALA A N 1
ATOM 2620 C CA . ALA A 1 359 ? -34.928 1.230 51.372 1.00 96.56 359 ALA A CA 1
ATOM 2621 C C . ALA A 1 359 ? -35.478 0.533 50.113 1.00 96.56 359 ALA A C 1
ATOM 2623 O O . ALA A 1 359 ? -34.700 0.181 49.222 1.00 96.56 359 ALA A O 1
ATOM 2624 N N . GLU A 1 360 ? -36.804 0.384 49.988 1.00 96.62 360 GLU A N 1
ATOM 2625 C CA . GLU A 1 360 ? -37.442 -0.142 48.771 1.00 96.62 360 GLU A CA 1
ATOM 2626 C C . GLU A 1 360 ? -37.075 0.708 47.546 1.00 96.62 360 GLU A C 1
ATOM 2628 O O . GLU A 1 360 ? -36.658 0.181 46.511 1.00 96.62 360 GLU A O 1
ATOM 2633 N N . ASN A 1 361 ? -37.186 2.033 47.671 1.00 97.06 361 ASN A N 1
ATOM 2634 C CA . ASN A 1 361 ? -36.875 2.971 46.597 1.00 97.06 361 ASN A CA 1
ATOM 2635 C C . ASN A 1 361 ? -35.391 2.921 46.204 1.00 97.06 361 ASN A C 1
ATOM 2637 O O . ASN A 1 361 ? -35.064 2.954 45.014 1.00 97.06 361 ASN A O 1
ATOM 2641 N N . ALA A 1 362 ? -34.483 2.791 47.176 1.00 97.88 362 ALA A N 1
ATOM 2642 C CA . ALA A 1 362 ? -33.058 2.609 46.909 1.00 97.88 362 ALA A CA 1
ATOM 2643 C C . ALA A 1 362 ? -32.782 1.312 46.127 1.00 97.88 362 ALA A C 1
ATOM 2645 O O . ALA A 1 362 ? -32.074 1.341 45.118 1.00 97.88 362 ALA A O 1
ATOM 2646 N N . LEU A 1 363 ? -33.393 0.192 46.525 1.00 97.75 363 LEU A N 1
ATOM 2647 C CA . LEU A 1 363 ? -33.243 -1.093 45.835 1.00 97.75 363 LEU A CA 1
ATOM 2648 C C . LEU A 1 363 ? -33.827 -1.068 44.415 1.00 97.75 363 LEU A C 1
ATOM 2650 O O . LEU A 1 363 ? -33.209 -1.593 43.490 1.00 97.75 363 LEU A O 1
ATOM 2654 N N . ARG A 1 364 ? -34.962 -0.391 44.200 1.00 97.31 364 ARG A N 1
ATOM 2655 C CA . ARG A 1 364 ? -35.527 -0.177 42.854 1.00 97.31 364 ARG A CA 1
ATOM 2656 C C . ARG A 1 364 ? -34.590 0.622 41.945 1.00 97.31 364 ARG A C 1
ATOM 2658 O O . ARG A 1 364 ? -34.463 0.299 40.767 1.00 97.31 364 ARG A O 1
ATOM 2665 N N . ARG A 1 365 ? -33.896 1.634 42.477 1.00 98.06 365 ARG A N 1
ATOM 2666 C CA . ARG A 1 365 ? -32.886 2.398 41.718 1.00 98.06 365 ARG A CA 1
ATOM 2667 C C . ARG A 1 365 ? -31.664 1.550 41.358 1.00 98.06 365 ARG A C 1
ATOM 2669 O O . ARG A 1 365 ? -31.119 1.717 40.268 1.00 98.06 365 ARG A O 1
ATOM 2676 N N . ILE A 1 366 ? -31.245 0.650 42.252 1.00 98.25 366 ILE A N 1
ATOM 2677 C CA . ILE A 1 366 ? -30.171 -0.319 41.982 1.00 98.25 366 ILE A CA 1
ATOM 2678 C C . ILE A 1 366 ? -30.591 -1.272 40.858 1.00 98.25 366 ILE A C 1
ATOM 2680 O O . ILE A 1 366 ? -29.808 -1.490 39.938 1.00 98.25 366 ILE A O 1
ATOM 2684 N N . LEU A 1 367 ? -31.827 -1.781 40.894 1.00 96.75 367 LEU A N 1
ATOM 2685 C CA . LEU A 1 367 ? -32.373 -2.650 39.849 1.00 96.75 367 LEU A CA 1
ATOM 2686 C C . LEU A 1 367 ? -32.338 -1.977 38.465 1.00 96.75 367 LEU A C 1
ATOM 2688 O O . LEU A 1 367 ? -31.746 -2.527 37.541 1.00 96.75 367 LEU A O 1
ATOM 2692 N N . ASP A 1 368 ? -32.883 -0.763 38.343 1.00 97.31 368 ASP A N 1
ATOM 2693 C CA . ASP A 1 368 ? -32.883 0.003 37.083 1.00 97.31 368 ASP A CA 1
ATOM 2694 C C . ASP A 1 368 ? -31.451 0.280 36.577 1.00 97.31 368 ASP A C 1
ATOM 2696 O O . ASP A 1 368 ? -31.146 0.156 35.390 1.00 97.31 368 ASP A O 1
ATOM 2700 N N . SER A 1 369 ? -30.527 0.588 37.490 1.00 98.06 369 SER A N 1
ATOM 2701 C CA . SER A 1 369 ? -29.117 0.833 37.158 1.00 98.06 369 SER A CA 1
ATOM 2702 C C . SER A 1 369 ? -28.387 -0.441 36.699 1.00 98.06 369 SER A C 1
ATOM 2704 O O . SER A 1 369 ? -27.551 -0.386 35.791 1.00 98.06 369 SER A O 1
ATOM 2706 N N . ALA A 1 370 ? -28.717 -1.597 37.279 1.00 97.94 370 ALA A N 1
ATOM 2707 C CA . ALA A 1 370 ? -28.191 -2.896 36.866 1.00 97.94 370 ALA A CA 1
ATOM 2708 C C . ALA A 1 370 ? -28.712 -3.301 35.474 1.00 97.94 370 ALA A C 1
ATOM 2710 O O . ALA A 1 370 ? -27.937 -3.750 34.625 1.00 97.94 370 ALA A O 1
ATOM 2711 N N . GLU A 1 371 ? -29.997 -3.070 35.190 1.00 96.31 371 GLU A N 1
ATOM 2712 C CA . GLU A 1 371 ? -30.589 -3.314 33.868 1.00 96.31 371 GLU A CA 1
ATOM 2713 C C . GLU A 1 371 ? -29.976 -2.415 32.786 1.00 96.31 371 GLU A C 1
ATOM 2715 O O . GLU A 1 371 ? -29.604 -2.904 31.713 1.00 96.31 371 GLU A O 1
ATOM 2720 N N . LYS A 1 372 ? -29.778 -1.124 33.081 1.00 97.75 372 LYS A N 1
ATOM 2721 C CA . LYS A 1 372 ? -29.088 -0.183 32.182 1.00 97.75 372 LYS A CA 1
ATOM 2722 C C . LYS A 1 372 ? -27.645 -0.597 31.910 1.00 97.75 372 LYS A C 1
ATOM 2724 O O . LYS A 1 372 ? -27.225 -0.605 30.754 1.00 97.75 372 LYS A O 1
ATOM 2729 N N . THR A 1 373 ? -26.899 -0.993 32.943 1.00 98.19 373 THR A N 1
ATOM 2730 C CA . THR A 1 373 ? -25.524 -1.497 32.783 1.00 98.19 373 THR A CA 1
ATOM 2731 C C . THR A 1 373 ? -25.492 -2.728 31.881 1.00 98.19 373 THR A C 1
ATOM 2733 O O . THR A 1 373 ? -24.701 -2.787 30.941 1.00 98.19 373 THR A O 1
ATOM 2736 N N . ARG A 1 374 ? -26.408 -3.681 32.082 1.00 95.94 374 ARG A N 1
ATOM 2737 C CA . ARG A 1 374 ? -26.528 -4.869 31.226 1.00 95.94 374 ARG A CA 1
ATOM 2738 C C . ARG A 1 374 ? -26.829 -4.512 29.767 1.00 95.94 374 ARG A C 1
ATOM 2740 O O . ARG A 1 374 ? -26.265 -5.138 28.870 1.00 95.94 374 ARG A O 1
ATOM 2747 N N . ALA A 1 375 ? -27.702 -3.535 29.516 1.00 96.19 375 ALA A N 1
ATOM 2748 C CA . ALA A 1 375 ? -27.991 -3.063 28.162 1.00 96.19 375 ALA A CA 1
ATOM 2749 C C . ALA A 1 375 ? -26.743 -2.449 27.502 1.00 96.19 375 ALA A C 1
ATOM 2751 O O . ALA A 1 375 ? -26.376 -2.867 26.406 1.00 96.19 375 ALA A O 1
ATOM 2752 N N . MET A 1 376 ? -26.027 -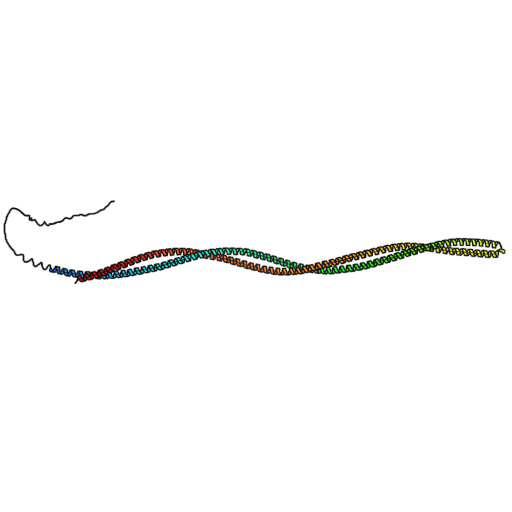1.566 28.207 1.00 97.81 376 MET A N 1
ATOM 2753 C CA . MET A 1 376 ? -24.775 -0.980 27.710 1.00 97.81 376 MET A CA 1
ATOM 2754 C C . MET A 1 376 ? -23.715 -2.042 27.406 1.00 97.81 376 MET A C 1
ATOM 2756 O O . MET A 1 376 ? -23.053 -1.969 26.376 1.00 97.81 376 MET A O 1
ATOM 2760 N N . MET A 1 377 ? -23.574 -3.069 28.250 1.00 97.62 377 MET A N 1
ATOM 2761 C CA . MET A 1 377 ? -22.615 -4.150 27.992 1.00 97.62 377 MET A CA 1
ATOM 2762 C C . MET A 1 377 ? -22.951 -4.956 26.731 1.00 97.62 377 MET A C 1
ATOM 2764 O O . MET A 1 377 ? -22.043 -5.386 26.023 1.00 97.62 377 MET A O 1
ATOM 2768 N N . ARG A 1 378 ? -24.238 -5.132 26.395 1.00 93.94 378 ARG A N 1
ATOM 2769 C CA . ARG A 1 378 ? -24.641 -5.748 25.116 1.00 93.94 378 ARG A CA 1
ATOM 2770 C C . ARG A 1 378 ? -24.273 -4.876 23.921 1.00 93.94 378 ARG A C 1
ATOM 2772 O O . ARG A 1 378 ? -23.871 -5.407 22.886 1.00 93.94 378 ARG A O 1
ATOM 2779 N N . ASP A 1 379 ? -24.399 -3.562 24.060 1.00 97.25 379 ASP A N 1
ATOM 2780 C CA . ASP A 1 379 ? -24.015 -2.622 23.010 1.00 97.25 379 ASP A CA 1
ATOM 2781 C C . ASP A 1 379 ? -22.495 -2.621 22.799 1.00 97.25 379 ASP A C 1
ATOM 2783 O O . ASP A 1 379 ? -22.050 -2.676 21.652 1.00 97.25 379 ASP A O 1
ATOM 2787 N N . ILE A 1 380 ? -21.708 -2.672 23.882 1.00 97.44 380 ILE A N 1
ATOM 2788 C CA . ILE A 1 380 ? -20.247 -2.847 23.822 1.00 97.44 380 ILE A CA 1
ATOM 2789 C C . ILE A 1 380 ? -19.891 -4.175 23.151 1.00 97.44 380 ILE A C 1
ATOM 2791 O O . ILE A 1 380 ? -19.080 -4.179 22.232 1.00 97.44 380 ILE A O 1
ATOM 2795 N N . ALA A 1 381 ? -20.531 -5.285 23.532 1.00 93.38 381 ALA A N 1
ATOM 2796 C CA . ALA A 1 381 ? -20.278 -6.586 22.913 1.00 93.38 381 ALA A CA 1
ATOM 2797 C C . ALA A 1 381 ? -20.541 -6.567 21.393 1.00 93.38 381 ALA A C 1
ATOM 2799 O O . ALA A 1 381 ? -19.770 -7.121 20.608 1.00 93.38 381 ALA A O 1
ATOM 2800 N N . ARG A 1 382 ? -21.600 -5.881 20.944 1.00 94.94 382 ARG A N 1
ATOM 2801 C CA . ARG A 1 382 ? -21.864 -5.690 19.511 1.00 94.94 382 ARG A CA 1
ATOM 2802 C C . ARG A 1 382 ? -20.804 -4.808 18.845 1.00 94.94 382 ARG A C 1
ATOM 2804 O O . ARG A 1 382 ? -20.335 -5.158 17.767 1.00 94.94 382 ARG A O 1
ATOM 2811 N N . ALA A 1 383 ? -20.397 -3.711 19.484 1.00 97.06 383 ALA A N 1
ATOM 2812 C CA . ALA A 1 383 ? -19.332 -2.848 18.976 1.00 97.06 383 ALA A CA 1
ATOM 2813 C C . ALA A 1 383 ? -17.996 -3.600 18.842 1.00 97.06 383 ALA A C 1
ATOM 2815 O O . ALA A 1 383 ? -17.312 -3.437 17.835 1.00 97.06 383 ALA A O 1
ATOM 2816 N N . THR A 1 384 ? -17.662 -4.488 19.786 1.00 96.50 384 THR A N 1
ATOM 2817 C CA . THR A 1 384 ? -16.448 -5.315 19.705 1.00 96.50 384 THR A CA 1
ATOM 2818 C C . THR A 1 384 ? -16.473 -6.299 18.536 1.00 96.50 384 THR A C 1
ATOM 2820 O O . THR A 1 384 ? -15.436 -6.532 17.927 1.00 96.50 384 THR A O 1
ATOM 2823 N N . VAL A 1 385 ? -17.642 -6.834 18.156 1.00 94.38 385 VAL A N 1
ATOM 2824 C CA . VAL A 1 385 ? -17.764 -7.700 16.966 1.00 94.38 385 VAL A CA 1
ATOM 2825 C C . VAL A 1 385 ? -17.483 -6.915 15.682 1.00 94.38 385 VAL A C 1
ATOM 2827 O O . VAL A 1 385 ? -16.769 -7.403 14.805 1.00 94.38 385 VAL A O 1
ATOM 2830 N N . GLU A 1 386 ? -17.996 -5.689 15.576 1.00 96.12 386 GLU A N 1
ATOM 2831 C CA . GLU A 1 386 ? -17.699 -4.808 14.440 1.00 96.12 386 GLU A CA 1
ATOM 2832 C C . GLU A 1 386 ? -16.223 -4.384 14.419 1.00 96.12 386 GLU A C 1
ATOM 2834 O O . GLU A 1 386 ? -15.596 -4.395 13.359 1.00 96.12 386 GLU A O 1
ATOM 2839 N N . GLN A 1 387 ? -15.625 -4.090 15.581 1.00 96.38 387 GLN A N 1
ATOM 2840 C CA . GLN A 1 387 ? -14.189 -3.810 15.682 1.00 96.38 387 GLN A CA 1
ATOM 2841 C C . GLN A 1 387 ? -13.336 -5.010 15.259 1.00 96.38 387 GLN A C 1
ATOM 2843 O O . GLN A 1 387 ? -12.387 -4.821 14.504 1.00 96.38 387 GLN A O 1
ATOM 2848 N N . ALA A 1 388 ? -13.687 -6.233 15.671 1.00 94.75 388 ALA A N 1
ATOM 2849 C CA . ALA A 1 388 ? -12.984 -7.449 15.255 1.00 94.75 388 ALA A CA 1
ATOM 2850 C C . ALA A 1 388 ? -13.039 -7.630 13.730 1.00 94.75 388 ALA A C 1
ATOM 2852 O O . ALA A 1 388 ? -12.037 -7.937 13.083 1.00 94.75 388 ALA A O 1
ATOM 2853 N N . ARG A 1 389 ? -14.207 -7.376 13.126 1.00 95.69 389 ARG A N 1
ATOM 2854 C CA . ARG A 1 389 ? -14.365 -7.400 11.668 1.00 95.69 389 ARG A CA 1
ATOM 2855 C C . ARG A 1 389 ? -13.486 -6.347 10.988 1.00 95.69 389 ARG A C 1
ATOM 2857 O O . ARG A 1 389 ? -12.814 -6.675 10.014 1.00 95.69 389 ARG A O 1
ATOM 2864 N N . GLY A 1 390 ? -13.484 -5.115 11.496 1.00 96.31 390 GLY A N 1
ATOM 2865 C CA . GLY A 1 390 ? -12.657 -4.026 10.975 1.00 96.31 390 GLY A CA 1
ATOM 2866 C C . GLY A 1 390 ? -11.161 -4.324 11.084 1.00 96.31 390 GLY A C 1
ATOM 2867 O O . GLY A 1 390 ? -10.444 -4.191 10.097 1.00 96.31 390 GLY A O 1
ATOM 2868 N N . SER A 1 391 ? -10.708 -4.811 12.242 1.00 96.44 391 SER A N 1
ATOM 2869 C CA . SER A 1 391 ? -9.319 -5.229 12.474 1.00 96.44 391 SER A CA 1
ATOM 2870 C C . SER A 1 391 ? -8.889 -6.300 11.469 1.00 96.44 391 SER A C 1
ATOM 2872 O O . SER A 1 391 ? -7.886 -6.125 10.780 1.00 96.44 391 SER A O 1
ATOM 2874 N N . LYS A 1 392 ? -9.716 -7.332 11.249 1.00 94.88 392 LYS A N 1
ATOM 2875 C CA . LYS A 1 392 ? -9.448 -8.358 10.231 1.00 94.88 392 LYS A CA 1
ATOM 2876 C C . LYS A 1 392 ? -9.303 -7.782 8.819 1.00 94.88 392 LYS A C 1
ATOM 2878 O O . LYS A 1 392 ? -8.406 -8.187 8.086 1.00 94.88 392 LYS A O 1
ATOM 2883 N N . GLN A 1 393 ? -10.160 -6.836 8.430 1.00 97.19 393 GLN A N 1
ATOM 2884 C CA . GLN A 1 393 ? -10.054 -6.188 7.117 1.00 97.19 393 GLN A CA 1
ATOM 2885 C C . GLN A 1 393 ? -8.748 -5.401 6.964 1.00 97.19 393 GLN A C 1
ATOM 2887 O O . GLN A 1 393 ? -8.172 -5.392 5.876 1.00 97.19 393 GLN A O 1
ATOM 2892 N N . VAL A 1 394 ? -8.273 -4.759 8.035 1.00 96.69 394 VAL A N 1
ATOM 2893 C CA . VAL A 1 394 ? -6.982 -4.063 8.029 1.00 96.69 394 VAL A CA 1
ATOM 2894 C C . VAL A 1 394 ? -5.832 -5.062 7.921 1.00 96.69 394 VAL A C 1
ATOM 2896 O O . VAL A 1 394 ? -4.960 -4.872 7.079 1.00 96.69 394 VAL A O 1
ATOM 2899 N N . THR A 1 395 ? -5.858 -6.161 8.677 1.00 95.81 395 THR A N 1
ATOM 2900 C CA . THR A 1 395 ? -4.857 -7.237 8.571 1.00 95.81 395 THR A CA 1
ATOM 2901 C C . THR A 1 395 ? -4.783 -7.812 7.154 1.00 95.81 395 THR A C 1
ATOM 2903 O O . THR A 1 395 ? -3.695 -7.942 6.593 1.00 95.81 395 THR A O 1
ATOM 2906 N N . ASP A 1 396 ? -5.928 -8.082 6.522 1.00 96.31 396 ASP A N 1
ATOM 2907 C CA . ASP A 1 396 ? -5.979 -8.554 5.132 1.00 96.31 396 ASP A CA 1
ATOM 2908 C C . ASP A 1 396 ? -5.387 -7.521 4.152 1.00 96.31 396 ASP A C 1
ATOM 2910 O O . ASP A 1 396 ? -4.699 -7.886 3.196 1.00 96.31 396 ASP A O 1
ATOM 2914 N N . ALA A 1 397 ? -5.629 -6.225 4.379 1.00 97.25 397 ALA A N 1
ATOM 2915 C CA . ALA A 1 397 ? -5.057 -5.154 3.566 1.00 97.25 397 ALA A CA 1
ATOM 2916 C C . ALA A 1 397 ? -3.533 -5.043 3.740 1.00 97.25 397 ALA A C 1
ATOM 2918 O O . ALA A 1 397 ? -2.823 -4.868 2.751 1.00 97.25 397 ALA A O 1
ATOM 2919 N N . ILE A 1 398 ? -3.024 -5.203 4.964 1.00 96.81 398 ILE A N 1
ATOM 2920 C CA . ILE A 1 398 ? -1.585 -5.194 5.254 1.00 96.81 398 ILE A CA 1
ATOM 2921 C C . ILE A 1 398 ? -0.875 -6.383 4.603 1.00 96.81 398 ILE A C 1
ATOM 2923 O O . ILE A 1 398 ? 0.181 -6.197 4.004 1.00 96.81 398 ILE A O 1
ATOM 2927 N N . ASN A 1 399 ? -1.484 -7.571 4.604 1.00 94.12 399 ASN A N 1
ATOM 2928 C CA . ASN A 1 399 ? -0.937 -8.726 3.886 1.00 94.12 399 ASN A CA 1
ATOM 2929 C C . ASN A 1 399 ? -0.805 -8.454 2.376 1.00 94.12 399 ASN A C 1
ATOM 2931 O O . ASN A 1 399 ? 0.232 -8.741 1.780 1.00 94.12 399 ASN A O 1
ATOM 2935 N N . ARG A 1 400 ? -1.808 -7.816 1.757 1.00 96.69 400 ARG A N 1
ATOM 2936 C CA . ARG A 1 400 ? -1.730 -7.399 0.342 1.00 96.69 400 ARG A CA 1
ATOM 2937 C C . ARG A 1 400 ? -0.667 -6.329 0.096 1.00 96.69 400 ARG A C 1
ATOM 2939 O O . ARG A 1 400 ? -0.035 -6.322 -0.961 1.00 96.69 400 ARG A O 1
ATOM 2946 N N . ILE A 1 401 ? -0.469 -5.416 1.048 1.00 96.06 401 ILE A N 1
ATOM 2947 C CA . ILE A 1 401 ? 0.616 -4.431 0.983 1.00 96.06 401 ILE A CA 1
ATOM 2948 C C . ILE A 1 401 ? 1.965 -5.150 1.009 1.00 96.06 401 ILE A C 1
ATOM 2950 O O . ILE A 1 401 ? 2.789 -4.861 0.149 1.00 96.06 401 ILE A O 1
ATOM 2954 N N . ALA A 1 402 ? 2.170 -6.128 1.892 1.00 92.88 402 ALA A N 1
ATOM 2955 C CA . ALA A 1 402 ? 3.408 -6.909 1.944 1.00 92.88 402 ALA A CA 1
ATOM 2956 C C . ALA A 1 402 ? 3.695 -7.651 0.619 1.00 92.88 402 ALA A C 1
ATOM 2958 O O . ALA A 1 402 ? 4.812 -7.600 0.103 1.00 92.88 402 ALA A O 1
ATOM 2959 N N . GLU A 1 403 ? 2.679 -8.264 0.001 1.00 95.56 403 GLU A N 1
ATOM 2960 C CA . GLU A 1 403 ? 2.802 -8.881 -1.333 1.00 95.56 403 GLU A CA 1
ATOM 2961 C C . GLU A 1 403 ? 3.188 -7.857 -2.418 1.00 95.56 403 GLU A C 1
ATOM 2963 O O . GLU A 1 403 ? 4.024 -8.119 -3.293 1.00 95.56 403 GLU A O 1
ATOM 2968 N N . THR A 1 404 ? 2.598 -6.662 -2.352 1.00 96.06 404 THR A N 1
ATOM 2969 C CA . THR A 1 404 ? 2.882 -5.568 -3.289 1.00 96.06 404 THR A CA 1
ATOM 2970 C C . THR A 1 404 ? 4.299 -5.029 -3.091 1.00 96.06 404 THR A C 1
ATOM 2972 O O . THR A 1 404 ? 5.016 -4.844 -4.070 1.00 96.06 404 THR A O 1
ATOM 2975 N N . VAL A 1 405 ? 4.740 -4.850 -1.844 1.00 96.81 405 VAL A N 1
ATOM 2976 C CA . VAL A 1 405 ? 6.110 -4.458 -1.472 1.00 96.81 405 VAL A CA 1
ATOM 2977 C C . VAL A 1 405 ? 7.122 -5.435 -2.066 1.00 96.81 405 VAL A C 1
ATOM 2979 O O . VAL A 1 405 ? 8.070 -5.006 -2.720 1.00 96.81 405 VAL A O 1
ATOM 2982 N N . GLN A 1 406 ? 6.885 -6.743 -1.940 1.00 94.88 406 GLN A N 1
ATOM 2983 C CA . GLN A 1 406 ? 7.756 -7.768 -2.521 1.00 94.88 406 GLN A CA 1
ATOM 2984 C C . GLN A 1 406 ? 7.805 -7.701 -4.059 1.00 94.88 406 GLN A C 1
ATOM 2986 O O . GLN A 1 406 ? 8.862 -7.895 -4.675 1.00 94.88 406 GLN A O 1
ATOM 2991 N N . SER A 1 407 ? 6.668 -7.410 -4.692 1.00 97.44 407 SER A N 1
ATOM 2992 C CA . SER A 1 407 ? 6.581 -7.246 -6.146 1.00 97.44 407 SER A CA 1
ATOM 2993 C C . SER A 1 407 ? 7.349 -6.008 -6.616 1.00 97.44 407 SER A C 1
ATOM 2995 O O . SER A 1 407 ? 8.117 -6.094 -7.575 1.00 97.44 407 SER A O 1
ATOM 2997 N N . ILE A 1 408 ? 7.217 -4.882 -5.904 1.00 97.06 408 ILE A N 1
ATOM 2998 C CA . ILE A 1 408 ? 7.972 -3.656 -6.191 1.00 97.06 408 ILE A CA 1
ATOM 2999 C C . ILE A 1 408 ? 9.467 -3.907 -5.982 1.00 97.06 408 ILE A C 1
ATOM 3001 O O . ILE A 1 408 ? 10.244 -3.589 -6.872 1.00 97.06 408 ILE A O 1
ATOM 3005 N N . ALA A 1 409 ? 9.880 -4.554 -4.887 1.00 95.81 409 ALA A N 1
ATOM 3006 C CA . ALA A 1 409 ? 11.284 -4.896 -4.637 1.00 95.81 409 ALA A CA 1
ATOM 3007 C C . ALA A 1 409 ? 11.909 -5.677 -5.807 1.00 95.81 409 ALA A C 1
ATOM 3009 O O . ALA A 1 409 ? 13.027 -5.390 -6.247 1.00 95.81 409 ALA A O 1
ATOM 3010 N N . THR A 1 410 ? 11.162 -6.646 -6.341 1.00 97.12 410 THR A N 1
ATOM 3011 C CA . THR A 1 410 ? 11.582 -7.449 -7.496 1.00 97.12 410 THR A CA 1
ATOM 3012 C C . THR A 1 410 ? 11.716 -6.580 -8.748 1.00 97.12 410 THR A C 1
ATOM 3014 O O . THR A 1 410 ? 12.774 -6.584 -9.380 1.00 97.12 410 THR A O 1
ATOM 3017 N N . ALA A 1 411 ? 10.697 -5.772 -9.059 1.00 97.56 411 ALA A N 1
ATOM 3018 C CA . ALA A 1 411 ? 10.707 -4.862 -10.203 1.00 97.56 411 ALA A CA 1
ATOM 3019 C C . ALA A 1 411 ? 11.844 -3.826 -10.116 1.00 97.56 411 ALA A C 1
ATOM 3021 O O . ALA A 1 411 ? 12.544 -3.586 -11.096 1.00 97.56 411 ALA A O 1
ATOM 3022 N N . THR A 1 412 ? 12.096 -3.263 -8.934 1.00 97.31 412 THR A N 1
ATOM 3023 C CA . THR A 1 412 ? 13.199 -2.328 -8.681 1.00 97.31 412 THR A CA 1
ATOM 3024 C C . THR A 1 412 ? 14.561 -2.997 -8.877 1.00 97.31 412 THR A C 1
ATOM 3026 O O . THR A 1 412 ? 15.466 -2.400 -9.464 1.00 97.31 412 THR A O 1
ATOM 3029 N N . SER A 1 413 ? 14.722 -4.258 -8.455 1.00 95.56 413 SER A N 1
ATOM 3030 C CA . SER A 1 413 ? 15.947 -5.029 -8.707 1.00 95.56 413 SER A CA 1
ATOM 3031 C C . SER A 1 413 ? 16.188 -5.253 -10.204 1.00 95.56 413 SER A C 1
ATOM 3033 O O . SER A 1 413 ? 17.310 -5.086 -10.692 1.00 95.56 413 SER A O 1
ATOM 3035 N N . GLU A 1 414 ? 15.142 -5.598 -10.955 1.00 96.88 414 GLU A N 1
ATOM 3036 C CA . GLU A 1 414 ? 15.211 -5.751 -12.411 1.00 96.88 414 GLU A CA 1
ATOM 3037 C C . GLU A 1 414 ? 15.510 -4.425 -13.114 1.00 96.88 414 GLU A C 1
ATOM 3039 O O . GLU A 1 414 ? 16.376 -4.381 -13.990 1.00 96.88 414 GLU A O 1
ATOM 3044 N N . GLN A 1 415 ? 14.877 -3.333 -12.683 1.00 96.12 415 GLN A N 1
ATOM 3045 C CA . GLN A 1 415 ? 15.121 -1.993 -13.208 1.00 96.12 415 GLN A CA 1
ATOM 3046 C C . GLN A 1 415 ? 16.569 -1.555 -12.969 1.00 96.12 415 GLN A C 1
ATOM 3048 O O . GLN A 1 415 ? 17.204 -1.039 -13.884 1.00 96.12 415 GLN A O 1
ATOM 3053 N N . SER A 1 416 ? 17.139 -1.842 -11.793 1.00 95.56 416 SER A N 1
ATOM 3054 C CA . SER A 1 416 ? 18.554 -1.574 -11.504 1.00 95.56 416 SER A CA 1
ATOM 3055 C C . SER A 1 416 ? 19.476 -2.305 -12.487 1.00 95.56 416 SER A C 1
ATOM 3057 O O . SER A 1 416 ? 20.376 -1.696 -13.067 1.00 95.56 416 SER A O 1
ATOM 3059 N N . LYS A 1 417 ? 19.228 -3.599 -12.739 1.00 95.12 417 LYS A N 1
ATOM 3060 C CA . LYS A 1 417 ? 19.988 -4.386 -13.731 1.00 95.12 417 LYS A CA 1
ATOM 3061 C C . LYS A 1 417 ? 19.817 -3.832 -15.150 1.00 95.12 417 LYS A C 1
ATOM 3063 O O . LYS A 1 417 ? 20.781 -3.807 -15.920 1.00 95.12 417 LYS A O 1
ATOM 3068 N N . GLY A 1 418 ? 18.606 -3.390 -15.493 1.00 96.25 418 GLY A N 1
ATOM 3069 C CA . GLY A 1 418 ? 18.285 -2.742 -16.763 1.00 96.25 418 GLY A CA 1
ATOM 3070 C C . GLY A 1 418 ? 19.069 -1.445 -16.964 1.00 96.25 418 GLY A C 1
ATOM 3071 O O . GLY A 1 418 ? 19.736 -1.290 -17.986 1.00 96.25 418 GLY A O 1
ATOM 3072 N N . SER A 1 419 ? 19.080 -0.563 -15.964 1.00 95.62 419 SER A N 1
ATOM 3073 C CA . SER A 1 419 ? 19.844 0.690 -15.977 1.00 95.62 419 SER A CA 1
ATOM 3074 C C . SER A 1 419 ? 21.342 0.446 -16.153 1.00 95.62 419 SER A C 1
ATOM 3076 O O . SER A 1 419 ? 21.973 1.077 -16.998 1.00 95.62 419 SER A O 1
ATOM 3078 N N . GLU A 1 420 ? 21.922 -0.535 -15.455 1.00 94.00 420 GLU A N 1
ATOM 3079 C CA . GLU A 1 420 ? 23.328 -0.908 -15.655 1.00 94.00 420 GLU A CA 1
ATOM 3080 C C . GLU A 1 420 ? 23.618 -1.402 -17.082 1.00 94.00 420 GLU A C 1
ATOM 3082 O O . GLU A 1 420 ? 24.671 -1.106 -17.656 1.00 94.00 420 GLU A O 1
ATOM 3087 N N . ALA A 1 421 ? 22.705 -2.176 -17.676 1.00 96.00 421 ALA A N 1
ATOM 3088 C CA . ALA A 1 421 ? 22.842 -2.632 -19.055 1.00 96.00 421 ALA A CA 1
ATOM 3089 C C . ALA A 1 421 ? 22.763 -1.466 -20.050 1.00 96.00 421 ALA A C 1
ATOM 3091 O O . ALA A 1 421 ? 23.572 -1.408 -20.982 1.00 96.00 421 ALA A O 1
ATOM 3092 N N . LEU A 1 422 ? 21.852 -0.519 -19.819 1.00 95.75 422 LEU A N 1
ATOM 3093 C CA . LEU A 1 422 ? 21.724 0.700 -20.611 1.00 95.75 422 LEU A CA 1
ATOM 3094 C C . LEU A 1 422 ? 22.978 1.574 -20.503 1.00 95.75 422 LEU A C 1
ATOM 3096 O O . LEU A 1 422 ? 23.478 2.015 -21.536 1.00 95.75 422 LEU A O 1
ATOM 3100 N N . MET A 1 423 ? 23.563 1.728 -19.310 1.00 95.00 423 MET A N 1
ATOM 3101 C CA . MET A 1 423 ? 24.838 2.439 -19.134 1.00 95.00 423 MET A CA 1
ATOM 3102 C C . MET A 1 423 ? 25.963 1.824 -19.955 1.00 95.00 423 MET A C 1
ATOM 3104 O O . MET A 1 423 ? 26.667 2.525 -20.683 1.00 95.00 423 MET A O 1
ATOM 3108 N N . ARG A 1 424 ? 26.103 0.494 -19.910 1.00 95.38 424 ARG A N 1
ATOM 3109 C CA . ARG A 1 424 ? 27.089 -0.211 -20.742 1.00 95.38 424 ARG A CA 1
ATOM 3110 C C . ARG A 1 424 ? 26.831 -0.004 -22.236 1.00 95.38 424 ARG A C 1
ATOM 3112 O O . ARG A 1 424 ? 27.785 0.050 -23.009 1.00 95.38 424 ARG A O 1
ATOM 3119 N N . SER A 1 425 ? 25.570 0.085 -22.656 1.00 96.06 425 SER A N 1
ATOM 3120 C CA . SER A 1 425 ? 25.205 0.335 -24.054 1.00 96.06 425 SER A CA 1
ATOM 3121 C C . SER A 1 425 ? 25.525 1.767 -24.487 1.00 96.06 425 SER A C 1
ATOM 3123 O O . SER A 1 425 ? 26.118 1.956 -25.548 1.00 96.06 425 SER A O 1
ATOM 3125 N N . ALA A 1 426 ? 25.206 2.763 -23.658 1.00 95.62 426 ALA A N 1
ATOM 3126 C CA . ALA A 1 426 ? 25.534 4.165 -23.908 1.00 95.62 426 ALA A CA 1
ATOM 3127 C C . ALA A 1 426 ? 27.052 4.364 -24.038 1.00 95.62 426 ALA A C 1
ATOM 3129 O O . ALA A 1 426 ? 27.516 4.982 -24.994 1.00 95.62 426 ALA A O 1
ATOM 3130 N N . GLU A 1 427 ? 27.841 3.739 -23.158 1.00 94.38 427 GLU A N 1
ATOM 3131 C CA . GLU A 1 427 ? 29.304 3.795 -23.239 1.00 94.38 427 GLU A CA 1
ATOM 3132 C C . GLU A 1 427 ? 29.841 3.138 -24.521 1.00 94.38 427 GLU A C 1
ATOM 3134 O O . GLU A 1 427 ? 30.709 3.694 -25.197 1.00 94.38 427 GLU A O 1
ATOM 3139 N N . LYS A 1 428 ? 29.288 1.986 -24.928 1.00 95.88 428 LYS A N 1
ATOM 3140 C CA . LYS A 1 428 ? 29.632 1.364 -26.218 1.00 95.88 428 LYS A CA 1
ATOM 3141 C C . LYS A 1 428 ? 29.292 2.272 -27.398 1.00 95.88 428 LYS A C 1
ATOM 3143 O O . LYS A 1 428 ? 30.120 2.413 -28.297 1.00 95.88 428 LYS A O 1
ATOM 3148 N N . MET A 1 429 ? 28.115 2.901 -27.398 1.00 95.62 429 MET A N 1
ATOM 3149 C CA . MET A 1 429 ? 27.730 3.845 -28.450 1.00 95.62 429 MET A CA 1
ATOM 3150 C C . MET A 1 429 ? 28.675 5.041 -28.494 1.00 95.62 429 MET A C 1
ATOM 3152 O O . MET A 1 429 ? 29.122 5.407 -29.573 1.00 95.62 429 MET A O 1
ATOM 3156 N N . ARG A 1 430 ? 29.080 5.584 -27.343 1.00 94.12 430 ARG A N 1
ATOM 3157 C CA . ARG A 1 430 ? 30.059 6.677 -27.269 1.00 94.12 430 ARG A CA 1
ATOM 3158 C C . ARG A 1 430 ? 31.386 6.304 -27.937 1.00 94.12 430 ARG A C 1
ATOM 3160 O O . ARG A 1 430 ? 31.959 7.105 -28.678 1.00 94.12 430 ARG A O 1
ATOM 3167 N N . VAL A 1 431 ? 31.867 5.080 -27.707 1.00 95.81 431 VAL A N 1
ATOM 3168 C CA . VAL A 1 431 ? 33.085 4.557 -28.348 1.00 95.81 431 VAL A CA 1
ATOM 3169 C C . VAL A 1 431 ? 32.905 4.412 -29.862 1.00 95.81 431 VAL A C 1
ATOM 3171 O O . VAL A 1 431 ? 33.786 4.838 -30.611 1.00 95.81 431 VAL A O 1
ATOM 3174 N N . ILE A 1 432 ? 31.779 3.853 -30.316 1.00 95.25 432 ILE A N 1
ATOM 3175 C CA . ILE A 1 432 ? 31.464 3.704 -31.746 1.00 95.25 432 ILE A CA 1
ATOM 3176 C C . ILE A 1 432 ? 31.379 5.075 -32.417 1.00 95.25 432 ILE A C 1
ATOM 3178 O O . ILE A 1 432 ? 32.010 5.284 -33.451 1.00 95.25 432 ILE A O 1
ATOM 3182 N N . THR A 1 433 ? 30.684 6.028 -31.800 1.00 95.06 433 THR A N 1
ATOM 3183 C CA . THR A 1 433 ? 30.522 7.381 -32.329 1.00 95.06 433 THR A CA 1
ATOM 3184 C C . THR A 1 433 ? 31.866 8.058 -32.559 1.00 95.06 433 THR A C 1
ATOM 3186 O O . THR A 1 433 ? 32.145 8.542 -33.654 1.00 95.06 433 THR A O 1
ATOM 3189 N N . LYS A 1 434 ? 32.765 7.975 -31.573 1.00 92.94 434 LYS A N 1
ATOM 3190 C CA . LYS A 1 434 ? 34.133 8.493 -31.693 1.00 92.94 434 LYS A CA 1
ATOM 3191 C C . LYS A 1 434 ? 34.955 7.781 -32.775 1.00 92.94 434 LYS A C 1
ATOM 3193 O O . LYS A 1 434 ? 35.848 8.378 -33.375 1.00 92.94 434 LYS A O 1
ATOM 3198 N N . HIS A 1 435 ? 34.713 6.489 -32.997 1.00 94.56 435 HIS A N 1
ATOM 3199 C CA . HIS A 1 435 ? 35.401 5.731 -34.039 1.00 94.56 435 HIS A CA 1
ATOM 3200 C C . HIS A 1 435 ? 34.953 6.161 -35.441 1.00 94.56 435 HIS A C 1
ATOM 3202 O O . HIS A 1 435 ? 35.807 6.418 -36.289 1.00 94.56 435 HIS A O 1
ATOM 3208 N N . VAL A 1 436 ? 33.643 6.303 -35.666 1.00 94.56 436 VAL A N 1
ATOM 3209 C CA . VAL A 1 436 ? 33.096 6.754 -36.955 1.00 94.56 436 VAL A CA 1
ATOM 3210 C C . VAL A 1 436 ? 33.495 8.200 -37.243 1.00 94.56 436 VAL A C 1
ATOM 3212 O O . VAL A 1 436 ? 33.912 8.487 -38.360 1.00 94.56 436 VAL A O 1
ATOM 3215 N N . GLU A 1 437 ? 33.480 9.085 -36.242 1.00 91.25 437 GLU A N 1
ATOM 3216 C CA . GLU A 1 437 ? 33.967 10.464 -36.388 1.00 91.25 437 GLU A CA 1
ATOM 3217 C C . GLU A 1 437 ? 35.423 10.499 -36.889 1.00 91.25 437 GLU A C 1
ATOM 3219 O O . GLU A 1 437 ? 35.743 11.197 -37.851 1.00 91.25 437 GLU A O 1
ATOM 3224 N N . ARG A 1 438 ? 36.312 9.690 -36.293 1.00 92.62 438 ARG A N 1
ATOM 3225 C CA . ARG A 1 438 ? 37.709 9.585 -36.747 1.00 92.62 438 ARG A CA 1
ATOM 3226 C C . ARG A 1 438 ? 37.807 9.032 -38.168 1.00 92.62 438 ARG A C 1
ATOM 3228 O O . ARG A 1 438 ? 38.547 9.586 -38.977 1.00 92.62 438 ARG A O 1
ATOM 3235 N N . SER A 1 439 ? 37.076 7.958 -38.465 1.00 94.62 439 SER A N 1
ATOM 3236 C CA . SER A 1 439 ? 37.064 7.334 -39.793 1.00 94.62 439 SER A CA 1
ATOM 3237 C C . SER A 1 439 ? 36.589 8.316 -40.865 1.00 94.62 439 SER A C 1
ATOM 3239 O O . SER A 1 439 ? 37.187 8.396 -41.935 1.00 94.62 439 SER A O 1
ATOM 3241 N N . SER A 1 440 ? 35.559 9.106 -40.563 1.00 92.62 440 SER A N 1
ATOM 3242 C CA . SER A 1 440 ? 35.059 10.157 -41.444 1.00 92.62 440 SER A CA 1
ATOM 3243 C C . SER A 1 440 ? 36.124 11.236 -41.671 1.00 92.62 440 SER A C 1
ATOM 3245 O O . SER A 1 440 ? 36.428 11.572 -42.813 1.00 92.62 440 SER A O 1
ATOM 3247 N N . GLN A 1 441 ? 36.814 11.712 -40.628 1.00 89.50 441 GLN A N 1
ATOM 3248 C CA . GLN A 1 441 ? 37.914 12.674 -40.801 1.00 89.50 441 GLN A CA 1
ATOM 3249 C C . GLN A 1 441 ? 39.053 12.131 -41.683 1.00 89.50 441 GLN A C 1
ATOM 3251 O O . GLN A 1 441 ? 39.633 12.870 -42.487 1.00 89.50 441 GLN A O 1
ATOM 3256 N N . GLU A 1 442 ? 39.391 10.848 -41.546 1.00 91.62 442 GLU A N 1
ATOM 3257 C CA . GLU A 1 442 ? 40.373 10.172 -42.400 1.00 91.62 442 GLU A CA 1
ATOM 3258 C C . GLU A 1 442 ? 39.879 10.058 -43.849 1.00 91.62 442 GLU A C 1
ATOM 3260 O O . GLU A 1 442 ? 40.638 10.356 -44.775 1.00 91.62 442 GLU A O 1
ATOM 3265 N N . GLN A 1 443 ? 38.600 9.738 -44.059 1.00 91.69 443 GLN A N 1
ATOM 3266 C CA . GLN A 1 443 ? 37.990 9.657 -45.384 1.00 91.69 443 GLN A CA 1
ATOM 3267 C C . GLN A 1 443 ? 37.916 11.024 -46.080 1.00 91.69 443 GLN A C 1
ATOM 3269 O O . GLN A 1 443 ? 38.239 11.098 -47.263 1.00 91.69 443 GLN A O 1
ATOM 3274 N N . THR A 1 444 ? 37.629 12.128 -45.373 1.00 90.31 444 THR A N 1
ATOM 3275 C CA . THR A 1 444 ? 37.717 13.490 -45.945 1.00 90.31 444 THR A CA 1
ATOM 3276 C C . THR A 1 444 ? 39.139 13.791 -46.419 1.00 90.31 444 THR A C 1
ATOM 3278 O O . THR A 1 444 ? 39.336 14.368 -47.493 1.00 90.31 444 THR A O 1
ATOM 3281 N N . ARG A 1 445 ? 40.162 13.410 -45.638 1.00 89.94 445 ARG A N 1
ATOM 3282 C CA . ARG A 1 445 ? 41.569 13.591 -46.040 1.00 89.94 445 ARG A CA 1
ATOM 3283 C C . ARG A 1 445 ? 41.907 12.753 -47.271 1.00 89.94 445 ARG A C 1
ATOM 3285 O O . ARG A 1 445 ? 42.510 13.290 -48.199 1.00 89.94 445 ARG A O 1
ATOM 3292 N N . GLY A 1 446 ? 41.483 11.489 -47.298 1.00 91.31 446 GLY A N 1
ATOM 3293 C CA . GLY A 1 446 ? 41.641 10.602 -48.450 1.00 91.31 446 GLY A CA 1
ATOM 3294 C C . GLY A 1 446 ? 40.948 11.156 -49.694 1.00 91.31 446 GLY A C 1
ATOM 3295 O O . GLY A 1 446 ? 41.582 11.298 -50.733 1.00 91.31 446 GLY A O 1
ATOM 3296 N N . SER A 1 447 ? 39.693 11.593 -49.573 1.00 91.88 447 SER A N 1
ATOM 3297 C CA . SER A 1 447 ? 38.922 12.201 -50.662 1.00 91.88 447 SER A CA 1
ATOM 3298 C C . SER A 1 447 ? 39.654 13.396 -51.273 1.00 91.88 447 SER A C 1
ATOM 3300 O O . SER A 1 447 ? 39.808 13.453 -52.487 1.00 91.88 447 SER A O 1
ATOM 3302 N N . LYS A 1 448 ? 40.205 14.301 -50.449 1.00 89.94 448 LYS A N 1
ATOM 3303 C CA . LYS A 1 448 ? 41.003 15.449 -50.926 1.00 89.94 448 LYS A CA 1
ATOM 3304 C C . LYS A 1 448 ? 42.268 15.029 -51.678 1.00 89.94 448 LYS A C 1
ATOM 3306 O O . LYS A 1 448 ? 42.669 15.707 -52.621 1.00 89.94 448 LYS A O 1
ATOM 3311 N N . GLN A 1 449 ? 42.921 13.944 -51.260 1.00 92.06 449 GLN A N 1
ATOM 3312 C CA . GLN A 1 449 ? 44.082 13.405 -51.973 1.00 92.06 449 GLN A CA 1
ATOM 3313 C C . GLN A 1 449 ? 43.681 12.823 -53.330 1.00 92.06 449 GLN A C 1
ATOM 3315 O O . GLN A 1 449 ? 44.358 13.090 -54.320 1.00 92.06 449 GLN A O 1
ATOM 3320 N N . ILE A 1 450 ? 42.567 12.087 -53.389 1.00 91.75 450 ILE A N 1
ATOM 3321 C CA . ILE A 1 450 ? 42.060 11.521 -54.641 1.00 91.75 450 ILE A CA 1
ATOM 3322 C C . ILE A 1 450 ? 41.605 12.644 -55.585 1.00 91.75 450 ILE A C 1
ATOM 3324 O O . ILE A 1 450 ? 41.954 12.595 -56.758 1.00 91.75 450 ILE A O 1
ATOM 3328 N N . THR A 1 451 ? 40.931 13.695 -55.094 1.00 91.31 451 THR A N 1
ATOM 3329 C CA . THR A 1 451 ? 40.577 14.875 -55.909 1.00 91.31 451 THR A CA 1
ATOM 3330 C C . THR A 1 451 ? 41.809 15.456 -56.602 1.00 91.31 451 THR A C 1
ATOM 3332 O O . THR A 1 451 ? 41.806 15.592 -57.820 1.00 91.31 451 THR A O 1
ATOM 3335 N N . ARG A 1 452 ? 42.897 15.702 -55.857 1.00 90.94 452 ARG A N 1
ATOM 3336 C CA . ARG A 1 452 ? 44.156 16.217 -56.430 1.00 90.94 452 ARG A CA 1
ATOM 3337 C C . ARG A 1 452 ? 44.774 15.264 -57.453 1.00 90.94 452 ARG A C 1
ATOM 3339 O O . ARG A 1 452 ? 45.337 15.710 -58.446 1.00 90.94 452 ARG A O 1
ATOM 3346 N N . ALA A 1 453 ? 44.698 13.956 -57.210 1.00 91.38 453 ALA A N 1
ATOM 3347 C CA . ALA A 1 453 ? 45.202 12.958 -58.149 1.00 91.38 453 ALA A CA 1
ATOM 3348 C C . ALA A 1 453 ? 44.383 12.937 -59.450 1.00 91.38 453 ALA A C 1
ATOM 3350 O O . ALA A 1 453 ? 44.960 12.860 -60.530 1.00 91.38 453 ALA A O 1
ATOM 3351 N N . VAL A 1 454 ? 43.054 13.050 -59.360 1.00 91.88 454 VAL A N 1
ATOM 3352 C CA . VAL A 1 454 ? 42.166 13.110 -60.529 1.00 91.88 454 VAL A CA 1
ATOM 3353 C C . VAL A 1 454 ? 42.339 14.417 -61.301 1.00 91.88 454 VAL A C 1
ATOM 3355 O O . VAL A 1 454 ? 42.386 14.371 -62.525 1.00 91.88 454 VAL A O 1
ATOM 3358 N N . GLU A 1 455 ? 42.515 15.555 -60.623 1.00 89.31 455 GLU A N 1
ATOM 3359 C CA . GLU A 1 455 ? 42.866 16.834 -61.264 1.00 89.31 455 GLU A CA 1
ATOM 3360 C C . GLU A 1 455 ? 44.176 16.720 -62.058 1.00 89.31 455 GLU A C 1
ATOM 3362 O O . GLU A 1 455 ? 44.229 17.117 -63.221 1.00 89.31 455 GLU A O 1
ATOM 3367 N N . ALA A 1 456 ? 45.207 16.098 -61.475 1.00 91.38 456 ALA A N 1
ATOM 3368 C CA . ALA A 1 456 ? 46.477 15.863 -62.161 1.00 91.38 456 ALA A CA 1
ATOM 3369 C C . ALA A 1 456 ? 46.333 14.921 -63.373 1.00 91.38 456 ALA A C 1
ATOM 3371 O O . ALA A 1 456 ? 46.955 15.151 -64.410 1.00 91.38 456 ALA A O 1
ATOM 3372 N N . ILE A 1 457 ? 45.504 13.873 -63.273 1.00 90.69 457 ILE A N 1
ATOM 3373 C CA . ILE A 1 457 ? 45.198 12.985 -64.406 1.00 90.69 457 ILE A CA 1
ATOM 3374 C C . ILE A 1 457 ? 44.463 13.758 -65.505 1.00 90.69 457 ILE A C 1
ATOM 3376 O O . ILE A 1 457 ? 44.829 13.636 -66.670 1.00 90.69 457 ILE A O 1
ATOM 3380 N N . ALA A 1 458 ? 43.465 14.574 -65.160 1.00 88.31 458 ALA A N 1
ATOM 3381 C CA . ALA A 1 458 ? 42.721 15.375 -66.129 1.00 88.31 458 ALA A CA 1
ATOM 3382 C C . ALA A 1 458 ? 43.636 16.364 -66.875 1.00 88.31 458 ALA A C 1
ATOM 3384 O O . ALA A 1 458 ? 43.543 16.494 -68.097 1.00 88.31 458 ALA A O 1
ATOM 3385 N N . GLU A 1 459 ? 44.574 16.999 -66.167 1.00 89.31 459 GLU A N 1
ATOM 3386 C CA . GLU A 1 459 ? 45.588 17.869 -66.771 1.00 89.31 459 GLU A CA 1
ATOM 3387 C C . GLU A 1 459 ? 46.506 17.095 -67.735 1.00 89.31 459 GLU A C 1
ATOM 3389 O O . GLU A 1 459 ? 46.740 17.535 -68.864 1.00 89.31 459 GLU A O 1
ATOM 3394 N N . GLN A 1 460 ? 46.967 15.902 -67.340 1.00 89.44 460 GLN A N 1
ATOM 3395 C CA . GLN A 1 460 ? 47.771 15.030 -68.204 1.00 89.44 460 GLN A CA 1
ATOM 3396 C C . GLN A 1 460 ? 47.005 14.566 -69.445 1.00 89.44 460 GLN A C 1
ATOM 3398 O O . GLN A 1 460 ? 47.563 14.570 -70.539 1.00 89.44 460 GLN A O 1
ATOM 3403 N N . VAL A 1 461 ? 45.730 14.201 -69.302 1.00 90.25 461 VAL A N 1
ATOM 3404 C CA . VAL A 1 461 ? 44.849 13.813 -70.413 1.00 90.25 461 VAL A CA 1
ATOM 3405 C C . VAL A 1 461 ? 44.677 14.967 -71.397 1.00 90.25 461 VAL A C 1
ATOM 3407 O O . VAL A 1 461 ? 44.775 14.761 -72.608 1.00 90.25 461 VAL A O 1
ATOM 3410 N N . HIS A 1 462 ? 44.486 16.191 -70.898 1.00 87.44 462 HIS A N 1
ATOM 3411 C CA . HIS A 1 462 ? 44.383 17.381 -71.740 1.00 87.44 462 HIS A CA 1
ATOM 3412 C C . HIS A 1 462 ? 45.690 17.647 -72.507 1.00 87.44 462 HIS A C 1
ATOM 3414 O O . HIS A 1 462 ? 45.666 17.885 -73.718 1.00 87.44 462 HIS A O 1
ATOM 3420 N N . ALA A 1 463 ? 46.841 17.557 -71.833 1.00 88.31 463 ALA A N 1
ATOM 3421 C CA . ALA A 1 463 ? 48.151 17.697 -72.468 1.00 88.31 463 ALA A CA 1
ATOM 3422 C C . ALA A 1 463 ? 48.407 16.601 -73.523 1.00 88.31 463 ALA A C 1
ATOM 3424 O O . ALA A 1 463 ? 48.863 16.896 -74.630 1.00 88.31 463 ALA A O 1
ATOM 3425 N N . LEU A 1 464 ? 48.061 15.351 -73.207 1.00 88.19 464 LEU A N 1
ATOM 3426 C CA . LEU A 1 464 ? 48.209 14.195 -74.090 1.00 88.19 464 LEU A CA 1
ATOM 3427 C C . LEU A 1 464 ? 47.317 14.316 -75.335 1.00 88.19 464 LEU A C 1
ATOM 3429 O O . LEU A 1 464 ? 47.785 14.086 -76.449 1.00 88.19 464 LEU A O 1
ATOM 3433 N N . SER A 1 465 ? 46.067 14.757 -75.171 1.00 87.44 465 SER A N 1
ATOM 3434 C CA . SER A 1 465 ? 45.147 15.054 -76.279 1.00 87.44 465 SER A CA 1
ATOM 3435 C C . SER A 1 465 ? 45.716 16.119 -77.224 1.00 87.44 465 SER A C 1
ATOM 3437 O O . SER A 1 465 ? 45.720 15.940 -78.446 1.00 87.44 465 SER A O 1
ATOM 3439 N N . GLY A 1 466 ? 46.278 17.199 -76.666 1.00 86.06 466 GLY A N 1
ATOM 3440 C CA . GLY A 1 466 ? 46.961 18.243 -77.434 1.00 86.06 466 GLY A CA 1
ATOM 3441 C C . GLY A 1 466 ? 48.137 17.699 -78.252 1.00 86.06 466 GLY A C 1
ATOM 3442 O O . GLY A 1 466 ? 48.192 17.912 -79.466 1.00 86.06 466 GLY A O 1
ATOM 3443 N N . ALA A 1 467 ? 49.026 16.933 -77.612 1.00 86.00 467 ALA A N 1
ATOM 3444 C CA . ALA A 1 467 ? 50.183 16.318 -78.263 1.00 86.00 467 ALA A CA 1
ATOM 3445 C C . ALA A 1 467 ? 49.781 15.328 -79.374 1.00 86.00 467 ALA A C 1
ATOM 3447 O O . ALA A 1 467 ? 50.364 15.346 -80.460 1.00 86.00 467 ALA A O 1
ATOM 3448 N N . HIS A 1 468 ? 48.752 14.500 -79.158 1.00 85.06 468 HIS A N 1
ATOM 3449 C CA . HIS A 1 468 ? 48.259 13.576 -80.187 1.00 85.06 468 HIS A CA 1
ATOM 3450 C C . HIS A 1 468 ? 47.644 14.288 -81.385 1.00 85.06 468 HIS A C 1
ATOM 3452 O O . HIS A 1 468 ? 47.845 13.858 -82.525 1.00 85.06 468 HIS A O 1
ATOM 3458 N N . ARG A 1 469 ? 46.926 15.392 -81.162 1.00 84.31 469 ARG A N 1
ATOM 3459 C CA . ARG A 1 469 ? 46.358 16.194 -82.251 1.00 84.31 469 ARG A CA 1
ATOM 3460 C C . ARG A 1 469 ? 47.457 16.776 -83.141 1.00 84.31 469 ARG A C 1
ATOM 3462 O O . ARG A 1 469 ? 47.324 16.776 -84.366 1.00 84.31 469 ARG A O 1
ATOM 3469 N N . GLU A 1 470 ? 48.554 17.223 -82.533 1.00 85.75 470 GLU A N 1
ATOM 3470 C CA . GLU A 1 470 ? 49.735 17.711 -83.246 1.00 85.75 470 GLU A CA 1
ATOM 3471 C C . GLU A 1 470 ? 50.457 16.586 -84.004 1.00 85.75 470 GLU A C 1
ATOM 3473 O O . GLU A 1 470 ? 50.727 16.735 -85.198 1.00 85.75 470 GLU A O 1
ATOM 3478 N N . GLN A 1 471 ? 50.674 15.426 -83.373 1.00 85.62 471 GLN A N 1
ATOM 3479 C CA . GLN A 1 471 ? 51.273 14.255 -84.030 1.00 85.62 471 GLN A CA 1
ATOM 3480 C C . GLN A 1 471 ? 50.439 13.750 -85.214 1.00 85.62 471 GLN A C 1
ATOM 3482 O O . GLN A 1 471 ? 50.997 13.448 -86.265 1.00 85.62 471 GLN A O 1
ATOM 3487 N N . THR A 1 472 ? 49.111 13.709 -85.085 1.00 85.12 472 THR A N 1
ATOM 3488 C CA . THR A 1 472 ? 48.200 13.296 -86.168 1.00 85.12 472 THR A CA 1
ATOM 3489 C C . THR A 1 472 ? 48.283 14.260 -87.351 1.00 85.12 472 THR A C 1
ATOM 3491 O O . THR A 1 472 ? 48.347 13.842 -88.509 1.00 85.12 472 THR A O 1
ATOM 3494 N N . LYS A 1 473 ? 48.351 15.570 -87.076 1.00 85.25 473 LYS A N 1
ATOM 3495 C CA . LYS A 1 473 ? 48.544 16.589 -88.114 1.00 85.25 473 LYS A CA 1
ATOM 3496 C C . LYS A 1 473 ? 49.894 16.420 -88.818 1.00 85.25 473 LYS A C 1
ATOM 3498 O O . LYS A 1 473 ? 49.926 16.398 -90.048 1.00 85.25 473 LYS A O 1
ATOM 3503 N N . ALA A 1 474 ? 50.976 16.250 -88.057 1.00 86.00 474 ALA A N 1
ATOM 3504 C CA . ALA A 1 474 ? 52.320 16.043 -88.593 1.00 86.00 474 ALA A CA 1
ATOM 3505 C C . ALA A 1 474 ? 52.420 14.752 -89.427 1.00 86.00 474 ALA A C 1
ATOM 3507 O O . ALA A 1 474 ? 52.949 14.778 -90.537 1.00 86.00 474 ALA A O 1
ATOM 3508 N N . ALA A 1 475 ? 51.847 13.641 -88.954 1.00 86.12 475 ALA A N 1
ATOM 3509 C CA . ALA A 1 475 ? 51.785 12.379 -89.693 1.00 86.12 475 ALA A CA 1
ATOM 3510 C C . ALA A 1 475 ? 51.020 12.533 -91.020 1.00 86.12 475 ALA A C 1
ATOM 3512 O O . ALA A 1 475 ? 51.487 12.085 -92.068 1.00 86.12 475 ALA A O 1
ATOM 3513 N N . GLY A 1 476 ? 49.885 13.240 -91.008 1.00 84.75 476 GLY A N 1
ATOM 3514 C CA . GLY A 1 476 ? 49.112 13.539 -92.216 1.00 84.75 476 GLY A CA 1
ATOM 3515 C C . GLY A 1 476 ? 49.820 14.481 -93.202 1.00 84.75 476 GLY A C 1
ATOM 3516 O O . GLY A 1 476 ? 49.547 14.436 -94.405 1.00 84.75 476 GLY A O 1
ATOM 3517 N N . GLU A 1 477 ? 50.718 15.347 -92.732 1.00 86.19 477 GLU A N 1
ATOM 3518 C CA . GLU A 1 477 ? 51.595 16.162 -93.583 1.00 86.19 477 GLU A CA 1
ATOM 3519 C C . GLU A 1 477 ? 52.743 15.329 -94.174 1.00 86.19 477 GLU A C 1
ATOM 3521 O O . GLU A 1 477 ? 53.000 15.434 -95.375 1.00 86.19 477 GLU A O 1
ATOM 3526 N N . LEU A 1 478 ? 53.358 14.444 -93.380 1.00 87.44 478 LEU A N 1
ATOM 3527 C CA . LEU A 1 478 ? 54.405 13.514 -93.822 1.00 87.44 478 LEU A CA 1
ATOM 3528 C C . LEU A 1 478 ? 53.908 12.522 -94.882 1.00 87.44 478 LEU A C 1
ATOM 3530 O O . LEU A 1 478 ? 54.581 12.296 -95.885 1.00 87.44 478 LEU A O 1
ATOM 3534 N N . LEU A 1 479 ? 52.706 11.966 -94.716 1.00 86.38 479 LEU A N 1
ATOM 3535 C CA . LEU A 1 479 ? 52.093 11.094 -95.726 1.00 86.38 479 LEU A CA 1
ATOM 3536 C C . LEU A 1 479 ? 51.875 11.832 -97.057 1.00 86.38 479 LEU A C 1
ATOM 3538 O O . LEU A 1 479 ? 52.108 11.279 -98.138 1.00 86.38 479 LEU A O 1
ATOM 3542 N N . ARG A 1 480 ? 51.481 13.112 -96.998 1.00 85.94 480 ARG A N 1
ATOM 3543 C CA . ARG A 1 480 ? 51.321 13.963 -98.187 1.00 85.94 480 ARG A CA 1
ATOM 3544 C C . ARG A 1 480 ? 52.656 14.253 -98.871 1.00 85.94 480 ARG A C 1
ATOM 3546 O O . ARG A 1 480 ? 52.714 14.217 -100.100 1.00 85.94 480 ARG A O 1
ATOM 3553 N N . THR A 1 481 ? 53.721 14.540 -98.125 1.00 86.69 481 THR A N 1
ATOM 3554 C CA . THR A 1 481 ? 55.055 14.760 -98.709 1.00 86.69 481 THR A CA 1
ATOM 3555 C C . THR A 1 481 ? 55.659 13.479 -99.268 1.00 86.69 481 THR A C 1
ATOM 3557 O O . THR A 1 481 ? 56.175 13.516 -100.381 1.00 86.69 481 THR A O 1
ATOM 3560 N N . LEU A 1 482 ? 55.537 12.340 -98.583 1.00 87.88 482 LEU A N 1
ATOM 3561 C CA . LEU A 1 482 ? 56.011 11.058 -99.110 1.00 87.88 482 LEU A CA 1
ATOM 3562 C C . LEU A 1 482 ? 55.282 10.643 -100.377 1.00 87.88 482 LEU A C 1
ATOM 3564 O O . LEU A 1 482 ? 55.925 10.154 -101.295 1.00 87.88 482 LEU A O 1
ATOM 3568 N N . THR A 1 483 ? 53.977 10.903 -100.480 1.00 86.12 483 THR A N 1
ATOM 3569 C CA . THR A 1 483 ? 53.239 10.647 -101.725 1.00 86.12 483 THR A CA 1
ATOM 3570 C C . THR A 1 483 ? 53.808 11.469 -102.881 1.00 86.12 483 THR A C 1
ATOM 3572 O O . THR A 1 483 ? 54.104 10.907 -103.929 1.00 86.12 483 THR A O 1
ATOM 3575 N N . LYS A 1 484 ? 54.097 12.760 -102.664 1.00 85.94 484 LYS A N 1
ATOM 3576 C CA . LYS A 1 484 ? 54.766 13.599 -103.674 1.00 85.94 484 LYS A CA 1
ATOM 3577 C C . LYS A 1 484 ? 56.166 13.091 -104.040 1.00 85.94 484 LYS A C 1
ATOM 3579 O O . LYS A 1 484 ? 56.528 13.115 -105.211 1.00 85.94 484 LYS A O 1
ATOM 3584 N N . ILE A 1 485 ? 56.955 12.645 -103.057 1.00 85.69 485 ILE A N 1
ATOM 3585 C CA . ILE A 1 485 ? 58.300 12.089 -103.286 1.00 85.69 485 ILE A CA 1
ATOM 3586 C C . ILE A 1 485 ? 58.208 10.784 -104.083 1.00 85.69 485 ILE A C 1
ATOM 3588 O O . ILE A 1 485 ? 58.957 10.602 -105.036 1.00 85.69 485 ILE A O 1
ATOM 3592 N N . ARG A 1 486 ? 57.279 9.896 -103.725 1.00 86.25 486 ARG A N 1
ATOM 3593 C CA . ARG A 1 486 ? 57.009 8.633 -104.421 1.00 86.25 486 ARG A CA 1
ATOM 3594 C C . ARG A 1 486 ? 56.669 8.869 -105.890 1.00 86.25 486 ARG A C 1
ATOM 3596 O O . ARG A 1 486 ? 57.236 8.209 -106.756 1.00 86.25 486 ARG A O 1
ATOM 3603 N N . ASP A 1 487 ? 55.776 9.822 -106.156 1.00 84.88 487 ASP A N 1
ATOM 3604 C CA . ASP A 1 487 ? 55.344 10.168 -107.510 1.00 84.88 487 ASP A CA 1
ATOM 3605 C C . ASP A 1 487 ? 56.512 10.743 -108.320 1.00 84.88 487 ASP A C 1
ATOM 3607 O O . ASP A 1 487 ? 56.760 10.296 -109.436 1.00 84.88 487 ASP A O 1
ATOM 3611 N N . ALA A 1 488 ? 57.304 11.644 -107.727 1.00 83.88 488 ALA A N 1
ATOM 3612 C CA . ALA A 1 488 ? 58.503 12.189 -108.361 1.00 83.88 488 ALA A CA 1
ATOM 3613 C C . ALA A 1 488 ? 59.580 11.119 -108.629 1.00 83.88 488 ALA A C 1
ATOM 3615 O O . ALA A 1 488 ? 60.215 11.133 -109.680 1.00 83.88 488 ALA A O 1
ATOM 3616 N N . LEU A 1 489 ? 59.792 10.175 -107.705 1.00 85.94 489 LEU A N 1
ATOM 3617 C CA . LEU A 1 489 ? 60.735 9.068 -107.892 1.00 85.94 489 LEU A CA 1
ATOM 3618 C C . LEU A 1 489 ? 60.265 8.095 -108.977 1.00 85.94 489 LEU A C 1
ATOM 3620 O O . LEU A 1 489 ? 61.101 7.603 -109.727 1.00 85.94 489 LEU A O 1
ATOM 3624 N N . ARG A 1 490 ? 58.955 7.833 -109.092 1.00 82.19 490 ARG A N 1
ATOM 3625 C CA . ARG A 1 490 ? 58.390 7.044 -110.200 1.00 82.19 490 ARG A CA 1
ATOM 3626 C C . ARG A 1 490 ? 58.566 7.737 -111.541 1.00 82.19 490 ARG A C 1
ATOM 3628 O O . ARG A 1 490 ? 58.935 7.075 -112.504 1.00 82.19 490 ARG A O 1
ATOM 3635 N N . ASP A 1 491 ? 58.337 9.044 -111.586 1.00 83.50 491 ASP A N 1
ATOM 3636 C CA . ASP A 1 491 ? 58.533 9.852 -112.788 1.00 83.50 491 ASP A CA 1
ATOM 3637 C C . ASP A 1 491 ? 60.005 9.811 -113.234 1.00 83.50 491 ASP A C 1
ATOM 3639 O O . ASP A 1 491 ? 60.313 9.453 -114.370 1.00 83.50 491 ASP A O 1
ATOM 3643 N N . LYS A 1 492 ? 60.945 10.013 -112.296 1.00 80.00 492 LYS A N 1
ATOM 3644 C CA . LYS A 1 492 ? 62.387 9.880 -112.566 1.00 80.00 492 LYS A CA 1
ATOM 3645 C C . LYS A 1 492 ? 62.827 8.462 -112.915 1.00 80.00 492 LYS A C 1
ATOM 3647 O O . LYS A 1 492 ? 63.671 8.305 -113.791 1.00 80.00 492 LYS A O 1
ATOM 3652 N N . ALA A 1 493 ? 62.249 7.431 -112.301 1.00 79.56 493 ALA A N 1
ATOM 3653 C CA . ALA A 1 493 ? 62.491 6.047 -112.704 1.00 79.56 493 ALA A CA 1
ATOM 3654 C C . ALA A 1 493 ? 62.048 5.803 -114.157 1.00 79.56 493 ALA A C 1
ATOM 3656 O O . ALA A 1 493 ? 62.775 5.164 -114.914 1.00 79.56 493 ALA A O 1
ATOM 3657 N N . GLY A 1 494 ? 60.893 6.354 -114.552 1.00 78.81 494 GLY A N 1
ATOM 3658 C CA . GLY A 1 494 ? 60.377 6.289 -115.920 1.00 78.81 494 GLY A CA 1
ATOM 3659 C C . GLY A 1 494 ? 61.263 7.019 -116.933 1.00 78.81 494 GLY A C 1
ATOM 3660 O O . GLY A 1 494 ? 61.544 6.472 -117.997 1.00 78.81 494 GLY A O 1
ATOM 3661 N N . GLU A 1 495 ? 61.767 8.210 -116.594 1.00 78.94 495 GLU A N 1
ATOM 3662 C CA . GLU A 1 495 ? 62.729 8.946 -117.431 1.00 78.94 495 GLU A CA 1
ATOM 3663 C C . GLU A 1 495 ? 64.033 8.157 -117.645 1.00 78.94 495 GLU A C 1
ATOM 3665 O O . GLU A 1 495 ? 64.545 8.093 -118.762 1.00 78.94 495 GLU A O 1
ATOM 3670 N N . VAL A 1 496 ? 64.569 7.535 -116.589 1.00 81.19 496 VAL A N 1
ATOM 3671 C CA . VAL A 1 496 ? 65.802 6.732 -116.654 1.00 81.19 496 VAL A CA 1
ATOM 3672 C C . VAL A 1 496 ? 65.621 5.480 -117.509 1.00 81.19 496 VAL A C 1
ATOM 3674 O O . VAL A 1 496 ? 66.516 5.134 -118.280 1.00 81.19 496 VAL A O 1
ATOM 3677 N N . ASP A 1 497 ? 64.467 4.822 -117.417 1.00 78.31 497 ASP A N 1
ATOM 3678 C CA . ASP A 1 497 ? 64.156 3.645 -118.230 1.00 78.31 497 ASP A CA 1
ATOM 3679 C C . ASP A 1 497 ? 63.953 4.010 -119.716 1.00 78.31 497 ASP A C 1
ATOM 3681 O O . ASP A 1 497 ? 64.423 3.305 -120.617 1.00 78.31 497 ASP A O 1
ATOM 3685 N N . ALA A 1 498 ? 63.356 5.176 -119.990 1.00 78.12 498 ALA A N 1
ATOM 3686 C CA . ALA A 1 498 ? 63.260 5.737 -121.338 1.00 78.12 498 ALA A CA 1
ATOM 3687 C C . ALA A 1 498 ? 64.648 6.061 -121.926 1.00 78.12 498 ALA A C 1
ATOM 3689 O O . ALA A 1 498 ? 64.957 5.636 -123.041 1.00 78.12 498 ALA A O 1
ATOM 3690 N N . LEU A 1 499 ? 65.517 6.723 -121.152 1.00 77.88 499 LEU A N 1
ATOM 3691 C CA . LEU A 1 499 ? 66.912 7.010 -121.521 1.00 77.88 499 LEU A CA 1
ATOM 3692 C C . LEU A 1 499 ? 67.716 5.735 -121.786 1.00 77.88 499 LEU A C 1
ATOM 3694 O O . LEU A 1 499 ? 68.460 5.666 -122.764 1.00 77.88 499 LEU A O 1
ATOM 3698 N N . ARG A 1 500 ? 67.549 4.703 -120.950 1.00 77.94 500 ARG A N 1
ATOM 3699 C CA . ARG A 1 500 ? 68.166 3.383 -121.153 1.00 77.94 500 ARG A CA 1
ATOM 3700 C C . ARG A 1 500 ? 67.715 2.758 -122.472 1.00 77.94 500 ARG A C 1
ATOM 3702 O O . ARG A 1 500 ? 68.537 2.207 -123.202 1.00 77.94 500 ARG A O 1
ATOM 3709 N N . THR A 1 501 ? 66.426 2.862 -122.785 1.00 76.44 501 THR A N 1
ATOM 3710 C CA . THR A 1 501 ? 65.846 2.324 -124.021 1.00 76.44 501 THR A CA 1
ATOM 3711 C C . THR A 1 501 ? 66.386 3.052 -125.257 1.00 76.44 501 THR A C 1
ATOM 3713 O O . THR A 1 501 ? 66.792 2.394 -126.217 1.00 76.44 501 THR A O 1
ATOM 3716 N N . GLU A 1 502 ? 66.467 4.386 -125.234 1.00 74.19 502 GLU A N 1
ATOM 3717 C CA . GLU A 1 502 ? 67.055 5.182 -126.323 1.00 74.19 502 GLU A CA 1
ATOM 3718 C C . GLU A 1 502 ? 68.555 4.906 -126.510 1.00 74.19 502 GLU A C 1
ATOM 3720 O O . GLU A 1 502 ? 69.012 4.703 -127.637 1.00 74.19 502 GLU A O 1
ATOM 3725 N N . LEU A 1 503 ? 69.328 4.828 -125.420 1.00 73.12 503 LEU A N 1
ATOM 3726 C CA . LEU A 1 503 ? 70.760 4.506 -125.477 1.00 73.12 503 LEU A CA 1
ATOM 3727 C C . LEU A 1 503 ? 71.021 3.083 -125.984 1.00 73.12 503 LEU A C 1
ATOM 3729 O O . LEU A 1 503 ? 71.946 2.883 -126.772 1.00 73.12 503 LEU A O 1
ATOM 3733 N N . GLY A 1 504 ? 70.175 2.114 -125.623 1.00 71.06 504 GLY A N 1
ATOM 3734 C CA . GLY A 1 504 ? 70.230 0.760 -126.180 1.00 71.06 504 GLY A CA 1
ATOM 3735 C C . GLY A 1 504 ? 69.941 0.729 -127.687 1.00 71.06 504 GLY A C 1
ATOM 3736 O O . GLY A 1 504 ? 70.609 0.023 -128.442 1.00 71.06 504 GLY A O 1
ATOM 3737 N N . GLN A 1 505 ? 69.000 1.548 -128.172 1.00 70.69 505 GLN A N 1
ATOM 3738 C CA . GLN A 1 505 ? 68.758 1.701 -129.614 1.00 70.69 505 GLN A CA 1
ATOM 3739 C C . GLN A 1 505 ? 69.945 2.356 -130.340 1.00 70.69 505 GLN A C 1
ATOM 3741 O O . GLN A 1 505 ? 70.265 1.986 -131.477 1.00 70.69 505 GLN A O 1
ATOM 3746 N N . LEU A 1 506 ? 70.629 3.294 -129.684 1.00 67.62 506 LEU A N 1
ATOM 3747 C CA . LEU A 1 506 ? 71.851 3.934 -130.171 1.00 67.62 506 LEU A CA 1
ATOM 3748 C C . LEU A 1 506 ? 73.021 2.946 -130.278 1.00 67.62 506 LEU A C 1
ATOM 3750 O O . LEU A 1 506 ? 73.716 2.952 -131.293 1.00 67.62 506 LEU A O 1
ATOM 3754 N N . GLU A 1 507 ? 73.195 2.047 -129.308 1.00 67.69 507 GLU A N 1
ATOM 3755 C CA . GLU A 1 507 ? 74.203 0.977 -129.349 1.00 67.69 507 GLU A CA 1
ATOM 3756 C C . GLU A 1 507 ? 73.970 0.017 -130.529 1.00 67.69 507 GLU A C 1
ATOM 3758 O O . GLU A 1 507 ? 74.894 -0.289 -131.294 1.00 67.69 507 GLU A O 1
ATOM 3763 N N . VAL A 1 508 ? 72.714 -0.393 -130.749 1.00 67.88 508 VAL A N 1
ATOM 3764 C CA . VAL A 1 508 ? 72.311 -1.231 -131.895 1.00 67.88 508 VAL A CA 1
ATOM 3765 C C . VAL A 1 508 ? 72.546 -0.509 -133.229 1.00 67.88 508 VAL A C 1
ATOM 3767 O O . VAL A 1 508 ? 72.951 -1.114 -134.226 1.00 67.88 508 VAL A O 1
ATOM 3770 N N . SER A 1 509 ? 72.322 0.804 -133.266 1.00 62.50 509 SER A N 1
ATOM 3771 C CA . SER A 1 509 ? 72.555 1.631 -134.455 1.00 62.50 509 SER A CA 1
ATOM 3772 C C . SER A 1 509 ? 74.052 1.819 -134.737 1.00 62.50 509 SER A C 1
ATOM 3774 O O . SER A 1 509 ? 74.484 1.708 -135.887 1.00 62.50 509 SER A O 1
ATOM 3776 N N . ALA A 1 510 ? 74.865 2.021 -133.696 1.00 61.94 510 ALA A N 1
ATOM 3777 C CA . ALA A 1 510 ? 76.318 2.150 -133.785 1.00 61.94 510 ALA A CA 1
ATOM 3778 C C . ALA A 1 510 ? 76.991 0.844 -134.247 1.00 61.94 510 ALA A C 1
ATOM 3780 O O . ALA A 1 510 ? 77.890 0.870 -135.093 1.00 61.94 510 ALA A O 1
ATOM 3781 N N . THR A 1 511 ? 76.516 -0.313 -133.776 1.00 64.06 511 THR A N 1
ATOM 3782 C CA . THR A 1 511 ? 76.995 -1.626 -134.246 1.00 64.06 511 THR A CA 1
ATOM 3783 C C . THR A 1 511 ? 76.651 -1.884 -135.715 1.00 64.06 511 THR A C 1
ATOM 3785 O O . THR A 1 511 ? 77.503 -2.386 -136.454 1.00 64.06 511 THR A O 1
ATOM 3788 N N . ARG A 1 512 ? 75.464 -1.474 -136.189 1.00 63.53 512 ARG A N 1
ATOM 3789 C CA . ARG A 1 512 ? 75.097 -1.550 -137.621 1.00 63.53 512 ARG A CA 1
ATOM 3790 C C . ARG A 1 512 ? 75.975 -0.660 -138.507 1.00 63.53 512 ARG A C 1
ATOM 3792 O O . ARG A 1 512 ? 76.429 -1.109 -139.557 1.00 63.53 512 ARG A O 1
ATOM 3799 N N . LEU A 1 513 ? 76.270 0.565 -138.070 1.00 60.94 513 LEU A N 1
ATOM 3800 C CA . LEU A 1 513 ? 77.169 1.492 -138.774 1.00 60.94 513 LEU A CA 1
ATOM 3801 C C . LEU A 1 513 ? 78.594 0.930 -138.926 1.00 60.94 513 LEU A C 1
ATOM 3803 O O . LEU A 1 513 ? 79.228 1.120 -139.964 1.00 60.94 513 LEU A O 1
ATOM 3807 N N . ARG A 1 514 ? 79.091 0.177 -137.936 1.00 60.72 514 ARG A N 1
ATOM 3808 C CA . ARG A 1 514 ? 80.396 -0.503 -138.023 1.00 60.72 514 ARG A CA 1
ATOM 3809 C C . ARG A 1 514 ? 80.429 -1.654 -139.014 1.00 60.72 514 ARG A C 1
ATOM 3811 O O . ARG A 1 514 ? 81.454 -1.838 -139.669 1.00 60.72 514 ARG A O 1
ATOM 3818 N N . ALA A 1 515 ? 79.351 -2.432 -139.102 1.00 59.94 515 ALA A N 1
ATOM 3819 C CA . ALA A 1 515 ? 79.257 -3.514 -140.079 1.00 59.94 515 ALA A CA 1
ATOM 3820 C C . ALA A 1 515 ? 79.391 -2.954 -141.506 1.00 59.94 515 ALA A C 1
ATOM 3822 O O . ALA A 1 515 ? 80.212 -3.445 -142.277 1.00 59.94 515 ALA A O 1
ATOM 3823 N N . ALA A 1 516 ? 78.711 -1.837 -141.788 1.00 57.47 516 ALA A N 1
ATOM 3824 C CA . ALA A 1 516 ? 78.815 -1.125 -143.061 1.00 57.47 516 ALA A CA 1
ATOM 3825 C C . ALA A 1 516 ? 80.217 -0.523 -143.313 1.00 57.47 516 ALA A C 1
ATOM 3827 O O . ALA A 1 516 ? 80.724 -0.567 -144.431 1.00 57.47 516 ALA A O 1
ATOM 3828 N N . ALA A 1 517 ? 80.886 0.007 -142.281 1.00 56.78 517 ALA A N 1
ATOM 3829 C CA . ALA A 1 517 ? 82.230 0.579 -142.417 1.00 56.78 517 ALA A CA 1
ATOM 3830 C C . ALA A 1 517 ? 83.333 -0.468 -142.680 1.00 56.78 517 ALA A C 1
ATOM 3832 O O . ALA A 1 517 ? 84.356 -0.129 -143.273 1.00 56.78 517 ALA A O 1
ATOM 3833 N N . ARG A 1 518 ? 83.149 -1.732 -142.261 1.00 57.94 518 ARG A N 1
ATOM 3834 C CA . ARG A 1 518 ? 84.085 -2.829 -142.578 1.00 57.94 518 ARG A CA 1
ATOM 3835 C C . ARG A 1 518 ? 83.931 -3.352 -144.006 1.00 57.94 518 ARG A C 1
ATOM 3837 O O . ARG A 1 518 ? 84.939 -3.729 -144.589 1.00 57.94 518 ARG A O 1
ATOM 3844 N N . GLU A 1 519 ? 82.723 -3.340 -144.571 1.00 57.75 519 GLU A N 1
ATOM 3845 C CA . GLU A 1 519 ? 82.495 -3.720 -145.978 1.00 57.75 519 GLU A CA 1
ATOM 3846 C C . GLU A 1 519 ? 83.109 -2.727 -146.974 1.00 57.75 519 GLU A C 1
ATOM 3848 O O . GLU A 1 519 ? 83.522 -3.127 -148.053 1.00 57.75 519 GLU A O 1
ATOM 3853 N N . LEU A 1 520 ? 83.226 -1.446 -146.610 1.00 54.31 520 LEU A N 1
ATOM 3854 C CA . LEU A 1 520 ? 83.823 -0.396 -147.449 1.00 54.31 520 LEU A CA 1
ATOM 3855 C C . LEU A 1 520 ? 85.367 -0.380 -147.459 1.00 54.31 520 LEU A C 1
ATOM 3857 O O . LEU A 1 520 ? 85.956 0.419 -148.186 1.00 54.31 520 LEU A O 1
ATOM 3861 N N . ALA A 1 521 ? 86.024 -1.202 -146.633 1.00 53.00 521 ALA A N 1
ATOM 3862 C CA . ALA A 1 521 ? 87.480 -1.211 -146.444 1.00 53.00 521 ALA A CA 1
ATOM 3863 C C . ALA A 1 521 ? 88.199 -2.433 -147.060 1.00 53.00 521 ALA A C 1
ATOM 3865 O O . ALA A 1 521 ? 89.424 -2.518 -146.947 1.00 53.00 521 ALA A O 1
ATOM 3866 N N . GLY A 1 522 ? 87.460 -3.359 -147.682 1.00 49.66 522 GLY A N 1
ATOM 3867 C CA . GLY A 1 522 ? 87.984 -4.479 -148.478 1.00 49.66 522 GLY A CA 1
ATOM 3868 C C . GLY A 1 522 ? 87.687 -4.276 -149.953 1.00 49.66 522 GLY A C 1
ATOM 3869 O O . GLY A 1 522 ? 88.528 -4.714 -150.768 1.00 49.66 522 GLY A O 1
#

Foldseek 3Di:
DDYDDDDDDDDDDDDDDDDDDDPPPDDDDDDDDDDDDDDDDDDDDDDDDPPPPPPPPPVVVVVVVVVVVVVVVVVLVVVVVVLVVVVVVLVVLLVVLVVVLVVLVVVLVVLVVVLVVLVVVLVVLVVVLVVLVVLLVVLVVLLVVLVVLLVVLVVLLVVLVVLLVVLVVLLVVLVVLLVVLVVLLVVLVVLLVVLVVLLVVLVVLLVVLVVLLVVLVVLLVVLVVLLVVLVVQLVVLVVVLVVLVVVLVVLVVVLVVLVVVLVVLVVVLVVLVVQLVVLVVQLVVLVVQLVVLVVVPPVSVVSNVVSVVSNVVSVVSNVVSVVVSVVSVVSSVVSVVSSVVSVVVSVVSVVVSVVSVVSSVVSVVSNVVSVVSSVVSVVSSVVSVVSSVVSVVVSVVSVVSNVVSVVSSVVSVVSSVVSVVSSVVSVVSSVVSVVSSVVSVVSSVVSVVSSVVSVVSSVVSVVVSVVSVVVSVVSVVVSVVSVVVSVVSVVVSVVSVVVSVVSVVVVVVSVVVVVVSVVVPD

Secondary structure (DSSP, 8-state):
-----------------------SSPP----------------------SSSSSGGGSHHHHHHHHHHHHHHHHHHHHHHHHHHHHHHHHHHHHHHHHHHHHHHHHHHHHHHHHHHHHHHHHHHHHHHHHHHHHHHHHHHHHHHHHHHHHHHHHHHHHHHHHHHHHHHHHHHHHHHHHHHHHHHHHHHHHHHHHHHHHHHHHHHHHHHHHHHHHHHHHHHHHHHHHHHHHHHHHHHHHHHHHHHHHHHHHHHHHHHHHHHHHHHHHHHHHHHHHHHHHHHHHHHHHHHHHHHHHHTGGGTHHHHHHHHHHHHHHHHHHHHHHHHHHHHHHHHHHHHHHHHHHHHHHHHHHHHHHHHHHHHHHHHHHHHHHHHHHHHHHHHHHHHHHHHHHHHHHHHHHHHHHHHHHHHHHHHHHHHHHHHHHHHHHHHHHHHHHHHHHHHHHHHHHHHHHHHHHHHHHHHHHHHHHHHHHHHHHHHHHHHHHHHHHHHHHHHHHHHHHHHHHHHHHHHHHHHHHHHHHHTT-

Sequence (522 aa):
MATDHETSSFPFLGFATPVLALALAVALPSQPRAVYAILVAAGALGPLWELFRRQAQIDALVDQLAGLQRGLGGKVERLAAASREHDGHLGTALGDLERLAQFFAQQVAAVDNTTATLEAMNAALTEISGSVETLAAAAEQSSASILQMAAANDEIAENMVTLATSVADSASAIEEMTYSTKEVAANVNELSTVAEETSSSMNEMDMSIHQVQNHANETAKLSEEVARAASAGVEAIKQTTAAIHKIRESSSEATRVIGQLGGRIAEIDKILQVIDDVAEQTNLLALNAAIIAAQAGDHGKGFAVVADEIKDLAERAGASTKEIAELVKTVQAESRNAIQAVEIGAVQVDEGVRVSHDAENALRRILDSAEKTRAMMRDIARATVEQARGSKQVTDAINRIAETVQSIATATSEQSKGSEALMRSAEKMRVITKHVERSSQEQTRGSKQITRAVEAIAEQVHALSGAHREQTKAAGELLRTLTKIRDALRDKAGEVDALRTELGQLEVSATRLRAAARELAG

pLDDT: mean 82.56, std 18.39, range [24.02, 98.31]

Radius of gyration: 108.47 Å; chains: 1; bounding box: 194×62×330 Å